Protein 4I61 (pdb70)

B-factor: mean 11.71, std 7.92, range [2.0, 51.15]

Radius of gyration: 24.83 Å; Cα contacts (8 Å, |Δi|>4): 2092; chains: 3; bounding box: 65×71×34 Å

Sequence (682 aa):
VPEFVGASEIGDTIGMVIPRVDQQLLDKLHVTKQYKTLGILSDRTGAGPQIMAMDEGIKATNMECIDVEWPRDTKGGGGHGCLIIIGGDDPADARQAIRVALDDNLHRTFGDVYNAKAGHLELQFTARAAGAAHLGLGAVEGKAFGLICGCPSGIGVVMGDKALKTAGVEPLNNFTSPSHGTSFSNEGCLTITGDSGAVRQAVMAGREVGLKLLSSQFGEEPVVNDFPSYIKVPEFVGASEIGDTIGMVIPRRVDQQLLDKLHVTKQYKTLGILSDRTGAGPQIMAMDEGIKATNMECIDVEWPRDTKGGGGHGCLIIIGGDDPADARQAIRVALDNLHRTFGDVYNAKAGHLELQFTARAAGAAHLGLGAVEGKAFGLICGCPSGIGVVMGDKALKTAGVEPLNNFTSPSHGTSFSNEGCLTITGDSGAVRRQAVMAGREVGLKLLSSQFGEEPVVNDFPSYIIVPEFVGASEIGDTIGMVIPRVDQQLLDKLHVTKQYKTLGILSDRTGAGPQIMAMDEGIKATNMECIDVEWPRDTKGGGGHGCLIIIGGDDPADARQAIRVALDDNLHRTFGDVYNAKAGHLELQFTARAAGAAHLGLGAVEGKAFGLLICGCPSGIGVVMGDKALKTAGVEPLNFTSPSHGTSFSNEGCLTITGDSGAVRQAVMAGREVGLKLLSSQFGEEPVNDFPSYII

Secondary structure (DSSP, 8-state):
-TTEEEEETGGGEEEEEETT--HHHHTTS--SS--SEEEEEEESS-SHHHHHHHHHHHHTSS-EEEEEE--B-GGGSSSB-EEEEEEES-HHHHHHHHHHHHHHHHHHTTTEEEETTEEEEEEEESS--HHHHHHH-PPTTS-EEEEEEESHHHHHHHHHHHHTTS--EEEEEEBTTBBSSS-S-EEEEEES-HHHHHHHHHHHHHHHHHHHGGGSS--B-SS-----/-TTEEEEETGGGEEEEEESS--HHHHTTS--SS--SEEEEEEESS-SHHHHHHHHHHHHTSS-EEEEEE--B-GGGSSSB-EEEEEEES-HHHHHHHHHHHHHHHHHHTTTEEEETTEEEEEEEESSB-HHHHHHH-PPBTS-EEEEEEESHHHHHHHHHHHHTTS--EEEEEEBTTBSSSS-S-EEEEEES-HHHHHHHHHHHHHHHHHHHGGGSS--B-SS----/-TTEEEEETTTTEEEEEETT--HHHHHHS--SS--SEEEEEEESS-SHHHHHHHHHHHHTSS-EEEEEE--B-STTSSSB-EEEEEEES-HHHHHHHHHHHHHHHHHHTTTEEE-SS-EEEEEEESSB-HHHHHHH-PPBTS-EEEEEEESTHHHHHHHHHHHTTS--EEEEEEBTTBSSSS-S-EEEEEES-HHHHHHHHHHHHHHHHHHHGGGSS--B-SS----

Solvent-accessible surface area: 22244 Å² total; per-residue (Å²): 64,124,20,56,32,13,38,23,161,32,11,22,0,0,0,0,2,1,52,158,9,30,97,88,0,5,92,62,16,97,27,90,113,83,48,73,0,0,0,0,0,0,0,5,40,9,6,4,1,0,0,7,0,0,0,50,0,23,94,60,25,138,7,73,8,0,10,16,2,56,0,15,3,25,82,21,27,1,0,12,0,0,1,0,0,0,0,4,106,68,34,52,25,0,78,79,0,0,113,29,0,31,98,22,0,96,73,0,22,0,0,14,16,64,20,163,3,5,23,0,15,0,0,28,15,54,167,4,14,14,0,0,91,65,14,28,44,1,56,102,43,83,5,0,0,6,0,4,0,0,0,0,0,0,0,0,0,0,0,1,71,0,17,113,51,20,78,11,94,15,41,70,4,29,5,0,36,64,67,24,3,47,0,0,15,0,15,0,10,0,0,23,118,47,34,16,0,77,100,0,0,62,22,0,33,103,5,0,48,96,0,0,37,87,22,72,70,144,6,82,38,108,57,113,29,45,1,161,61,120,21,57,33,12,37,22,162,29,10,22,0,0,0,0,2,0,53,158,9,32,98,94,0,5,95,65,16,95,31,83,112,83,34,75,0,0,0,0,1,0,0,6,42,9,8,4,1,0,0,7,0,0,1,49,0,23,94,62,23,136,6,67,9,0,11,15,4,60,0,16,3,25,85,21,26,0,0,10,0,0,2,0,1,0,0,4,102,71,38,53,27,0,75,77,0,0,107,26,0,29,104,24,0,102,67,0,21,0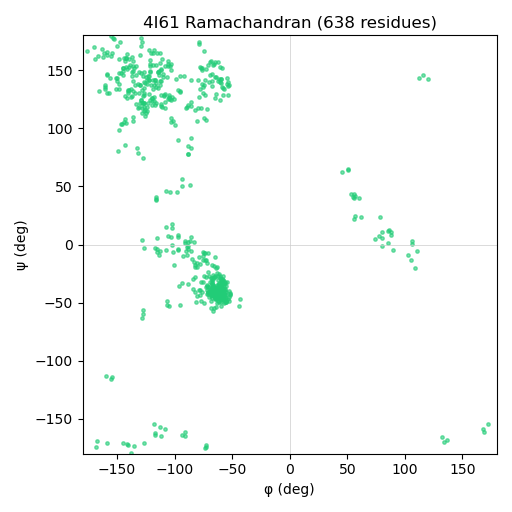,0,16,18,61,18,169,4,4,23,0,16,0,0,30,15,53,167,4,11,12,0,0,88,62,12,26,43,1,66,101,38,122,5,0,0,7,0,4,0,0,0,0,0,0,0,0,1,0,0,2,75,0,18,111,51,20,74,8,100,20,51,73,5,28,4,0,38,64,69,24,2,49,0,0,16,0,15,0,10,0,18,26,117,44,33,17,0,95,94,0,0,80,19,0,33,97,6,0,49,99,0,0,38,88,46,71,79,146,8,75,43,103,54,116,56,59,27,62,122,19,57,32,14,36,22,116,41,10,12,0,0,0,0,2,0,48,159,10,32,98,96,0,5,94,60,18,89,31,92,112,87,37,77,0,0,0,0,1,0,0,6,42,10,6,4,2,0,0,7,0,0,1,50,0,23,94,59,23,138,6,71,8,0,10,17,3,57,0,16,3,26,84,21,26,1,0,11,0,0,2,0,1,0,0,4,106,73,31,51,26,0,76,78,0,0,113,29,0,30,102,21,0,96,72,0,21,0,0,16,17,62,20,165,3,5,21,0,15,0,0,18,15,54,169,4,13,13,0,0,89,68,12,28,42,1,63,98,42,123,4,0,0,5,0,5,0,0,0,0,0,0,0,0,1,0,0,2,74,0,17,111,51,20,79,11,98,11,40,70,4,28,5,0,38,61,70,24,3,51,0,0,15,0,14,0,9,0,10,29,116,49,44,19,0,94,96,0,0,73,20,0,34,100,6,0,49,98,0,1,39,84,46,70,68,148,5,79,40,107,59,117,54,50,30

Structure (mmCIF, N/CA/C/O backbone):
data_4I61
#
_entry.id   4I61
#
_cell.length_a   69.010
_cell.length_b   119.550
_cell.length_c   147.090
_cell.angle_alpha   90.00
_cell.angle_beta   90.00
_cell.angle_gamma   90.00
#
_symmetry.space_group_name_H-M   'C 2 2 21'
#
loop_
_entity.id
_entity.type
_entity.pdbx_description
1 polymer 'Propanediol utilization protein PduB'
2 water water
#
loop_
_atom_site.group_PDB
_atom_site.id
_atom_site.type_symbol
_atom_site.label_atom_id
_atom_site.label_alt_id
_atom_site.label_comp_id
_atom_site.label_asym_id
_atom_site.label_entity_id
_atom_site.label_seq_id
_atom_site.pdbx_PDB_ins_code
_atom_site.Cartn_x
_atom_site.Cartn_y
_atom_site.Cartn_z
_atom_site.occupancy
_atom_site.B_iso_or_equiv
_atom_site.auth_seq_id
_atom_site.auth_comp_id
_atom_site.auth_asym_id
_atom_site.auth_atom_id
_atom_site.pdbx_PDB_model_num
ATOM 1 N N . VAL A 1 31 ? 24.056 2.980 -11.284 1.00 17.44 11 VAL A N 1
ATOM 2 C CA . VAL A 1 31 ? 23.719 2.810 -12.738 1.00 15.11 11 VAL A CA 1
ATOM 3 C C . VAL A 1 31 ? 23.913 4.169 -13.440 1.00 13.54 11 VAL A C 1
ATOM 4 O O . VAL A 1 31 ? 23.206 5.109 -13.144 1.00 12.23 11 VAL A O 1
ATOM 8 N N . PRO A 1 32 ? 24.895 4.268 -14.351 1.00 13.13 12 PRO A N 1
ATOM 9 C CA . PRO A 1 32 ? 25.251 5.511 -15.009 1.00 13.88 12 PRO A CA 1
ATOM 10 C C . PRO A 1 32 ? 24.023 6.119 -15.740 1.00 11.49 12 PRO A C 1
ATOM 11 O O . PRO A 1 32 ? 23.862 7.356 -15.769 1.00 12.17 12 PRO A O 1
ATOM 15 N N . GLU A 1 33 ? 23.141 5.255 -16.284 1.00 10.56 13 GLU A N 1
ATOM 16 C CA . GLU A 1 33 ? 21.928 5.716 -17.002 1.00 9.47 13 GLU A CA 1
ATOM 17 C C . GLU A 1 33 ? 20.934 6.418 -16.111 1.00 9.38 13 GLU A C 1
ATOM 18 O O . GLU A 1 33 ? 20.047 7.120 -16.638 1.00 11.18 13 GLU A O 1
ATOM 24 N N . PHE A 1 34 ? 21.032 6.237 -14.795 1.00 8.70 14 PHE A N 1
ATOM 25 C CA . PHE A 1 34 ? 19.990 6.802 -13.889 1.00 7.88 14 PHE A CA 1
ATOM 26 C C . PHE A 1 34 ? 20.219 8.337 -13.673 1.00 9.21 14 PHE A C 1
ATOM 27 O O . PHE A 1 34 ? 21.347 8.752 -13.290 1.00 8.36 14 PHE A O 1
ATOM 35 N N . VAL A 1 35 ? 19.192 9.162 -13.919 1.00 8.14 15 VAL A N 1
ATOM 36 C CA . VAL A 1 35 ? 19.384 10.624 -13.671 1.00 7.86 15 VAL A CA 1
ATOM 37 C C . VAL A 1 35 ? 18.654 10.961 -12.396 1.00 9.07 15 VAL A C 1
ATOM 38 O O . VAL A 1 35 ? 19.283 11.524 -11.461 1.00 10.59 15 VAL A O 1
ATOM 42 N N . GLY A 1 36 ? 17.369 10.613 -12.287 1.00 6.05 16 GLY A N 1
ATOM 43 C CA . GLY A 1 36 ? 16.710 10.898 -10.968 1.00 6.91 16 GLY A CA 1
ATOM 44 C C . GLY A 1 36 ? 15.356 10.234 -10.908 1.00 8.81 16 GLY A C 1
ATOM 45 O O . GLY A 1 36 ? 14.849 9.811 -11.954 1.00 9.73 16 GLY A O 1
ATOM 46 N N . ALA A 1 37 ? 14.704 10.208 -9.730 1.00 8.03 17 ALA A N 1
ATOM 47 C CA . ALA A 1 37 ? 13.369 9.622 -9.677 1.00 10.31 17 ALA A CA 1
ATOM 48 C C . ALA A 1 37 ? 12.577 10.436 -8.650 1.00 11.29 17 ALA A C 1
ATOM 49 O O . ALA A 1 37 ? 13.182 10.968 -7.685 1.00 14.14 17 ALA A O 1
ATOM 51 N N . SER A 1 38 ? 11.290 10.596 -8.887 1.00 10.16 18 SER A N 1
ATOM 52 C CA . SER A 1 38 ? 10.483 11.517 -8.098 1.00 9.67 18 SER A CA 1
ATOM 53 C C . SER A 1 38 ? 9.253 10.750 -7.657 1.00 11.54 18 SER A C 1
ATOM 54 O O . SER A 1 38 ? 8.673 10.038 -8.459 1.00 11.30 18 SER A O 1
ATOM 57 N N . GLU A 1 39 ? 8.842 10.913 -6.382 1.00 11.04 19 GLU A N 1
ATOM 58 C CA . GLU A 1 39 ? 7.545 10.351 -5.945 1.00 11.52 19 GLU A CA 1
ATOM 59 C C . GLU A 1 39 ? 6.381 11.052 -6.707 1.00 10.58 19 GLU A C 1
ATOM 60 O O . GLU A 1 39 ? 5.277 10.560 -6.679 1.00 11.79 19 GLU A O 1
ATOM 66 N N . ILE A 1 40 ? 6.642 12.154 -7.431 1.00 9.71 20 ILE A N 1
ATOM 67 C CA . ILE A 1 40 ? 5.556 12.877 -8.091 1.00 9.46 20 ILE A CA 1
ATOM 68 C C . ILE A 1 40 ? 5.289 12.094 -9.354 1.00 10.55 20 ILE A C 1
ATOM 69 O O . ILE A 1 40 ? 6.085 12.120 -10.286 1.00 9.77 20 ILE A O 1
ATOM 74 N N . GLY A 1 41 ? 4.168 11.357 -9.354 1.00 10.29 21 GLY A N 1
ATOM 75 C CA . GLY A 1 41 ? 3.786 10.575 -10.490 1.00 11.25 21 GLY A CA 1
ATOM 76 C C . GLY A 1 41 ? 4.551 9.260 -10.647 1.00 9.99 21 GLY A C 1
ATOM 77 O O . GLY A 1 41 ? 4.355 8.588 -11.635 1.00 8.66 21 GLY A O 1
ATOM 78 N N . ASP A 1 42 ? 5.375 8.885 -9.663 1.00 8.23 22 ASP A N 1
ATOM 79 C CA . ASP A 1 42 ? 6.389 7.797 -9.813 1.00 7.94 22 ASP A CA 1
ATOM 80 C C . ASP A 1 42 ? 7.127 7.977 -11.162 1.00 7.27 22 ASP A C 1
ATOM 81 O O . ASP A 1 42 ? 7.098 7.064 -12.007 1.00 8.01 22 ASP A O 1
ATOM 86 N N . THR A 1 43 ? 7.825 9.100 -11.318 1.00 4.60 23 THR A N 1
ATOM 87 C CA . THR A 1 43 ? 8.479 9.459 -12.576 1.00 6.42 23 THR A CA 1
ATOM 88 C C . THR A 1 43 ? 9.978 9.238 -12.433 1.00 6.74 23 THR A C 1
ATOM 89 O O . THR A 1 43 ? 10.611 9.669 -11.448 1.00 8.63 23 THR A O 1
ATOM 93 N N . ILE A 1 44 ? 10.539 8.468 -13.344 1.00 5.98 24 ILE A N 1
ATOM 94 C CA . ILE A 1 44 ? 11.958 8.190 -13.376 1.00 4.47 24 ILE A CA 1
ATOM 95 C C . ILE A 1 44 ? 12.534 8.743 -14.713 1.00 5.30 24 ILE A C 1
ATOM 96 O O . ILE A 1 44 ? 11.920 8.619 -15.819 1.00 6.54 24 ILE A O 1
ATOM 101 N N . GLY A 1 45 ? 13.705 9.385 -14.594 1.00 5.12 25 GLY A N 1
ATOM 102 C CA . GLY A 1 45 ? 14.446 9.922 -15.746 1.00 6.86 25 GLY A CA 1
ATOM 103 C C . GLY A 1 45 ? 15.781 9.228 -15.908 1.00 8.40 25 GLY A C 1
ATOM 104 O O . GLY A 1 45 ? 16.519 9.072 -14.920 1.00 8.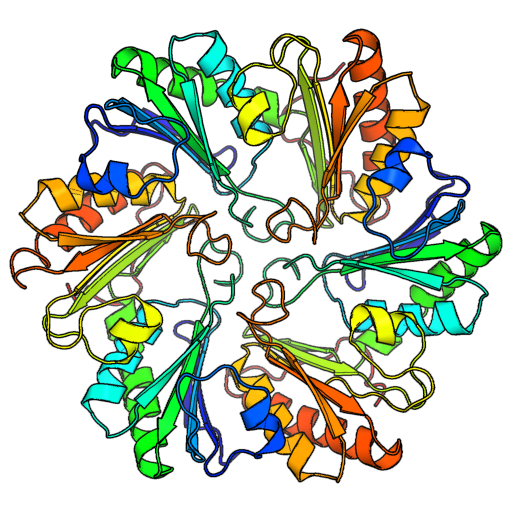41 25 GLY A O 1
ATOM 105 N N . MET A 1 46 ? 16.118 8.873 -17.145 1.00 6.29 26 MET A N 1
ATOM 106 C CA . MET A 1 46 ? 17.312 8.089 -17.442 1.00 6.21 26 MET A CA 1
ATOM 107 C C . MET A 1 46 ? 17.886 8.653 -18.747 1.00 6.74 26 MET A C 1
ATOM 108 O O . MET A 1 46 ? 17.123 9.259 -19.530 1.00 6.23 26 MET A O 1
ATOM 113 N N . VAL A 1 47 ? 19.182 8.382 -19.017 1.00 4.88 27 VAL A N 1
ATOM 114 C CA . VAL A 1 47 ? 19.775 8.774 -20.350 1.00 7.08 27 VAL A CA 1
ATOM 115 C C . VAL A 1 47 ? 20.602 7.570 -20.789 1.00 7.73 27 VAL A C 1
ATOM 116 O O . VAL A 1 47 ? 21.391 7.026 -19.981 1.00 9.91 27 VAL A O 1
ATOM 120 N N . ILE A 1 48 ? 20.421 7.155 -22.051 1.00 6.83 28 ILE A N 1
ATOM 121 C CA . ILE A 1 48 ? 21.257 6.141 -22.632 1.00 7.08 28 ILE A CA 1
ATOM 122 C C . ILE A 1 48 ? 22.237 6.879 -23.549 1.00 7.32 28 ILE A C 1
ATOM 123 O O . ILE A 1 48 ? 21.834 7.418 -24.613 1.00 6.84 28 ILE A O 1
ATOM 128 N N . PRO A 1 49 ? 23.508 6.944 -23.156 1.00 6.50 29 PRO A N 1
ATOM 129 C CA . PRO A 1 49 ? 24.416 7.752 -23.982 1.00 7.90 29 PRO A CA 1
ATOM 130 C C . PRO A 1 49 ? 24.582 7.258 -25.439 1.00 7.52 29 PRO A C 1
ATOM 131 O O . PRO A 1 49 ? 24.721 8.063 -26.362 1.00 9.04 29 PRO A O 1
ATOM 135 N N . ARG A 1 50 ? 24.609 5.952 -25.644 1.00 7.49 30 ARG A N 1
ATOM 136 C CA . ARG A 1 50 ? 24.769 5.428 -26.995 1.00 8.25 30 ARG A CA 1
ATOM 137 C C . ARG A 1 50 ? 23.919 4.179 -27.123 1.00 8.37 30 ARG A C 1
ATOM 138 O O . ARG A 1 50 ? 24.404 3.036 -26.893 1.00 9.48 30 ARG A O 1
ATOM 146 N N . VAL A 1 51 ? 22.644 4.371 -27.456 1.00 6.44 31 VAL A N 1
ATOM 147 C CA . VAL A 1 51 ? 21.701 3.231 -27.471 1.00 7.65 31 VAL A CA 1
ATOM 148 C C . VAL A 1 51 ? 22.118 2.177 -28.503 1.00 8.22 31 VAL A C 1
ATOM 149 O O . VAL A 1 51 ? 22.575 2.523 -29.648 1.00 8.41 31 VAL A O 1
ATOM 153 N N . ASP A 1 52 ? 21.950 0.895 -28.115 1.00 7.44 32 ASP A N 1
ATOM 154 C CA . ASP A 1 52 ? 22.178 -0.186 -29.023 1.00 7.14 32 ASP A CA 1
ATOM 155 C C . ASP A 1 52 ? 21.350 0.022 -30.334 1.00 7.24 32 ASP A C 1
ATOM 156 O O . ASP A 1 52 ? 20.123 0.274 -30.249 1.00 8.85 32 ASP A O 1
ATOM 161 N N . GLN A 1 53 ? 22.011 -0.064 -31.503 1.00 7.35 33 GLN A N 1
ATOM 162 C CA . GLN A 1 53 ? 21.294 0.212 -32.784 1.00 8.46 33 GLN A CA 1
ATOM 163 C C . GLN A 1 53 ? 20.133 -0.749 -33.061 1.00 8.33 33 GLN A C 1
ATOM 164 O O . GLN A 1 53 ? 19.084 -0.336 -33.623 1.00 8.75 33 GLN A O 1
ATOM 170 N N . GLN A 1 54 ? 20.273 -2.036 -32.682 1.00 6.85 34 GLN A N 1
ATOM 171 C CA . GLN A 1 54 ? 19.148 -2.965 -32.893 1.00 7.86 34 GLN A CA 1
ATOM 172 C C . GLN A 1 54 ? 17.963 -2.598 -32.025 1.00 7.36 34 GLN A C 1
ATOM 173 O O . GLN A 1 54 ? 16.812 -2.719 -32.440 1.00 9.31 34 GLN A O 1
ATOM 179 N N . LEU A 1 55 ? 18.214 -2.139 -30.800 1.00 9.06 35 LEU A N 1
ATOM 180 C CA . LEU A 1 55 ? 17.069 -1.626 -30.015 1.00 5.72 35 LEU A CA 1
ATOM 181 C C . LEU A 1 55 ? 16.430 -0.360 -30.615 1.00 7.45 35 LEU A C 1
ATOM 182 O O . LEU A 1 55 ? 15.188 -0.191 -30.685 1.00 6.53 35 LEU A O 1
ATOM 187 N N . LEU A 1 56 ? 17.295 0.558 -31.061 1.00 5.78 36 LEU A N 1
ATOM 188 C CA . LEU A 1 56 ? 16.818 1.853 -31.591 1.00 6.02 36 LEU A CA 1
ATOM 189 C C . LEU A 1 56 ? 15.909 1.606 -32.765 1.00 5.74 36 LEU A C 1
ATOM 190 O O . LEU A 1 56 ? 14.864 2.275 -32.940 1.00 5.15 36 LEU A O 1
ATOM 195 N N . ASP A 1 57 ? 16.312 0.597 -33.563 1.00 7.71 37 ASP A N 1
ATOM 196 C CA . ASP A 1 57 ? 15.586 0.223 -34.780 1.00 8.22 37 ASP A CA 1
ATOM 197 C C . ASP A 1 57 ? 14.168 -0.278 -34.499 1.00 9.11 37 ASP A C 1
ATOM 198 O O . ASP A 1 57 ? 13.313 -0.276 -35.386 1.00 9.68 37 ASP A O 1
ATOM 203 N N . LYS A 1 58 ? 13.931 -0.682 -33.261 1.00 8.21 38 LYS A N 1
ATOM 204 C CA . LYS A 1 58 ? 12.640 -1.173 -32.829 1.00 9.88 38 LYS A CA 1
ATOM 205 C C . LYS A 1 58 ? 11.861 -0.144 -32.057 1.00 9.70 38 LYS A C 1
ATOM 206 O O . LYS A 1 58 ? 10.712 -0.439 -31.696 1.00 12.29 38 LYS A O 1
ATOM 212 N N . LEU A 1 59 ? 12.465 1.004 -31.744 1.00 7.61 39 LEU A N 1
ATOM 213 C CA . LEU A 1 59 ? 11.725 2.064 -31.021 1.00 9.14 39 LEU A CA 1
ATOM 214 C C . LEU A 1 59 ? 10.982 2.916 -32.024 1.00 9.81 39 LEU A C 1
ATOM 215 O O . LEU A 1 59 ? 11.563 3.269 -33.049 1.00 9.99 39 LEU A O 1
ATOM 220 N N . HIS A 1 60 ? 9.764 3.328 -31.675 1.00 7.48 40 HIS A N 1
ATOM 221 C CA . HIS A 1 60 ? 8.969 4.103 -32.605 1.00 8.29 40 HIS A CA 1
ATOM 222 C C . HIS A 1 60 ? 9.263 5.587 -32.435 1.00 9.44 40 HIS A C 1
ATOM 223 O O . HIS A 1 60 ? 8.472 6.337 -31.877 1.00 9.19 40 HIS A O 1
ATOM 230 N N . VAL A 1 61 ? 10.386 6.038 -32.978 1.00 7.45 41 VAL A N 1
ATOM 231 C CA . VAL A 1 61 ? 10.772 7.425 -32.773 1.00 8.34 41 VAL A CA 1
ATOM 232 C C . VAL A 1 61 ? 10.593 8.204 -34.074 1.00 7.00 41 VAL A C 1
ATOM 233 O O . VAL A 1 61 ? 10.673 7.619 -35.154 1.00 8.59 41 VAL A O 1
ATOM 237 N N . THR A 1 62 ? 10.373 9.488 -33.983 1.00 7.26 42 THR A N 1
ATOM 238 C CA . THR A 1 62 ? 10.164 10.303 -35.194 1.00 9.72 42 THR A CA 1
ATOM 239 C C . THR A 1 62 ? 11.458 10.446 -36.006 1.00 10.10 42 THR A C 1
ATOM 240 O O . THR A 1 62 ? 11.440 10.566 -37.253 1.00 9.48 42 THR A O 1
ATOM 244 N N . LYS A 1 63 ? 12.578 10.354 -35.288 1.00 7.78 43 LYS A N 1
ATOM 245 C CA . LYS A 1 63 ? 13.867 10.538 -35.907 1.00 8.19 43 LYS A CA 1
ATOM 246 C C . LYS A 1 63 ? 14.879 9.872 -34.991 1.00 6.32 43 LYS A C 1
ATOM 247 O O . LYS A 1 63 ? 14.869 10.079 -33.755 1.00 8.22 43 LYS A O 1
ATOM 253 N N . GLN A 1 64 ? 15.726 9.037 -35.554 1.00 5.67 44 GLN A N 1
ATOM 254 C CA . GLN A 1 64 ? 16.744 8.401 -34.722 1.00 7.88 44 GLN A CA 1
ATOM 255 C C . GLN A 1 64 ? 17.882 9.324 -34.283 1.00 7.89 44 GLN A C 1
ATOM 256 O O . GLN A 1 64 ? 18.392 10.136 -35.040 1.00 6.54 44 GLN A O 1
ATOM 262 N N . TYR A 1 65 ? 18.333 9.144 -33.033 1.00 5.58 45 TYR A N 1
ATOM 263 C CA . TYR A 1 65 ? 19.482 9.786 -32.456 1.00 7.46 45 TYR A CA 1
ATOM 264 C C . TYR A 1 65 ? 20.214 8.738 -31.619 1.00 7.92 45 TYR A C 1
ATOM 265 O O . TYR A 1 65 ? 19.565 7.782 -31.145 1.00 7.62 45 TYR A O 1
ATOM 274 N N . LYS A 1 66 ? 21.538 8.891 -31.449 1.00 9.20 46 LYS A N 1
ATOM 275 C CA . LYS A 1 66 ? 22.328 7.906 -30.676 1.00 11.43 46 LYS A CA 1
ATOM 276 C C . LYS A 1 66 ? 22.148 8.056 -29.186 1.00 9.04 46 LYS A C 1
ATOM 277 O O . LYS A 1 66 ? 22.287 7.091 -28.412 1.00 9.45 46 LYS A O 1
ATOM 283 N N . THR A 1 67 ? 21.940 9.293 -28.762 1.00 7.61 47 THR A N 1
ATOM 284 C CA . THR A 1 67 ? 21.765 9.589 -27.355 1.00 6.72 47 THR A CA 1
ATOM 285 C C . THR A 1 67 ? 20.295 9.810 -27.028 1.00 7.44 47 THR A C 1
ATOM 286 O O . THR A 1 67 ? 19.654 10.685 -27.618 1.00 8.61 47 THR A O 1
ATOM 290 N N . LEU A 1 68 ? 19.787 9.075 -26.028 1.00 4.19 48 LEU A N 1
ATOM 291 C CA . LEU A 1 68 ? 18.377 9.216 -25.744 1.00 4.53 48 LEU A CA 1
ATOM 292 C C . LEU A 1 68 ? 18.162 9.615 -24.281 1.00 6.60 48 LEU A C 1
ATOM 293 O O . LEU A 1 68 ? 18.878 9.143 -23.397 1.00 7.54 48 LEU A O 1
ATOM 298 N N . GLY A 1 69 ? 17.228 10.548 -24.009 1.00 4.19 49 GLY A N 1
ATOM 299 C CA . GLY A 1 69 ? 16.751 10.718 -22.621 1.00 5.20 49 GLY A CA 1
ATOM 300 C C . GLY A 1 69 ? 15.386 10.073 -22.528 1.00 3.97 49 GLY A C 1
ATOM 301 O O . GLY A 1 69 ? 14.586 10.078 -23.504 1.00 6.37 49 GLY A O 1
ATOM 302 N N . ILE A 1 70 ? 15.089 9.577 -21.325 1.00 4.07 50 ILE A N 1
ATOM 303 C CA . ILE A 1 70 ? 13.891 8.830 -21.134 1.00 5.94 50 ILE A CA 1
ATOM 304 C C . ILE A 1 70 ? 13.201 9.336 -19.870 1.00 5.29 50 ILE A C 1
ATOM 305 O O . ILE A 1 70 ? 13.811 9.340 -18.814 1.00 5.72 50 ILE A O 1
ATOM 310 N N . LEU A 1 71 ? 11.966 9.804 -20.009 1.00 6.16 51 LEU A N 1
ATOM 311 C CA . LEU A 1 71 ? 11.161 10.195 -18.823 1.00 4.41 51 LEU A CA 1
ATOM 312 C C . LEU A 1 71 ? 9.933 9.250 -18.829 1.00 5.05 51 LEU A C 1
ATOM 313 O O . LEU A 1 71 ? 9.166 9.243 -19.812 1.00 5.04 51 LEU A O 1
ATOM 318 N N . SER A 1 72 ? 9.744 8.537 -17.734 1.00 5.65 52 SER A N 1
ATOM 319 C CA . SER A 1 72 ? 8.776 7.443 -17.644 1.00 4.11 52 SER A CA 1
ATOM 320 C C . SER A 1 72 ? 8.046 7.509 -16.337 1.00 6.40 52 SER A C 1
ATOM 321 O O . SER A 1 72 ? 8.648 7.584 -15.282 1.00 6.11 52 SER A O 1
ATOM 324 N N . ASP A 1 73 ? 6.716 7.505 -16.375 1.00 5.65 53 ASP A N 1
ATOM 325 C CA . ASP A 1 73 ? 5.969 7.669 -15.107 1.00 3.61 53 ASP A CA 1
ATOM 326 C C . ASP A 1 73 ? 4.687 6.790 -15.096 1.00 6.25 53 ASP A C 1
ATOM 327 O O . ASP A 1 73 ? 4.138 6.471 -16.156 1.00 6.34 53 ASP A O 1
ATOM 332 N N . ARG A 1 74 ? 4.197 6.493 -13.897 1.00 6.67 54 ARG A N 1
ATOM 333 C CA . ARG A 1 74 ? 2.951 5.729 -13.657 1.00 6.92 54 ARG A CA 1
ATOM 334 C C . ARG A 1 74 ? 1.726 6.641 -13.714 1.00 8.03 54 ARG A C 1
ATOM 335 O O . ARG A 1 74 ? 0.671 6.242 -14.241 1.00 7.63 54 ARG A O 1
ATOM 343 N N . THR A 1 75 ? 1.879 7.871 -13.181 1.00 5.91 55 THR A N 1
ATOM 344 C CA . THR A 1 75 ? 0.760 8.770 -13.055 1.00 6.17 55 THR A CA 1
ATOM 345 C C . THR A 1 75 ? 1.017 10.138 -13.688 1.00 4.46 55 THR A C 1
ATOM 346 O O . THR A 1 75 ? 1.850 10.907 -13.171 1.00 4.59 55 THR A O 1
ATOM 350 N N . GLY A 1 76 ? 0.251 10.430 -14.721 1.00 6.27 56 GLY A N 1
ATOM 351 C CA . GLY A 1 76 ? 0.358 11.695 -15.459 1.00 6.52 56 GLY A CA 1
ATOM 352 C C . GLY A 1 76 ? 0.886 11.549 -16.882 1.00 7.16 56 GLY A C 1
ATOM 353 O O . GLY A 1 76 ? 1.740 10.703 -17.125 1.00 6.72 56 GLY A O 1
ATOM 354 N N . ALA A 1 77 ? 0.358 12.354 -17.809 1.00 5.42 57 ALA A N 1
ATOM 355 C CA . ALA A 1 77 ? 0.959 12.493 -19.099 1.00 6.48 57 ALA A CA 1
ATOM 356 C C . ALA A 1 77 ? 1.145 14.007 -19.324 1.00 6.34 57 ALA A C 1
ATOM 357 O O . ALA A 1 77 ? 2.289 14.459 -19.435 1.00 6.87 57 ALA A O 1
ATOM 359 N N . GLY A 1 78 ? 0.064 14.784 -19.307 1.00 5.97 58 GLY A N 1
ATOM 360 C CA . GLY A 1 78 ? 0.186 16.266 -19.401 1.00 6.09 58 GLY A CA 1
ATOM 361 C C . GLY A 1 78 ? 1.280 16.874 -18.533 1.00 6.72 58 GLY A C 1
ATOM 362 O O . GLY A 1 78 ? 2.044 17.670 -19.060 1.00 8.02 58 GLY A O 1
ATOM 363 N N . PRO A 1 79 ? 1.311 16.580 -17.210 1.00 6.11 59 PRO A N 1
ATOM 364 C CA . PRO A 1 79 ? 2.300 17.247 -16.336 1.00 6.16 59 PRO A CA 1
ATOM 365 C C . PRO A 1 79 ? 3.737 16.935 -16.828 1.00 6.37 59 PRO A C 1
ATOM 366 O O . PRO A 1 79 ? 4.561 17.828 -16.934 1.00 7.06 59 PRO A O 1
ATOM 370 N N . GLN A 1 80 ? 4.028 15.670 -17.066 1.00 5.49 60 GLN A N 1
ATOM 371 C CA . GLN A 1 80 ? 5.387 15.257 -17.548 1.00 5.90 60 GLN A CA 1
ATOM 372 C C . GLN A 1 80 ? 5.692 15.837 -18.925 1.00 5.72 60 GLN A C 1
ATOM 373 O O . GLN A 1 80 ? 6.834 16.222 -19.194 1.00 7.68 60 GLN A O 1
ATOM 379 N N . ILE A 1 81 ? 4.705 15.916 -19.827 1.00 6.90 61 ILE A N 1
ATOM 380 C CA . ILE A 1 81 ? 4.875 16.489 -21.138 1.00 5.76 61 ILE A CA 1
ATOM 381 C C . ILE A 1 81 ? 5.208 18.013 -21.098 1.00 7.46 61 ILE A C 1
ATOM 382 O O . ILE A 1 81 ? 6.157 18.457 -21.780 1.00 6.95 61 ILE A O 1
ATOM 387 N N . MET A 1 82 ? 4.463 18.742 -20.281 1.00 7.40 62 MET A N 1
ATOM 388 C CA . MET A 1 82 ? 4.708 20.158 -20.043 1.00 7.25 62 MET A CA 1
ATOM 389 C C . MET A 1 82 ? 6.027 20.374 -19.300 1.00 6.37 62 MET A C 1
ATOM 390 O O . MET A 1 82 ? 6.712 21.363 -19.613 1.00 8.65 62 MET A O 1
ATOM 395 N N . ALA A 1 83 ? 6.405 19.460 -18.398 1.00 7.76 63 ALA A N 1
ATOM 396 C CA . ALA A 1 83 ? 7.728 19.571 -17.702 1.00 5.69 63 ALA A CA 1
ATOM 397 C C . ALA A 1 83 ? 8.828 19.338 -18.792 1.00 6.93 63 ALA A C 1
ATOM 398 O O . ALA A 1 83 ? 9.799 20.072 -18.826 1.00 7.43 63 ALA A O 1
ATOM 400 N N . MET A 1 84 ? 8.669 18.291 -19.640 1.00 7.77 64 MET A N 1
ATOM 401 C CA . MET A 1 84 ? 9.649 18.027 -20.685 1.00 7.34 64 MET A CA 1
ATOM 402 C C . MET A 1 84 ? 9.726 19.199 -21.631 1.00 9.12 64 MET A C 1
ATOM 403 O O . MET A 1 84 ? 10.802 19.513 -22.130 1.00 11.36 64 MET A O 1
ATOM 408 N N . ASP A 1 85 ? 8.613 19.906 -21.865 1.00 8.92 65 ASP A N 1
ATOM 409 C CA . ASP A 1 85 ? 8.703 21.067 -22.784 1.00 9.40 65 ASP A CA 1
ATOM 410 C C . ASP A 1 85 ? 9.737 22.083 -22.268 1.00 8.48 65 ASP A C 1
ATOM 411 O O . ASP A 1 85 ? 10.481 22.683 -23.055 1.00 8.24 65 ASP A O 1
ATOM 416 N N . GLU A 1 86 ? 9.791 22.270 -20.961 1.00 7.27 66 GLU A N 1
ATOM 417 C CA . GLU A 1 86 ? 10.800 23.220 -20.362 1.00 8.99 66 GLU A CA 1
ATOM 418 C C . GLU A 1 86 ? 12.196 22.661 -20.539 1.00 8.06 66 GLU A C 1
ATOM 419 O O . GLU A 1 86 ? 13.146 23.413 -20.840 1.00 7.97 66 GLU A O 1
ATOM 425 N N . GLY A 1 87 ? 12.332 21.345 -20.395 1.00 7.42 67 GLY A N 1
ATOM 426 C CA . GLY A 1 87 ? 13.639 20.714 -20.689 1.00 7.73 67 GLY A CA 1
ATOM 427 C C . GLY A 1 87 ? 14.073 20.864 -22.148 1.00 8.73 67 GLY A C 1
ATOM 428 O O . GLY A 1 87 ? 15.253 21.062 -22.407 1.00 10.42 67 GLY A O 1
ATOM 429 N N . ILE A 1 88 ? 13.146 20.792 -23.103 1.00 7.81 68 ILE A N 1
ATOM 430 C CA . ILE A 1 88 ? 13.491 20.994 -24.512 1.00 8.54 68 ILE A CA 1
ATOM 431 C C . ILE A 1 88 ? 13.914 22.479 -24.725 1.00 8.52 68 ILE A C 1
ATOM 432 O O . ILE A 1 88 ? 14.909 22.788 -25.444 1.00 6.82 68 ILE A O 1
ATOM 437 N N . LYS A 1 89 ? 13.148 23.385 -24.111 1.00 7.80 69 LYS A N 1
ATOM 438 C CA . LYS A 1 89 ? 13.469 24.817 -24.260 1.00 10.20 69 LYS A CA 1
ATOM 439 C C . LYS A 1 89 ? 14.872 25.127 -23.667 1.00 9.90 69 LYS A C 1
ATOM 440 O O . LYS A 1 89 ? 15.543 26.108 -24.051 1.00 11.34 69 LYS A O 1
ATOM 446 N N . ALA A 1 90 ? 15.285 24.320 -22.703 1.00 10.05 70 ALA A N 1
ATOM 447 C CA . ALA A 1 90 ? 16.535 24.612 -22.002 1.00 9.26 70 ALA A CA 1
ATOM 448 C C . ALA A 1 90 ? 17.767 23.978 -22.664 1.00 7.80 70 ALA A C 1
ATOM 449 O O . ALA A 1 90 ? 18.885 24.262 -22.177 1.00 7.89 70 ALA A O 1
ATOM 451 N N . THR A 1 91 ? 17.585 23.106 -23.660 1.00 8.34 71 THR A N 1
ATOM 452 C CA . THR A 1 91 ? 18.670 22.269 -24.157 1.00 8.04 71 THR A CA 1
ATOM 453 C C . THR A 1 91 ? 18.582 22.147 -25.663 1.00 7.93 71 THR A C 1
ATOM 454 O O . THR A 1 91 ? 17.794 22.839 -26.304 1.00 10.42 71 THR A O 1
ATOM 458 N N . ASN A 1 92 ? 19.400 21.285 -26.268 1.00 7.99 72 ASN A N 1
ATOM 459 C CA . ASN A 1 92 ? 19.302 21.029 -27.720 1.00 7.02 72 ASN A CA 1
ATOM 460 C C . ASN A 1 92 ? 18.590 19.727 -28.051 1.00 7.72 72 ASN A C 1
ATOM 461 O O . ASN A 1 92 ? 18.610 19.237 -29.182 1.00 7.40 72 ASN A O 1
ATOM 466 N N . MET A 1 93 ? 17.914 19.150 -27.081 1.00 5.11 73 MET A N 1
ATOM 467 C CA . MET A 1 93 ? 17.283 17.843 -27.267 1.00 4.85 73 MET A CA 1
ATOM 468 C C . MET A 1 93 ? 15.996 17.990 -28.056 1.00 6.99 73 MET A C 1
ATOM 469 O O . MET A 1 93 ? 15.319 19.071 -28.081 1.00 6.96 73 MET A O 1
ATOM 474 N N . GLU A 1 94 ? 15.647 16.915 -28.767 1.00 6.71 74 GLU A N 1
ATOM 475 C CA . GLU A 1 94 ? 14.390 16.931 -29.512 1.00 7.40 74 GLU A CA 1
ATOM 476 C C . GLU A 1 94 ? 13.437 15.865 -29.001 1.00 6.51 74 GLU A C 1
ATOM 477 O O . GLU A 1 94 ? 13.854 14.734 -28.728 1.00 5.45 74 GLU A O 1
ATOM 483 N N . CYS A 1 95 ? 12.152 16.209 -28.948 1.00 7.78 75 CYS A N 1
ATOM 484 C CA . CYS A 1 95 ? 11.152 15.198 -28.494 1.00 6.51 75 CYS A CA 1
ATOM 485 C C . CYS A 1 95 ? 10.866 14.281 -29.645 1.00 7.87 75 CYS A C 1
ATOM 486 O O . CYS A 1 95 ? 10.412 14.728 -30.725 1.00 7.81 75 CYS A O 1
ATOM 489 N N . ILE A 1 96 ? 11.184 12.999 -29.479 1.00 6.20 76 ILE A N 1
ATOM 490 C CA . ILE A 1 96 ? 11.025 12.027 -30.588 1.00 5.20 76 ILE A CA 1
ATOM 491 C C . ILE A 1 96 ? 9.986 10.890 -30.375 1.00 4.54 76 ILE A C 1
ATOM 492 O O . ILE A 1 96 ? 9.729 10.102 -31.292 1.00 7.58 76 ILE A O 1
ATOM 497 N N . ASP A 1 97 ? 9.378 10.816 -29.186 1.00 5.60 77 ASP A N 1
ATOM 498 C CA . ASP A 1 97 ? 8.343 9.830 -28.979 1.00 5.47 77 ASP A CA 1
ATOM 499 C C . ASP A 1 97 ? 7.591 10.184 -27.720 1.00 5.72 77 ASP A C 1
ATOM 500 O O . ASP A 1 97 ? 8.212 10.483 -26.719 1.00 7.34 77 ASP A O 1
ATOM 505 N N . VAL A 1 98 ? 6.263 10.176 -27.797 1.00 5.07 78 VAL A N 1
ATOM 506 C CA . VAL A 1 98 ? 5.468 10.221 -26.575 1.00 4.69 78 VAL A CA 1
ATOM 507 C C . VAL A 1 98 ? 4.498 9.076 -26.570 1.00 4.01 78 VAL A C 1
ATOM 508 O O . VAL A 1 98 ? 3.682 9.028 -27.449 1.00 7.89 78 VAL A O 1
ATOM 512 N N . GLU A 1 99 ? 4.612 8.171 -25.589 1.00 4.35 79 GLU A N 1
ATOM 513 C CA . GLU A 1 99 ? 3.686 7.011 -25.579 1.00 4.27 79 GLU A CA 1
ATOM 514 C C . GLU A 1 99 ? 2.792 7.063 -24.374 1.00 4.58 79 GLU A C 1
ATOM 515 O O . GLU A 1 99 ? 3.104 7.748 -23.394 1.00 5.21 79 GLU A O 1
ATOM 521 N N . TRP A 1 100 ? 1.728 6.271 -24.435 1.00 3.25 80 TRP A N 1
ATOM 522 C CA . TRP A 1 100 ? 0.535 6.541 -23.585 1.00 5.47 80 TRP A CA 1
ATOM 523 C C . TRP A 1 100 ? 0.018 5.317 -22.848 1.00 5.03 80 TRP A C 1
ATOM 524 O O . TRP A 1 100 ? -0.994 4.660 -23.237 1.00 5.98 80 TRP A O 1
ATOM 535 N N . PRO A 1 101 ? 0.669 4.953 -21.760 1.00 5.37 81 PRO A N 1
ATOM 536 C CA . PRO A 1 101 ? 0.048 3.889 -20.955 1.00 6.13 81 PRO A CA 1
ATOM 537 C C . PRO A 1 101 ? -1.270 4.371 -20.312 1.00 7.18 81 PRO A C 1
ATOM 538 O O . PRO A 1 101 ? -1.390 5.551 -19.875 1.00 5.06 81 PRO A O 1
ATOM 542 N N . ARG A 1 102 ? -2.250 3.474 -20.302 1.00 6.37 82 ARG A N 1
ATOM 543 C CA . ARG A 1 102 ? -3.484 3.728 -19.545 1.00 5.02 82 ARG A CA 1
ATOM 544 C C . ARG A 1 102 ? -3.085 3.323 -18.125 1.00 4.53 82 ARG A C 1
ATOM 545 O O . ARG A 1 102 ? -2.664 2.184 -17.923 1.00 5.59 82 ARG A O 1
ATOM 553 N N . ASP A 1 103 ? -3.067 4.256 -17.206 1.00 6.43 83 ASP A N 1
ATOM 554 C CA . ASP A 1 103 ? -2.430 3.960 -15.894 1.00 5.96 83 ASP A CA 1
ATOM 555 C C . ASP A 1 103 ? -2.987 4.819 -14.724 1.00 6.90 83 ASP A C 1
ATOM 556 O O . ASP A 1 103 ? -4.177 4.717 -14.404 1.00 7.42 83 ASP A O 1
ATOM 561 N N . THR A 1 104 ? -2.158 5.699 -14.137 1.00 5.94 84 THR A N 1
ATOM 562 C CA . THR A 1 104 ? -2.551 6.359 -12.862 1.00 6.85 84 THR A CA 1
ATOM 563 C C . THR A 1 104 ? -2.917 5.393 -11.708 1.00 7.57 84 THR A C 1
ATOM 564 O O . THR A 1 104 ? -3.667 5.753 -10.793 1.00 5.77 84 THR A O 1
ATOM 568 N N . LYS A 1 105 ? -2.427 4.163 -11.799 1.00 7.26 85 LYS A N 1
ATOM 569 C CA . LYS A 1 105 ? -2.436 3.211 -10.663 1.00 8.11 85 LYS A CA 1
ATOM 570 C C . LYS A 1 105 ? -3.866 2.936 -10.197 1.00 8.75 85 LYS A C 1
ATOM 571 O O . LYS A 1 105 ? -4.152 2.971 -8.987 1.00 10.26 85 LYS A O 1
ATOM 577 N N . GLY A 1 106 ? -4.801 2.807 -11.136 1.00 8.79 86 GLY A N 1
ATOM 578 C CA . GLY A 1 106 ? -6.213 2.556 -10.726 1.00 8.55 86 GLY A CA 1
ATOM 579 C C . GLY A 1 106 ? -7.102 3.768 -10.974 1.00 9.18 86 GLY A C 1
ATOM 580 O O . GLY A 1 106 ? -8.317 3.611 -11.078 1.00 11.53 86 GLY A O 1
ATOM 581 N N . GLY A 1 107 ? -6.525 4.976 -11.101 1.00 5.96 87 GLY A N 1
ATOM 582 C CA . GLY A 1 107 ? -7.267 6.201 -11.448 1.00 6.91 87 GLY A CA 1
ATOM 583 C C . GLY A 1 107 ? -7.638 6.172 -12.919 1.00 6.88 87 GLY A C 1
ATOM 584 O O . GLY A 1 107 ? -7.415 5.141 -13.565 1.00 8.37 87 GLY A O 1
ATOM 585 N N . GLY A 1 108 ? -8.226 7.267 -13.419 1.00 6.84 88 GLY A N 1
ATOM 586 C CA . GLY A 1 108 ? -8.828 7.326 -14.759 1.00 7.66 88 GLY A CA 1
ATOM 587 C C . GLY A 1 108 ? -7.974 7.772 -15.967 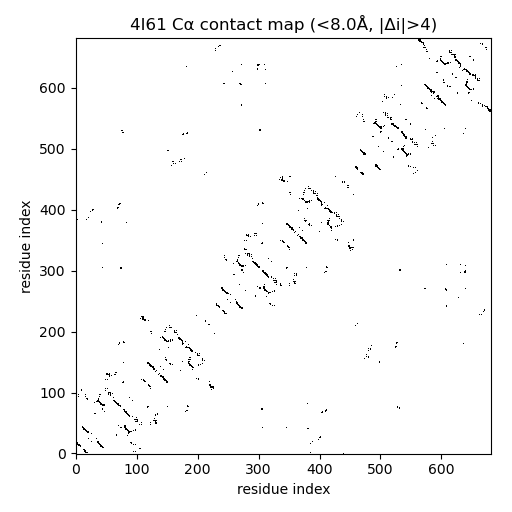1.00 4.72 88 GLY A C 1
ATOM 588 O O . GLY A 1 108 ? -8.518 7.917 -17.120 1.00 9.03 88 GLY A O 1
ATOM 589 N N . GLY A 1 109 ? -6.693 8.015 -15.708 1.00 5.35 89 GLY A N 1
ATOM 590 C CA . GLY A 1 109 ? -5.813 8.766 -16.599 1.00 4.28 89 GLY A CA 1
ATOM 591 C C . GLY A 1 109 ? -4.721 7.912 -17.240 1.00 5.65 89 GLY A C 1
ATOM 592 O O . GLY A 1 109 ? -4.724 6.647 -17.224 1.00 6.15 89 GLY A O 1
ATOM 593 N N . HIS A 1 110 ? -3.755 8.648 -17.766 1.00 4.86 90 HIS A N 1
ATOM 594 C CA . HIS A 1 110 ? -2.585 8.029 -18.399 1.00 5.62 90 HIS A CA 1
ATOM 595 C C . HIS A 1 110 ? -1.314 8.136 -17.539 1.00 6.80 90 HIS A C 1
ATOM 596 O O . HIS A 1 110 ? -1.164 9.042 -16.693 1.00 5.38 90 HIS A O 1
ATOM 603 N N . GLY A 1 111 ? -0.388 7.201 -17.773 1.00 5.97 91 GLY A N 1
ATOM 604 C CA . GLY A 1 111 ? 1.002 7.378 -17.410 1.00 6.36 91 GLY A CA 1
ATOM 605 C C . GLY A 1 111 ? 1.624 7.932 -18.687 1.00 5.62 91 GLY A C 1
ATOM 606 O O . GLY A 1 111 ? 0.934 8.382 -19.642 1.00 7.31 91 GLY A O 1
ATOM 607 N N . CYS A 1 112 ? 2.951 7.883 -18.765 1.00 4.77 92 CYS A N 1
ATOM 608 C CA . CYS A 1 112 ? 3.603 8.476 -19.938 1.00 4.23 92 CYS A CA 1
ATOM 609 C C . CYS A 1 112 ? 4.980 7.934 -20.175 1.00 6.65 92 CYS A C 1
ATOM 610 O O . CYS A 1 112 ? 5.657 7.541 -19.235 1.00 6.57 92 CYS A O 1
ATOM 613 N N . LEU A 1 113 ? 5.381 7.810 -21.449 1.00 4.20 93 LEU A N 1
ATOM 614 C CA . LEU A 1 113 ? 6.766 7.503 -21.772 1.00 5.97 93 LEU A CA 1
ATOM 615 C C . LEU A 1 113 ? 7.187 8.574 -22.742 1.00 5.45 93 LEU A C 1
ATOM 616 O O . LEU A 1 113 ? 6.494 8.754 -23.745 1.00 6.45 93 LEU A O 1
ATOM 621 N N . ILE A 1 114 ? 8.244 9.338 -22.409 1.00 5.75 94 ILE A N 1
ATOM 622 C CA . ILE A 1 114 ? 8.758 10.387 -23.361 1.00 4.04 94 ILE A CA 1
ATOM 623 C C . ILE A 1 114 ? 10.185 10.064 -23.703 1.00 5.48 94 ILE A C 1
ATOM 624 O O . ILE A 1 114 ? 10.999 9.837 -22.791 1.00 7.85 94 ILE A O 1
ATOM 629 N N . ILE A 1 115 ? 10.478 9.981 -24.985 1.00 4.33 95 ILE A N 1
ATOM 630 C CA . ILE A 1 115 ? 11.869 9.773 -25.415 1.00 5.34 95 ILE A CA 1
ATOM 631 C C . ILE A 1 115 ? 12.312 11.084 -26.105 1.00 6.11 95 ILE A C 1
ATOM 632 O O . ILE A 1 115 ? 11.580 11.616 -26.949 1.00 5.29 95 ILE A O 1
ATOM 637 N N . ILE A 1 116 ? 13.453 11.623 -25.693 1.00 4.01 96 ILE A N 1
ATOM 638 C CA . ILE A 1 116 ? 14.068 12.753 -26.345 1.00 6.92 96 ILE A CA 1
ATOM 639 C C . ILE A 1 116 ? 15.367 12.249 -26.977 1.00 6.41 96 ILE A C 1
ATOM 640 O O . ILE A 1 116 ? 15.970 11.300 -26.468 1.00 5.81 96 ILE A O 1
ATOM 645 N N . GLY A 1 117 ? 15.837 12.938 -28.007 1.00 5.51 97 GLY A N 1
ATOM 646 C CA . GLY A 1 117 ? 17.013 12.425 -28.779 1.00 6.97 97 GLY A CA 1
ATOM 647 C C . GLY A 1 117 ? 17.972 13.616 -29.034 1.00 7.38 97 GLY A C 1
ATOM 648 O O . GLY A 1 117 ? 17.515 14.748 -29.263 1.00 7.88 97 GLY A O 1
ATOM 649 N N . GLY A 1 118 ? 19.266 13.364 -28.932 1.00 6.75 98 GLY A N 1
ATOM 650 C CA . GLY A 1 118 ? 20.274 14.410 -29.192 1.00 7.37 98 GLY A CA 1
ATOM 651 C C . GLY A 1 118 ? 21.607 13.711 -29.509 1.00 9.48 98 GLY A C 1
ATOM 652 O O . GLY A 1 118 ? 21.665 12.491 -29.772 1.00 8.74 98 GLY A O 1
ATOM 653 N N . ASP A 1 119 ? 22.662 14.503 -29.580 1.00 10.25 99 ASP A N 1
ATOM 654 C CA . ASP A 1 119 ? 23.950 13.831 -29.716 1.00 13.26 99 ASP A CA 1
ATOM 655 C C . ASP A 1 119 ? 24.906 14.032 -28.521 1.00 11.50 99 ASP A C 1
ATOM 656 O O . ASP A 1 119 ? 26.052 13.566 -28.543 1.00 16.24 99 ASP A O 1
ATOM 661 N N . ASP A 1 120 ? 24.466 14.666 -27.465 1.00 9.83 100 ASP A N 1
ATOM 662 C CA . ASP A 1 120 ? 25.341 14.828 -26.273 1.00 8.50 100 ASP A CA 1
ATOM 663 C C . ASP A 1 120 ? 24.697 14.330 -24.980 1.00 7.46 100 ASP A C 1
ATOM 664 O O . ASP A 1 120 ? 23.656 14.868 -24.602 1.00 4.97 100 ASP A O 1
ATOM 669 N N . PRO A 1 121 ? 25.268 13.281 -24.350 1.00 6.86 101 PRO A N 1
ATOM 670 C CA . PRO A 1 121 ? 24.625 12.736 -23.147 1.00 7.29 101 PRO A CA 1
ATOM 671 C C . PRO A 1 121 ? 24.467 13.794 -22.067 1.00 7.85 101 PRO A C 1
ATOM 672 O O . PRO A 1 121 ? 23.510 13.704 -21.261 1.00 5.93 101 PRO A O 1
ATOM 676 N N . ALA A 1 122 ? 25.411 14.762 -21.975 1.00 7.89 102 ALA A N 1
ATOM 677 C CA . ALA A 1 122 ? 25.233 15.868 -21.019 1.00 6.90 102 ALA A CA 1
ATOM 678 C C . ALA A 1 122 ? 23.958 16.707 -21.186 1.00 7.85 102 ALA A C 1
ATOM 679 O O . ALA A 1 122 ? 23.265 17.089 -20.230 1.00 6.45 102 ALA A O 1
ATOM 681 N N . ASP A 1 123 ? 23.706 17.031 -22.420 1.00 7.15 103 ASP A N 1
ATOM 682 C CA . ASP A 1 123 ? 22.516 17.843 -22.859 1.00 7.31 103 ASP A CA 1
ATOM 683 C C . ASP A 1 123 ? 21.267 16.998 -22.564 1.00 5.50 103 ASP A C 1
ATOM 684 O O . ASP A 1 123 ? 20.314 17.537 -22.058 1.00 7.89 103 ASP A O 1
ATOM 689 N N . ALA A 1 124 ? 21.283 15.703 -22.875 1.00 6.68 104 ALA A N 1
ATOM 690 C CA . ALA A 1 124 ? 20.168 14.821 -22.402 1.00 6.31 104 ALA A CA 1
ATOM 691 C C . ALA A 1 124 ? 19.927 14.801 -20.882 1.00 8.27 104 ALA A C 1
ATOM 692 O O . ALA A 1 124 ? 18.791 14.916 -20.441 1.00 5.38 104 ALA A O 1
ATOM 694 N N . ARG A 1 125 ? 20.980 14.613 -20.101 1.00 7.89 105 ARG A N 1
ATOM 695 C CA . ARG A 1 125 ? 20.818 14.633 -18.678 1.00 7.36 105 ARG A CA 1
ATOM 696 C C . ARG A 1 125 ? 20.209 15.974 -18.173 1.00 7.64 105 ARG A C 1
ATOM 697 O O . ARG A 1 125 ? 19.387 16.002 -17.186 1.00 6.61 105 ARG A O 1
ATOM 705 N N . GLN A 1 126 ? 20.670 17.082 -18.763 1.00 7.12 106 GLN A N 1
ATOM 706 C CA . GLN A 1 126 ? 20.156 18.420 -18.356 1.00 6.48 106 GLN A CA 1
ATOM 707 C C . GLN A 1 126 ? 18.664 18.552 -18.695 1.00 6.16 106 GLN A C 1
ATOM 708 O O . GLN A 1 126 ? 17.876 19.037 -17.881 1.00 6.49 106 GLN A O 1
ATOM 714 N N . ALA A 1 127 ? 18.256 18.108 -19.867 1.00 3.54 107 ALA A N 1
ATOM 715 C CA . ALA A 1 127 ? 16.831 18.114 -20.213 1.00 4.77 107 ALA A CA 1
ATOM 716 C C . ALA A 1 127 ? 16.004 17.297 -19.198 1.00 5.51 107 ALA A C 1
ATOM 717 O O . ALA A 1 127 ? 14.949 17.730 -18.710 1.00 7.38 107 ALA A O 1
ATOM 719 N N . ILE A 1 128 ? 16.497 16.107 -18.858 1.00 4.87 108 ILE A N 1
ATOM 720 C CA . ILE A 1 128 ? 15.740 15.261 -17.973 1.00 4.34 108 ILE A CA 1
ATOM 721 C C . ILE A 1 128 ? 15.683 15.925 -16.556 1.00 5.75 108 ILE A C 1
ATOM 722 O O . ILE A 1 128 ? 14.629 15.916 -15.838 1.00 6.93 108 ILE A O 1
ATOM 727 N N . ARG A 1 129 ? 16.801 16.503 -16.123 1.00 6.73 109 ARG A N 1
ATOM 728 C CA . ARG A 1 129 ? 16.824 17.145 -14.779 1.00 7.15 109 ARG A CA 1
ATOM 729 C C . ARG A 1 129 ? 15.832 18.328 -14.734 1.00 7.69 109 ARG A C 1
ATOM 730 O O . ARG A 1 129 ? 15.091 18.558 -13.733 1.00 7.16 109 ARG A O 1
ATOM 738 N N . VAL A 1 130 ? 15.855 19.130 -15.787 1.00 6.24 110 VAL A N 1
ATOM 739 C CA . VAL A 1 130 ? 14.925 20.247 -15.867 1.00 6.88 110 VAL A CA 1
ATOM 740 C C . VAL A 1 130 ? 13.490 19.711 -15.850 1.00 5.38 110 VAL A C 1
ATOM 741 O O . VAL A 1 130 ? 12.634 20.278 -15.144 1.00 6.96 110 VAL A O 1
ATOM 745 N N . ALA A 1 131 ? 13.196 18.637 -16.592 1.00 6.06 111 ALA A N 1
ATOM 746 C CA . ALA A 1 131 ? 11.808 18.089 -16.569 1.00 7.06 111 ALA A CA 1
ATOM 747 C C . ALA A 1 131 ? 11.439 17.656 -15.155 1.00 9.17 111 ALA A C 1
ATOM 748 O O . ALA A 1 131 ? 10.354 18.002 -14.626 1.00 7.30 111 ALA A O 1
ATOM 750 N N . LEU A 1 132 ? 12.354 16.935 -14.487 1.00 8.49 112 LEU A N 1
ATOM 751 C CA . LEU A 1 132 ? 12.047 16.468 -13.124 1.00 8.97 112 LEU A CA 1
ATOM 752 C C . LEU A 1 132 ? 11.824 17.670 -12.175 1.00 9.49 112 LEU A C 1
ATOM 753 O O . LEU A 1 132 ? 10.925 17.600 -11.260 1.00 9.87 112 LEU A O 1
ATOM 758 N N A ASP A 1 133 ? 12.596 18.734 -12.387 0.45 9.84 113 ASP A N 1
ATOM 759 N N B ASP A 1 133 ? 12.592 18.748 -12.351 0.55 10.46 113 ASP A N 1
ATOM 760 C CA A ASP A 1 133 ? 12.498 19.941 -11.560 0.45 9.69 113 ASP A CA 1
ATOM 761 C CA B ASP A 1 133 ? 12.465 19.927 -11.458 0.55 10.65 113 ASP A CA 1
ATOM 762 C C A ASP A 1 133 ? 11.135 20.609 -11.689 0.45 9.65 113 ASP A C 1
ATOM 763 C C B ASP A 1 133 ? 11.227 20.801 -11.793 0.55 10.58 113 ASP A C 1
ATOM 764 O O A ASP A 1 133 ? 10.678 21.275 -10.746 0.45 8.59 113 ASP A O 1
ATOM 765 O O B ASP A 1 133 ? 10.950 21.813 -11.106 0.55 10.60 113 ASP A O 1
ATOM 774 N N . ASN A 1 134 ? 10.513 20.441 -12.856 1.00 9.81 114 ASN A N 1
ATOM 775 C CA . ASN A 1 134 ? 9.243 21.122 -13.196 1.00 10.28 114 ASN A CA 1
ATOM 776 C C . ASN A 1 134 ? 7.985 20.338 -12.813 1.00 8.41 114 ASN A C 1
ATOM 777 O O . ASN A 1 134 ? 6.889 20.882 -12.968 1.00 9.63 114 ASN A O 1
ATOM 782 N N . LEU A 1 135 ? 8.119 19.083 -12.362 1.00 8.33 115 LEU A N 1
ATOM 783 C CA . LEU A 1 135 ? 6.919 18.323 -11.951 1.00 7.94 115 LEU A CA 1
ATOM 784 C C . LEU A 1 135 ? 6.061 18.984 -10.879 1.00 9.60 115 LEU A C 1
ATOM 785 O O . LEU A 1 135 ? 4.826 18.958 -11.000 1.00 7.75 115 LEU A O 1
ATOM 790 N N . HIS A 1 136 ? 6.686 19.529 -9.813 1.00 10.27 116 HIS A N 1
ATOM 791 C CA . HIS A 1 136 ? 5.914 20.181 -8.723 1.00 12.97 116 HIS A CA 1
ATOM 792 C C . HIS A 1 136 ? 5.103 21.316 -9.342 1.00 11.68 116 HIS A C 1
ATOM 793 O O . HIS A 1 136 ? 3.985 21.582 -8.893 1.00 12.83 116 HIS A O 1
ATOM 800 N N . ARG A 1 137 ? 5.609 21.967 -10.395 1.00 10.20 117 ARG A N 1
ATOM 801 C CA . ARG A 1 137 ? 4.820 23.027 -11.037 1.00 11.22 117 ARG A CA 1
ATOM 802 C C . ARG A 1 137 ? 3.660 22.494 -11.898 1.00 10.81 117 ARG A C 1
ATOM 803 O O . ARG A 1 137 ? 2.519 22.971 -11.765 1.00 10.36 117 ARG A O 1
ATOM 811 N N . THR A 1 138 ? 3.973 21.538 -12.791 1.00 10.35 118 THR A N 1
ATOM 812 C CA . THR A 1 138 ? 2.997 21.088 -13.777 1.00 7.75 118 THR A CA 1
ATOM 813 C C . THR A 1 138 ? 1.925 20.169 -13.165 1.00 8.69 118 THR A C 1
ATOM 814 O O . THR A 1 138 ? 0.927 19.817 -13.833 1.00 8.61 118 THR A O 1
ATOM 818 N N . PHE A 1 139 ? 2.133 19.752 -11.926 1.00 8.58 119 PHE A N 1
ATOM 819 C CA . PHE A 1 139 ? 1.061 19.082 -11.161 1.00 9.46 119 PHE A CA 1
ATOM 820 C C . PHE A 1 139 ? 0.205 20.096 -10.399 1.00 8.86 119 PHE A C 1
ATOM 821 O O . PHE A 1 139 ? -0.739 19.694 -9.677 1.00 9.22 119 PHE A O 1
ATOM 829 N N . GLY A 1 140 ? 0.516 21.389 -10.574 1.00 9.52 120 GLY A N 1
ATOM 830 C CA . GLY A 1 140 ? -0.135 22.414 -9.713 1.00 10.67 120 GLY A CA 1
ATOM 831 C C . GLY A 1 140 ? -1.632 22.571 -9.960 1.00 12.01 120 GLY A C 1
ATOM 832 O O . GLY A 1 140 ? -2.384 22.984 -9.060 1.00 13.71 120 GLY A O 1
ATOM 833 N N . ASP A 1 141 ? -2.039 22.285 -11.196 1.00 10.82 121 ASP A N 1
ATOM 834 C CA . ASP A 1 141 ? -3.470 22.284 -11.557 1.00 10.34 121 ASP A CA 1
ATOM 835 C C . ASP A 1 141 ? -3.975 20.892 -11.984 1.00 9.47 121 ASP A C 1
ATOM 836 O O . ASP A 1 141 ? -4.773 20.794 -12.968 1.00 9.21 121 ASP A O 1
ATOM 841 N N . VAL A 1 142 ? -3.477 19.864 -11.276 1.00 7.99 122 VAL A N 1
ATOM 842 C CA . VAL A 1 142 ? -4.099 18.538 -11.274 1.00 8.17 122 VAL A CA 1
ATOM 843 C C . VAL A 1 142 ? -4.890 18.470 -9.968 1.00 9.70 122 VAL A C 1
ATOM 844 O O . VAL A 1 142 ? -4.322 18.694 -8.923 1.00 8.90 122 VAL A O 1
ATOM 848 N N . TYR A 1 143 ? -6.186 18.167 -10.044 1.00 7.07 123 TYR A N 1
ATOM 849 C CA . TYR A 1 143 ? -7.069 18.147 -8.866 1.00 6.68 123 TYR A CA 1
ATOM 850 C C . TYR A 1 143 ? -7.657 16.773 -8.741 1.00 9.39 123 TYR A C 1
ATOM 851 O O . TYR A 1 143 ? -8.253 16.289 -9.696 1.00 11.11 123 TYR A O 1
ATOM 860 N N . ASN A 1 144 ? -7.486 16.142 -7.599 1.00 8.47 124 ASN A N 1
ATOM 861 C CA . ASN A 1 144 ? -7.880 14.726 -7.429 1.00 11.81 124 ASN A CA 1
ATOM 862 C C . ASN A 1 144 ? -9.010 14.629 -6.425 1.00 11.10 124 ASN A C 1
ATOM 863 O O . ASN A 1 144 ? -9.074 15.420 -5.517 1.00 10.95 124 ASN A O 1
ATOM 868 N N . ALA A 1 145 ? -9.874 13.642 -6.608 1.00 11.01 125 ALA A N 1
ATOM 869 C CA . ALA A 1 145 ? -10.913 13.266 -5.692 1.00 10.55 125 ALA A CA 1
ATOM 870 C C . ALA A 1 145 ? -11.134 11.750 -5.880 1.00 9.82 125 ALA A C 1
ATOM 871 O O . ALA A 1 145 ? -10.678 11.143 -6.855 1.00 10.64 125 ALA A O 1
ATOM 873 N N . LYS A 1 146 ? -11.927 11.164 -4.985 1.00 10.12 126 LYS A N 1
ATOM 874 C CA . LYS A 1 146 ? -12.212 9.753 -5.060 1.00 12.16 126 LYS A CA 1
ATOM 875 C C . LYS A 1 146 ? -12.885 9.393 -6.364 1.00 10.15 126 LYS A C 1
ATOM 876 O O . LYS A 1 146 ? -12.563 8.352 -6.915 1.00 11.50 126 LYS A O 1
ATOM 882 N N . ALA A 1 147 ? -13.763 10.291 -6.861 1.00 9.34 127 ALA A N 1
ATOM 883 C CA . ALA A 1 147 ? -14.505 10.003 -8.064 1.00 9.87 127 ALA A CA 1
ATOM 884 C C . ALA A 1 147 ? -13.771 10.275 -9.373 1.00 9.62 127 ALA A C 1
ATOM 885 O O . ALA A 1 147 ? -14.202 9.756 -10.420 1.00 6.84 127 ALA A O 1
ATOM 887 N N . GLY A 1 148 ? -12.692 11.053 -9.379 1.00 7.88 128 GLY A N 1
ATOM 888 C CA . GLY A 1 148 ? -12.130 11.356 -10.725 1.00 7.70 128 GLY A CA 1
ATOM 889 C C . GLY A 1 148 ? -11.117 12.472 -10.554 1.00 9.92 128 GLY A C 1
ATOM 890 O O . GLY A 1 148 ? -10.513 12.596 -9.487 1.00 8.24 128 GLY A O 1
ATOM 891 N N . HIS A 1 149 ? -10.805 13.208 -11.616 1.00 6.65 129 HIS A N 1
ATOM 892 C CA . HIS A 1 149 ? -9.747 14.261 -11.445 1.00 7.09 129 HIS A CA 1
ATOM 893 C C . HIS A 1 149 ? -9.918 15.264 -12.520 1.00 7.80 129 HIS A C 1
ATOM 894 O O . HIS A 1 149 ? -10.638 14.977 -13.465 1.00 6.70 129 HIS A O 1
ATOM 901 N N . LEU A 1 150 ? -9.309 16.446 -12.352 1.00 6.30 130 LEU A N 1
ATOM 902 C CA . LEU A 1 150 ? -9.236 17.432 -13.442 1.00 6.58 130 LEU A CA 1
ATOM 903 C C . LEU A 1 150 ? -7.755 17.673 -13.664 1.00 7.34 130 LEU A C 1
ATOM 904 O O . LEU A 1 150 ? -6.931 17.492 -12.740 1.00 8.07 130 LEU A O 1
ATOM 909 N N . GLU A 1 151 ? -7.421 17.986 -14.922 1.00 5.58 131 GLU A N 1
ATOM 910 C CA . GLU A 1 151 ? -6.095 18.460 -15.266 1.00 7.65 131 GLU A CA 1
ATOM 911 C C . GLU A 1 151 ? -6.152 19.727 -16.121 1.00 7.40 131 GLU A C 1
ATOM 912 O O . GLU A 1 151 ? -6.842 19.740 -17.158 1.00 8.29 131 GLU A O 1
ATOM 918 N N . LEU A 1 152 ? -5.393 20.773 -15.743 1.00 6.52 132 LEU A N 1
ATOM 919 C CA . LEU A 1 152 ? -5.293 21.958 -16.579 1.00 8.13 132 LEU A CA 1
ATOM 920 C C . LEU A 1 152 ? -3.819 22.209 -16.928 1.00 7.14 132 LEU A C 1
ATOM 921 O O . LEU A 1 152 ? -2.936 22.040 -16.101 1.00 7.21 132 LEU A O 1
ATOM 926 N N . GLN A 1 153 ? -3.539 22.640 -18.142 1.00 6.07 133 GLN A N 1
ATOM 927 C CA . GLN A 1 153 ? -2.150 23.106 -18.418 1.00 7.15 133 GLN A CA 1
ATOM 928 C C . GLN A 1 153 ? -2.186 24.398 -19.214 1.00 7.93 133 GLN A C 1
ATOM 929 O O . GLN A 1 153 ? -3.155 24.637 -19.988 1.00 8.34 133 GLN A O 1
ATOM 935 N N . PHE A 1 154 ? -1.133 25.227 -19.090 1.00 8.76 134 PHE A N 1
ATOM 936 C CA . PHE A 1 154 ? -1.084 26.383 -19.970 1.00 6.98 134 PHE A CA 1
ATOM 937 C C . PHE A 1 154 ? 0.362 26.771 -20.250 1.00 6.90 134 PHE A C 1
ATOM 938 O O . PHE A 1 154 ? 1.226 26.646 -19.341 1.00 8.42 134 PHE A O 1
ATOM 946 N N . THR A 1 155 ? 0.628 27.202 -21.478 1.00 9.21 135 THR A N 1
ATOM 947 C CA . THR A 1 155 ? 1.910 27.896 -21.725 1.00 10.08 135 THR A CA 1
ATOM 948 C C . THR A 1 155 ? 1.658 28.970 -22.748 1.00 9.40 135 THR A C 1
ATOM 949 O O . THR A 1 155 ? 0.839 28.798 -23.597 1.00 9.39 135 THR A O 1
ATOM 953 N N . ALA A 1 156 ? 2.409 30.068 -22.669 1.00 8.63 136 ALA A N 1
ATOM 954 C CA . ALA A 1 156 ? 2.327 31.090 -23.710 1.00 9.28 136 ALA A CA 1
ATOM 955 C C . ALA A 1 156 ? 3.090 30.732 -24.970 1.00 9.67 136 ALA A C 1
ATOM 956 O O . ALA A 1 156 ? 2.914 31.364 -25.998 1.00 11.42 136 ALA A O 1
ATOM 958 N N . ARG A 1 157 ? 4.002 29.752 -24.897 1.00 9.35 137 ARG A N 1
ATOM 959 C CA . ARG A 1 157 ? 4.793 29.350 -26.069 1.00 10.87 137 ARG A CA 1
ATOM 960 C C . ARG A 1 157 ? 5.115 27.858 -25.976 1.00 10.67 137 ARG A C 1
ATOM 961 O O . ARG A 1 157 ? 6.061 27.467 -25.299 1.00 11.12 137 ARG A O 1
ATOM 969 N N . ALA A 1 158 ? 4.332 27.054 -26.683 1.00 10.03 138 ALA A N 1
ATOM 970 C CA . ALA A 1 158 ? 4.565 25.611 -26.671 1.00 9.91 138 ALA A CA 1
ATOM 971 C C . ALA A 1 158 ? 5.875 25.281 -27.370 1.00 9.51 138 ALA A C 1
ATOM 972 O O . ALA A 1 158 ? 6.220 25.899 -28.404 1.00 8.33 138 ALA A O 1
ATOM 974 N N . ALA A 1 159 ? 6.547 24.228 -26.889 1.00 9.27 139 ALA A N 1
ATOM 975 C CA . ALA A 1 159 ? 7.688 23.669 -27.671 1.00 9.68 139 ALA A CA 1
ATOM 976 C C . ALA A 1 159 ? 7.476 22.226 -28.117 1.00 10.21 139 ALA A C 1
ATOM 977 O O . ALA A 1 159 ? 6.329 21.786 -28.297 1.00 9.50 139 ALA A O 1
ATOM 979 N N . GLY A 1 160 ? 8.561 21.464 -28.351 1.00 9.60 140 GLY A N 1
ATOM 980 C CA . GLY A 1 160 ? 8.452 20.245 -29.168 1.00 9.56 140 GLY A CA 1
ATOM 981 C C . GLY A 1 160 ? 7.770 19.091 -28.430 1.00 8.52 140 GLY A C 1
ATOM 982 O O . GLY A 1 160 ? 7.144 18.241 -29.057 1.00 10.64 140 GLY A O 1
ATOM 983 N N . ALA A 1 161 ? 7.852 19.074 -27.099 1.00 10.15 141 ALA A N 1
ATOM 984 C CA . ALA A 1 161 ? 7.167 18.026 -26.334 1.00 8.50 141 ALA A CA 1
ATOM 985 C C . ALA A 1 161 ? 5.659 18.249 -26.346 1.00 10.76 141 ALA A C 1
ATOM 986 O O . ALA A 1 161 ? 4.878 17.309 -26.620 1.00 11.08 141 ALA A O 1
ATOM 988 N N . ALA A 1 162 ? 5.256 19.504 -26.172 1.00 8.97 142 ALA A N 1
ATOM 989 C CA . ALA A 1 162 ? 3.834 19.761 -26.233 1.00 8.57 142 ALA A CA 1
ATOM 990 C C . ALA A 1 162 ? 3.276 19.539 -27.635 1.00 10.09 142 ALA A C 1
ATOM 991 O O . ALA A 1 162 ? 2.155 19.092 -27.737 1.00 10.95 142 ALA A O 1
ATOM 993 N N . HIS A 1 163 ? 4.073 19.815 -28.675 1.00 8.85 143 HIS A N 1
ATOM 994 C CA . HIS A 1 163 ? 3.687 19.610 -30.056 1.00 9.27 143 HIS A CA 1
ATOM 995 C C . HIS A 1 163 ? 3.516 18.126 -30.354 1.00 9.90 143 HIS A C 1
ATOM 996 O O . HIS A 1 163 ? 2.463 17.677 -30.797 1.00 9.15 143 HIS A O 1
ATOM 1003 N N . LEU A 1 164 ? 4.567 17.355 -30.126 1.00 10.31 144 LEU A N 1
ATOM 1004 C CA . LEU A 1 164 ? 4.444 15.891 -30.427 1.00 9.20 144 LEU A CA 1
ATOM 1005 C C . LEU A 1 164 ? 3.438 15.179 -29.563 1.00 10.71 144 LEU A C 1
ATOM 1006 O O . LEU A 1 164 ? 2.661 14.326 -30.034 1.00 10.49 144 LEU A O 1
ATOM 1011 N N . GLY A 1 165 ? 3.426 15.503 -28.301 1.00 9.60 145 GLY A N 1
ATOM 1012 C CA . GLY A 1 165 ? 2.621 14.733 -27.343 1.00 12.64 145 GLY A CA 1
ATOM 1013 C C . GLY A 1 165 ? 1.152 15.094 -27.333 1.00 11.46 145 GLY A C 1
ATOM 1014 O O . GLY A 1 165 ? 0.297 14.225 -27.281 1.00 10.24 145 GLY A O 1
ATOM 1015 N N . LEU A 1 166 ? 0.887 16.406 -27.358 1.00 10.46 146 LEU A N 1
ATOM 1016 C CA . LEU A 1 166 ? -0.470 16.960 -27.212 1.00 9.53 146 LEU A CA 1
ATOM 1017 C C . LEU A 1 166 ? -0.996 17.708 -28.390 1.00 10.56 146 LEU A C 1
ATOM 1018 O O . LEU A 1 166 ? -2.123 18.167 -28.341 1.00 12.38 146 LEU A O 1
ATOM 1023 N N . GLY A 1 167 ? -0.211 17.878 -29.447 1.00 11.45 147 GLY A N 1
ATOM 1024 C CA . GLY A 1 167 ? -0.692 18.446 -30.690 1.00 9.71 147 GLY A CA 1
ATOM 1025 C C . GLY A 1 167 ? -0.606 19.978 -30.633 1.00 10.47 147 GLY A C 1
ATOM 1026 O O . GLY A 1 167 ? -1.246 20.673 -31.436 1.00 10.57 147 GLY A O 1
ATOM 1027 N N . ALA A 1 168 ? 0.101 20.517 -29.637 1.00 8.96 148 ALA A N 1
ATOM 1028 C CA . ALA A 1 168 ? 0.227 21.984 -29.548 1.00 8.37 148 ALA A CA 1
ATOM 1029 C C . ALA A 1 168 ? 0.899 22.532 -30.796 1.00 9.32 148 ALA A C 1
ATOM 1030 O O . ALA A 1 168 ? 1.646 21.854 -31.454 1.00 12.11 148 ALA A O 1
ATOM 1032 N N . VAL A 1 169 ? 0.608 23.794 -31.137 1.00 11.13 149 VAL A N 1
ATOM 1033 C CA . VAL A 1 169 ? 1.315 24.489 -32.228 1.00 11.48 149 VAL A CA 1
ATOM 1034 C C . VAL A 1 169 ? 2.543 25.190 -31.590 1.00 12.68 149 VAL A C 1
ATOM 1035 O O . VAL A 1 169 ? 2.394 26.054 -30.715 1.00 12.28 149 VAL A O 1
ATOM 1039 N N . GLU A 1 170 ? 3.736 24.781 -32.019 1.00 14.03 150 GLU A N 1
ATOM 1040 C CA . GLU A 1 170 ? 5.009 25.299 -31.472 1.00 14.81 150 GLU A CA 1
ATOM 1041 C C . GLU A 1 170 ? 5.041 26.812 -31.675 1.00 14.43 150 GLU A C 1
ATOM 1042 O O . GLU A 1 170 ? 4.701 27.279 -32.785 1.00 16.19 150 GLU A O 1
ATOM 1048 N N . GLY A 1 171 ? 5.469 27.532 -30.624 1.00 13.94 151 GLY A N 1
ATOM 1049 C CA . GLY A 1 171 ? 5.696 28.982 -30.656 1.00 14.07 151 GLY A CA 1
ATOM 1050 C C . GLY A 1 171 ? 4.448 29.758 -30.281 1.00 12.62 151 GLY A C 1
ATOM 1051 O O . GLY A 1 171 ? 4.446 31.009 -30.233 1.00 12.55 151 GLY A O 1
ATOM 1052 N N . LYS A 1 172 ? 3.343 29.024 -30.089 1.00 11.47 152 LYS A N 1
ATOM 1053 C CA . LYS A 1 172 ? 2.068 29.690 -29.834 1.00 12.64 152 LYS A CA 1
ATOM 1054 C C . LYS A 1 172 ? 1.498 29.274 -28.484 1.00 11.96 152 LYS A C 1
ATOM 1055 O O . LYS A 1 172 ? 1.981 28.299 -27.874 1.00 12.14 152 LYS A O 1
ATOM 1061 N N . ALA A 1 173 ? 0.525 30.026 -27.998 1.00 10.57 153 ALA A N 1
ATOM 1062 C CA . ALA A 1 173 ? -0.008 29.696 -26.693 1.00 8.97 153 ALA A CA 1
ATOM 1063 C C . ALA A 1 173 ? -0.786 28.358 -26.807 1.00 7.74 153 ALA A C 1
ATOM 1064 O O . ALA A 1 173 ? -1.223 27.983 -27.886 1.00 9.67 153 ALA A O 1
ATOM 1066 N N . PHE A 1 174 ? -0.912 27.709 -25.667 1.00 8.45 154 PHE A N 1
ATOM 1067 C CA . PHE A 1 174 ? -1.508 26.367 -25.587 1.00 6.69 154 PHE A CA 1
ATOM 1068 C C . PHE A 1 174 ? -2.208 26.194 -24.262 1.00 8.65 154 PHE A C 1
ATOM 1069 O O . PHE A 1 174 ? -1.655 26.503 -23.210 1.00 9.01 154 PHE A O 1
ATOM 1077 N N . GLY A 1 175 ? -3.446 25.661 -24.312 1.00 8.09 155 GLY A N 1
ATOM 1078 C CA . GLY A 1 175 ? -4.136 25.307 -23.087 1.00 6.62 155 GLY A CA 1
ATOM 1079 C C . GLY A 1 175 ? -4.654 23.859 -23.209 1.00 6.77 155 GLY A C 1
ATOM 1080 O O . GLY A 1 175 ? -5.052 23.408 -24.320 1.00 7.13 155 GLY A O 1
ATOM 1081 N N . LEU A 1 176 ? -4.685 23.188 -22.047 1.00 7.49 156 LEU A N 1
ATOM 1082 C CA . LEU A 1 176 ? -5.149 21.790 -21.950 1.00 8.16 156 LEU A CA 1
ATOM 1083 C C . LEU A 1 176 ? -6.201 21.776 -20.901 1.00 8.19 156 LEU A C 1
ATOM 1084 O O . LEU A 1 176 ? -5.975 22.272 -19.775 1.00 7.07 156 LEU A O 1
ATOM 1089 N N . ILE A 1 177 ? -7.365 21.209 -21.216 1.00 6.27 157 ILE A N 1
ATOM 1090 C CA . ILE A 1 177 ? -8.490 21.293 -20.253 1.00 5.35 157 ILE A CA 1
ATOM 1091 C C . ILE A 1 177 ? -9.155 19.917 -20.162 1.00 6.87 157 ILE A C 1
ATOM 1092 O O . ILE A 1 177 ? -9.832 19.496 -21.088 1.00 6.52 157 ILE A O 1
ATOM 1097 N N . CYS A 1 178 ? -8.914 19.228 -19.041 1.00 6.79 158 CYS A N 1
ATOM 1098 C CA . CYS A 1 178 ? -9.272 17.823 -18.930 1.00 8.31 158 CYS A CA 1
ATOM 1099 C C . CYS A 1 178 ? -10.137 17.529 -17.687 1.00 4.64 158 CYS A C 1
ATOM 1100 O O . CYS A 1 178 ? -9.830 17.970 -16.548 1.00 7.94 158 CYS A O 1
ATOM 1103 N N . GLY A 1 179 ? -11.148 16.667 -17.837 1.00 5.28 159 GLY A N 1
ATOM 1104 C CA . GLY A 1 179 ? -11.934 16.227 -16.663 1.00 4.80 159 GLY A CA 1
ATOM 1105 C C . GLY A 1 179 ? -12.162 14.707 -16.739 1.00 4.57 159 GLY A C 1
ATOM 1106 O O . GLY A 1 179 ? -12.326 14.157 -17.849 1.00 5.08 159 GLY A O 1
ATOM 1107 N N . CYS A 1 180 ? -12.252 14.087 -15.590 1.00 5.52 160 CYS A N 1
ATOM 1108 C CA . CYS A 1 180 ? -12.532 12.646 -15.488 1.00 6.66 160 CYS A CA 1
ATOM 1109 C C . CYS A 1 180 ? -13.489 12.498 -14.302 1.00 7.11 160 CYS A C 1
ATOM 1110 O O . CYS A 1 180 ? -13.224 13.083 -13.275 1.00 7.73 160 CYS A O 1
ATOM 1113 N N . PRO A 1 181 ? -14.607 11.733 -14.405 1.00 7.45 161 PRO A N 1
ATOM 1114 C CA . PRO A 1 181 ? -15.010 10.974 -15.622 1.00 5.38 161 PRO A CA 1
ATOM 1115 C C . PRO A 1 181 ? -15.272 11.904 -16.830 1.00 4.73 161 PRO A C 1
ATOM 1116 O O . PRO A 1 181 ? -15.552 13.130 -16.658 1.00 5.21 161 PRO A O 1
ATOM 1120 N N . SER A 1 182 ? -15.154 11.315 -18.035 1.00 5.80 162 SER A N 1
ATOM 1121 C CA . SER A 1 182 ? -14.894 12.115 -19.192 1.00 5.51 162 SER A CA 1
ATOM 1122 C C . SER A 1 182 ? -16.014 13.124 -19.529 1.00 4.43 162 SER A C 1
ATOM 1123 O O . SER A 1 182 ? -15.717 14.174 -20.122 1.00 5.98 162 SER A O 1
ATOM 1126 N N . GLY A 1 183 ? -17.272 12.872 -19.112 1.00 3.27 163 GLY A N 1
ATOM 1127 C CA . GLY A 1 183 ? -18.334 13.826 -19.396 1.00 2.51 163 GLY A CA 1
ATOM 1128 C C . GLY A 1 183 ? -18.000 15.190 -18.814 1.00 4.09 163 GLY A C 1
ATOM 1129 O O . GLY A 1 183 ? -18.484 16.235 -19.315 1.00 3.79 163 GLY A O 1
ATOM 1130 N N . ILE A 1 184 ? -17.261 15.204 -17.707 1.00 3.89 164 ILE A N 1
ATOM 1131 C CA . ILE A 1 184 ? -16.999 16.489 -17.032 1.00 6.08 164 ILE A CA 1
ATOM 1132 C C . ILE A 1 184 ? -16.108 17.287 -17.986 1.00 6.10 164 ILE A C 1
ATOM 1133 O O . ILE A 1 184 ? -16.285 18.500 -18.173 1.00 7.11 164 ILE A O 1
ATOM 1138 N N . GLY A 1 185 ? -15.187 16.597 -18.659 1.00 7.99 165 GLY A N 1
ATOM 1139 C CA . GLY A 1 185 ? -14.334 17.287 -19.645 1.00 6.34 165 GLY A CA 1
ATOM 1140 C C . GLY A 1 185 ? -15.102 17.894 -20.819 1.00 7.97 165 GLY A C 1
ATOM 1141 O O . GLY A 1 185 ? -14.716 18.982 -21.362 1.00 6.85 165 GLY A O 1
ATOM 1142 N N . VAL A 1 186 ? -16.149 17.189 -21.246 1.00 6.96 166 VAL A N 1
ATOM 1143 C CA . VAL A 1 186 ? -16.990 17.740 -22.306 1.00 7.19 166 VAL A CA 1
ATOM 1144 C C . VAL A 1 186 ? -17.602 19.092 -21.862 1.00 6.43 166 VAL A C 1
ATOM 1145 O O . VAL A 1 186 ? -17.515 20.066 -22.597 1.00 7.33 166 VAL A O 1
ATOM 1149 N N . VAL A 1 187 ? -18.163 19.156 -20.654 1.00 5.07 167 VAL A N 1
ATOM 1150 C CA . VAL A 1 187 ? -18.711 20.428 -20.162 1.00 5.65 167 VAL A CA 1
ATOM 1151 C C . VAL A 1 187 ? -17.616 21.511 -19.937 1.00 5.71 167 VAL A C 1
ATOM 1152 O O . VAL A 1 187 ? -17.811 22.712 -20.248 1.00 5.91 167 VAL A O 1
ATOM 1156 N N . MET A 1 188 ? -16.470 21.107 -19.403 1.00 6.25 168 MET A N 1
ATOM 1157 C CA . MET A 1 188 ? -15.335 22.041 -19.244 1.00 7.22 168 MET A CA 1
ATOM 1158 C C . MET A 1 188 ? -14.953 22.629 -20.555 1.00 7.48 168 MET A C 1
ATOM 1159 O O . MET A 1 188 ? -14.654 23.859 -20.627 1.00 7.47 168 MET A O 1
ATOM 1164 N N . GLY A 1 189 ? -14.934 21.771 -21.563 1.00 7.14 169 GLY A N 1
ATOM 1165 C CA . GLY A 1 189 ? -14.545 22.198 -22.950 1.00 5.27 169 GLY A CA 1
ATOM 1166 C C . GLY A 1 189 ? -15.537 23.211 -23.525 1.00 6.22 169 GLY A C 1
ATOM 1167 O O . GLY A 1 189 ? -15.153 24.267 -24.001 1.00 5.72 169 GLY A O 1
ATOM 1168 N N . ASP A 1 190 ? -16.826 22.892 -23.389 1.00 5.70 170 ASP A N 1
ATOM 1169 C CA . ASP A 1 190 ? -17.918 23.793 -23.856 1.00 7.66 170 ASP A CA 1
ATOM 1170 C C . ASP A 1 190 ? -17.773 25.163 -23.157 1.00 6.90 170 ASP A C 1
ATOM 1171 O O . ASP A 1 190 ? -17.799 26.230 -23.798 1.00 7.47 170 ASP A O 1
ATOM 1176 N N . LYS A 1 191 ? -17.551 25.144 -21.851 1.00 7.48 171 LYS A N 1
ATOM 1177 C CA . LYS A 1 191 ? -17.491 26.387 -21.086 1.00 7.95 171 LYS A CA 1
ATOM 1178 C C . LYS A 1 191 ? -16.291 27.202 -21.510 1.00 7.92 171 LYS A C 1
ATOM 1179 O O . LYS A 1 191 ? -16.340 28.419 -21.706 1.00 8.46 171 LYS A O 1
ATOM 1185 N N . ALA A 1 192 ? -15.160 26.526 -21.647 1.00 8.16 172 ALA A N 1
ATOM 1186 C CA . ALA A 1 192 ? -13.911 27.194 -22.016 1.00 8.01 172 ALA A CA 1
ATOM 1187 C C . ALA A 1 192 ? -14.084 27.879 -23.391 1.00 9.27 172 ALA A C 1
ATOM 1188 O O . ALA A 1 192 ? -13.670 29.061 -23.573 1.00 9.24 172 ALA A O 1
ATOM 1190 N N . LEU A 1 193 ? -14.710 27.193 -24.346 1.00 7.61 173 LEU A N 1
ATOM 1191 C CA . LEU A 1 193 ? -14.833 27.745 -25.703 1.00 8.52 173 LEU A CA 1
ATOM 1192 C C . LEU A 1 193 ? -15.741 28.988 -25.728 1.00 8.62 173 LEU A C 1
ATOM 1193 O O . LEU A 1 193 ? -15.587 29.888 -26.545 1.00 8.19 173 LEU A O 1
ATOM 1198 N N . LYS A 1 194 ? -16.693 29.025 -24.822 1.00 6.44 174 LYS A N 1
ATOM 1199 C CA . LYS A 1 194 ? -17.672 30.131 -24.764 1.00 8.68 174 LYS A CA 1
ATOM 1200 C C . LYS A 1 194 ? -17.136 31.309 -23.945 1.00 9.25 174 LYS A C 1
ATOM 1201 O O . LYS A 1 194 ? -17.828 32.328 -23.811 1.00 8.53 174 LYS A O 1
ATOM 1207 N N . THR A 1 195 ? -15.963 31.156 -23.312 1.00 10.87 175 THR A N 1
ATOM 1208 C CA . THR A 1 195 ? -15.357 32.203 -22.442 1.00 11.39 175 THR A CA 1
ATOM 1209 C C . THR A 1 195 ? -14.530 33.277 -23.203 1.00 12.69 175 THR A C 1
ATOM 1210 O O . THR A 1 195 ? -14.459 34.434 -22.727 1.00 12.46 175 THR A O 1
ATOM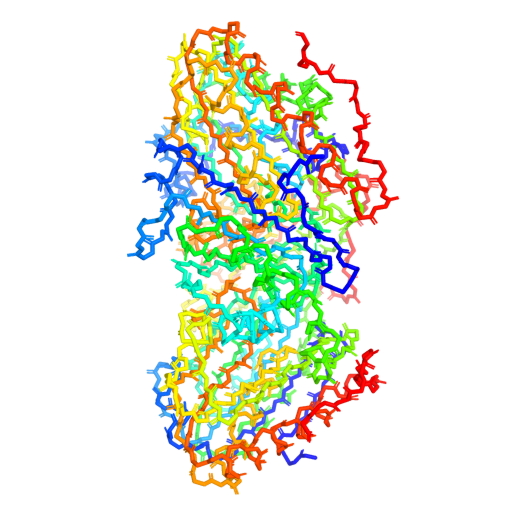 1214 N N . ALA A 1 196 ? -13.931 32.882 -24.338 1.00 9.81 176 ALA A N 1
ATOM 1215 C CA . ALA A 1 196 ? -13.088 33.799 -25.134 1.00 9.77 176 ALA A CA 1
ATOM 1216 C C . ALA A 1 196 ? -12.970 33.163 -26.469 1.00 9.53 176 ALA A C 1
ATOM 1217 O O . ALA A 1 196 ? -13.239 31.979 -26.573 1.00 9.19 176 ALA A O 1
ATOM 1219 N N . GLY A 1 197 ? -12.453 33.888 -27.456 1.00 10.53 177 GLY A N 1
ATOM 1220 C CA . GLY A 1 197 ? -12.351 33.433 -28.839 1.00 12.81 177 GLY A CA 1
ATOM 1221 C C . GLY A 1 197 ? -11.017 32.713 -28.907 1.00 14.64 177 GLY A C 1
ATOM 1222 O O . GLY A 1 197 ? -9.987 33.313 -29.164 1.00 15.51 177 GLY A O 1
ATOM 1223 N N . VAL A 1 198 ? -11.030 31.442 -28.524 1.00 15.18 178 VAL A N 1
ATOM 1224 C CA . VAL A 1 198 ? -9.831 30.598 -28.563 1.00 15.03 178 VAL A CA 1
ATOM 1225 C C . VAL A 1 198 ? -10.107 29.607 -29.656 1.00 18.13 178 VAL A C 1
ATOM 1226 O O . VAL A 1 198 ? -11.315 29.389 -30.058 1.00 20.22 178 VAL A O 1
ATOM 1230 N N . GLU A 1 199 ? -9.042 29.002 -30.178 1.00 16.14 179 GLU A N 1
ATOM 1231 C CA . GLU A 1 199 ? -9.164 28.107 -31.283 1.00 17.47 179 GLU A CA 1
ATOM 1232 C C . GLU A 1 199 ? -9.028 26.640 -30.735 1.00 16.65 179 GLU A C 1
ATOM 1233 O O . GLU A 1 199 ? -8.073 26.308 -30.048 1.00 12.94 179 GLU A O 1
ATOM 1239 N N . PRO A 1 200 ? -10.015 25.788 -31.027 1.00 15.04 180 PRO A N 1
ATOM 1240 C CA . PRO A 1 200 ? -9.844 24.398 -30.585 1.00 13.79 180 PRO A CA 1
ATOM 1241 C C . PRO A 1 200 ? -8.858 23.641 -31.464 1.00 13.36 180 PRO A C 1
ATOM 1242 O O . PRO A 1 200 ? -8.919 23.741 -32.705 1.00 13.46 180 PRO A O 1
ATOM 1246 N N . LEU A 1 201 ? -7.957 22.891 -30.852 1.00 11.57 181 LEU A N 1
ATOM 1247 C CA . LEU A 1 201 ? -7.051 21.999 -31.614 1.00 8.65 181 LEU A CA 1
ATOM 1248 C C . LEU A 1 201 ? -7.627 20.572 -31.715 1.00 9.99 181 LEU A C 1
ATOM 1249 O O . LEU A 1 201 ? -7.793 20.056 -32.777 1.00 11.06 181 LEU A O 1
ATOM 1254 N N A ASN A 1 202 ? -7.948 19.946 -30.588 0.60 8.95 182 ASN A N 1
ATOM 1255 N N B ASN A 1 202 ? -7.917 19.967 -30.561 0.40 8.66 182 ASN A N 1
ATOM 1256 C CA A ASN A 1 202 ? -8.631 18.648 -30.672 0.60 8.33 182 ASN A CA 1
ATOM 1257 C CA B ASN A 1 202 ? -8.396 18.581 -30.515 0.40 7.81 182 ASN A CA 1
ATOM 1258 C C A ASN A 1 202 ? -9.481 18.481 -29.448 0.60 5.98 182 ASN A C 1
ATOM 1259 C C B ASN A 1 202 ? -9.374 18.404 -29.361 0.40 6.42 182 ASN A C 1
ATOM 1260 O O A ASN A 1 202 ? -9.392 19.259 -28.502 0.60 7.35 182 ASN A O 1
ATOM 1261 O O B ASN A 1 202 ? -9.281 19.136 -28.362 0.40 7.24 182 ASN A O 1
ATOM 1270 N N . PHE A 1 203 ? -10.298 17.447 -29.493 1.00 6.21 183 PHE A N 1
ATOM 1271 C CA . PHE A 1 203 ? -11.068 16.967 -28.344 1.00 5.39 183 PHE A CA 1
ATOM 1272 C C . PHE A 1 203 ? -10.909 15.456 -28.284 1.00 6.25 183 PHE A C 1
ATOM 1273 O O . PHE A 1 203 ? -11.344 14.760 -29.190 1.00 8.26 183 PHE A O 1
ATOM 1281 N N . THR A 1 204 ? -10.211 15.005 -27.250 1.00 6.34 184 THR A N 1
ATOM 1282 C CA . THR A 1 204 ? -9.973 13.543 -27.060 1.00 4.44 184 THR A CA 1
ATOM 1283 C C . THR A 1 204 ? -10.885 13.012 -25.963 1.00 6.85 184 THR A C 1
ATOM 1284 O O . THR A 1 204 ? -11.342 13.725 -25.045 1.00 5.65 184 THR A O 1
ATOM 1288 N N . SER A 1 205 ? -11.175 11.714 -26.084 1.00 6.30 185 SER A N 1
ATOM 1289 C CA . SER A 1 205 ? -12.185 11.110 -25.243 1.00 4.88 185 SER A CA 1
ATOM 1290 C C . SER A 1 205 ? -11.873 9.598 -25.135 1.00 3.80 185 SER A C 1
ATOM 1291 O O . SER A 1 205 ? -10.898 9.104 -25.748 1.00 5.15 185 SER A O 1
ATOM 1294 N N . PRO A 1 206 ? -12.700 8.859 -24.384 1.00 4.87 186 PRO A N 1
ATOM 1295 C CA . PRO A 1 206 ? -12.283 7.472 -24.063 1.00 5.24 186 PRO A CA 1
ATOM 1296 C C . PRO A 1 206 ? -12.054 6.624 -25.275 1.00 4.90 186 PRO A C 1
ATOM 1297 O O . PRO A 1 206 ? -11.147 5.790 -25.274 1.00 4.64 186 PRO A O 1
ATOM 1301 N N . SER A 1 207 ? -12.879 6.807 -26.312 1.00 5.62 187 SER A N 1
ATOM 1302 C CA . SER A 1 207 ? -12.799 5.946 -27.476 1.00 7.22 187 SER A CA 1
ATOM 1303 C C . SER A 1 207 ? -12.069 6.651 -28.653 1.00 7.41 187 SER A C 1
ATOM 1304 O O . SER A 1 207 ? -11.847 6.007 -29.680 1.00 7.35 187 SER A O 1
ATOM 1307 N N . HIS A 1 208 ? -11.614 7.905 -28.496 1.00 5.59 188 HIS A N 1
ATOM 1308 C CA . HIS A 1 208 ? -10.917 8.602 -29.583 1.00 6.36 188 HIS A CA 1
ATOM 1309 C C . HIS A 1 208 ? -9.776 9.490 -29.090 1.00 6.34 188 HIS A C 1
ATOM 1310 O O . HIS A 1 208 ? -9.988 10.593 -28.503 1.00 7.72 188 HIS A O 1
ATOM 1317 N N . GLY A 1 209 ? -8.558 9.026 -29.360 1.00 6.09 189 GLY A N 1
ATOM 1318 C CA . GLY A 1 209 ? -7.403 9.842 -29.061 1.00 6.94 189 GLY A CA 1
ATOM 1319 C C . GLY A 1 209 ? -6.831 9.699 -27.641 1.00 5.96 189 GLY A C 1
ATOM 1320 O O . GLY A 1 209 ? -5.887 10.442 -27.267 1.00 7.03 189 GLY A O 1
ATOM 1321 N N . THR A 1 210 ? -7.354 8.713 -26.881 1.00 6.32 190 THR A N 1
ATOM 1322 C CA . THR A 1 210 ? -6.737 8.320 -25.560 1.00 6.62 190 THR A CA 1
ATOM 1323 C C . THR A 1 210 ? -6.519 6.821 -25.541 1.00 4.76 190 THR A C 1
ATOM 1324 O O . THR A 1 210 ? -6.949 6.092 -26.497 1.00 6.84 190 THR A O 1
ATOM 1328 N N . SER A 1 211 ? -5.868 6.341 -24.477 1.00 4.97 191 SER A N 1
ATOM 1329 C CA . SER A 1 211 ? -5.663 4.924 -24.369 1.00 3.35 191 SER A CA 1
ATOM 1330 C C . SER A 1 211 ? -6.813 4.321 -23.545 1.00 4.93 191 SER A C 1
ATOM 1331 O O . SER A 1 211 ? -6.602 3.687 -22.498 1.00 5.83 191 SER A O 1
ATOM 1334 N N . PHE A 1 212 ? -8.030 4.555 -24.015 1.00 4.19 192 PHE A N 1
ATOM 1335 C CA . PHE A 1 212 ? -9.234 4.183 -23.269 1.00 3.85 192 PHE A CA 1
ATOM 1336 C C . PHE A 1 212 ? -9.209 4.738 -21.857 1.00 4.47 192 PHE A C 1
ATOM 1337 O O . PHE A 1 212 ? -9.541 4.022 -20.893 1.00 5.90 192 PHE A O 1
ATOM 1345 N N . SER A 1 213 ? -8.795 6.028 -21.728 1.00 4.67 193 SER A N 1
ATOM 1346 C CA . SER A 1 213 ? -8.830 6.669 -20.366 1.00 5.14 193 SER A CA 1
ATOM 1347 C C . SER A 1 213 ? -10.253 7.088 -20.083 1.00 6.16 193 SER A C 1
ATOM 1348 O O . SER A 1 213 ? -11.094 7.022 -20.968 1.00 7.06 193 SER A O 1
ATOM 1351 N N . ASN A 1 214 ? -10.528 7.575 -18.874 1.00 5.53 194 ASN A N 1
ATOM 1352 C CA . ASN A 1 214 ? -11.841 8.111 -18.631 1.00 4.53 194 ASN A CA 1
ATOM 1353 C C . ASN A 1 214 ? -11.745 9.653 -18.638 1.00 5.90 194 ASN A C 1
ATOM 1354 O O . ASN A 1 214 ? -12.245 10.298 -17.699 1.00 6.75 194 ASN A O 1
ATOM 1359 N N . GLU A 1 215 ? -11.046 10.215 -19.619 1.00 4.62 195 GLU A N 1
ATOM 1360 C CA . GLU A 1 215 ? -10.824 11.676 -19.668 1.00 6.58 195 GLU A CA 1
ATOM 1361 C C . GLU A 1 215 ? -11.477 12.240 -20.933 1.00 6.09 195 GLU A C 1
ATOM 1362 O O . GLU A 1 215 ? -11.463 11.599 -21.997 1.00 6.92 195 GLU A O 1
ATOM 1368 N N . GLY A 1 216 ? -12.066 13.433 -20.784 1.00 6.59 196 GLY A N 1
ATOM 1369 C CA . GLY A 1 216 ? -12.477 14.272 -21.894 1.00 5.82 196 GLY A CA 1
ATOM 1370 C C . GLY A 1 216 ? -11.549 15.503 -21.839 1.00 6.17 196 GLY A C 1
ATOM 1371 O O . GLY A 1 216 ? -11.516 16.167 -20.799 1.00 7.02 196 GLY A O 1
ATOM 1372 N N . CYS A 1 217 ? -10.807 15.736 -22.910 1.00 5.68 197 CYS A N 1
ATOM 1373 C CA . CYS A 1 217 ? -9.735 16.746 -22.896 1.00 7.68 197 CYS A CA 1
ATOM 1374 C C . CYS A 1 217 ? -9.848 17.638 -24.128 1.00 6.04 197 CYS A C 1
ATOM 1375 O O . CYS A 1 217 ? -9.695 17.145 -25.297 1.00 6.72 197 CYS A O 1
ATOM 1378 N N . LEU A 1 218 ? -10.075 18.943 -23.910 1.00 5.36 198 LEU A N 1
ATOM 1379 C CA . LEU A 1 218 ? -9.982 19.935 -24.994 1.00 6.26 198 LEU A CA 1
ATOM 1380 C C . LEU A 1 218 ? -8.606 20.573 -24.986 1.00 6.67 198 LEU A C 1
ATOM 1381 O O . LEU A 1 218 ? -8.117 20.943 -23.910 1.00 6.22 198 LEU A O 1
ATOM 1386 N N . THR A 1 219 ? -7.982 20.635 -26.136 1.00 6.06 199 THR A N 1
ATOM 1387 C CA . THR A 1 219 ? -6.737 21.426 -26.304 1.00 8.79 199 THR A CA 1
ATOM 1388 C C . THR A 1 219 ? -7.010 22.676 -27.180 1.00 9.87 199 THR A C 1
ATOM 1389 O O . THR A 1 219 ? -7.860 22.637 -28.098 1.00 7.64 199 THR A O 1
ATOM 1393 N N . ILE A 1 220 ? -6.344 23.785 -26.856 1.00 9.26 200 ILE A N 1
ATOM 1394 C CA . ILE A 1 220 ? -6.695 25.016 -27.521 1.00 10.99 200 ILE A CA 1
ATOM 1395 C C . ILE A 1 220 ? -5.430 25.848 -27.793 1.00 11.17 200 ILE A C 1
ATOM 1396 O O . ILE A 1 220 ? -4.415 25.710 -27.065 1.00 10.36 200 ILE A O 1
ATOM 1401 N N . THR A 1 221 ? -5.589 26.782 -28.741 1.00 11.81 201 THR A N 1
ATOM 1402 C CA . THR A 1 221 ? -4.556 27.828 -28.971 1.00 11.63 201 THR A CA 1
ATOM 1403 C C . THR A 1 221 ? -5.286 29.153 -29.120 1.00 12.27 201 THR A C 1
ATOM 1404 O O . THR A 1 221 ? -6.486 29.267 -28.845 1.00 13.69 201 THR A O 1
ATOM 1408 N N . GLY A 1 222 ? -4.548 30.182 -29.459 1.00 12.90 202 GLY A N 1
ATOM 1409 C CA . GLY A 1 222 ? -5.121 31.520 -29.552 1.00 12.82 202 GLY A CA 1
ATOM 1410 C C . GLY A 1 222 ? -4.223 32.496 -28.821 1.00 15.16 202 GLY A C 1
ATOM 1411 O O . GLY A 1 222 ? -3.092 32.157 -28.470 1.00 13.67 202 GLY A O 1
ATOM 1412 N N . ASP A 1 223 ? -4.706 33.701 -28.541 1.00 15.28 203 ASP A N 1
ATOM 1413 C CA . ASP A 1 223 ? -3.850 34.641 -27.854 1.00 16.34 203 ASP A CA 1
ATOM 1414 C C . ASP A 1 223 ? -3.614 34.166 -26.416 1.00 16.03 203 ASP A C 1
ATOM 1415 O O . ASP A 1 223 ? -4.517 33.569 -25.798 1.00 16.07 203 ASP A O 1
ATOM 1420 N N . SER A 1 224 ? -2.402 34.416 -25.861 1.00 14.54 204 SER A N 1
ATOM 1421 C CA . SER A 1 224 ? -2.112 33.864 -24.543 1.00 12.64 204 SER A CA 1
ATOM 1422 C C . SER A 1 224 ? -3.146 34.271 -23.483 1.00 12.99 204 SER A C 1
ATOM 1423 O O . SER A 1 224 ? -3.496 33.456 -22.647 1.00 11.75 204 SER A O 1
ATOM 1426 N N . GLY A 1 225 ? -3.624 35.530 -23.475 1.00 11.79 205 GLY A N 1
ATOM 1427 C CA . GLY A 1 225 ? -4.519 35.953 -22.371 1.00 11.35 205 GLY A CA 1
ATOM 1428 C C . GLY A 1 225 ? -5.864 35.214 -22.430 1.00 10.96 205 GLY A C 1
ATOM 1429 O O . GLY A 1 225 ? -6.370 34.731 -21.397 1.00 12.15 205 GLY A O 1
ATOM 1430 N N . ALA A 1 226 ? -6.344 35.055 -23.643 1.00 11.40 206 ALA A N 1
ATOM 1431 C CA . ALA A 1 226 ? -7.631 34.398 -23.871 1.00 12.05 206 ALA A CA 1
ATOM 1432 C C . ALA A 1 226 ? -7.558 32.920 -23.593 1.00 11.92 206 ALA A C 1
ATOM 1433 O O . ALA A 1 226 ? -8.499 32.326 -23.063 1.00 11.88 206 ALA A O 1
ATOM 1435 N N . VAL A 1 227 ? -6.470 32.324 -24.049 1.00 12.02 207 VAL A N 1
ATOM 1436 C CA . VAL A 1 227 ? -6.205 30.897 -23.727 1.00 10.24 207 VAL A CA 1
ATOM 1437 C C . VAL A 1 227 ? -6.229 30.707 -22.233 1.00 10.84 207 VAL A C 1
ATOM 1438 O O . VAL A 1 227 ? -6.909 29.764 -21.760 1.00 8.76 207 VAL A O 1
ATOM 1442 N N . ARG A 1 228 ? -5.515 31.571 -21.471 1.00 9.63 208 ARG A N 1
ATOM 1443 C CA . ARG A 1 228 ? -5.513 31.482 -20.011 1.00 13.28 208 ARG A CA 1
ATOM 1444 C C . ARG A 1 228 ? -6.938 31.650 -19.452 1.00 12.09 208 ARG A C 1
ATOM 1445 O O . ARG A 1 228 ? -7.337 30.957 -18.531 1.00 11.29 208 ARG A O 1
ATOM 1453 N N . GLN A 1 229 ? -7.684 32.622 -19.988 1.00 12.58 209 GLN A N 1
ATOM 1454 C CA . GLN A 1 229 ? -9.097 32.881 -19.531 1.00 12.74 209 GLN A CA 1
ATOM 1455 C C . GLN A 1 229 ? -9.898 31.586 -19.662 1.00 9.97 209 GLN A C 1
ATOM 1456 O O . GLN A 1 229 ? -10.649 31.231 -18.741 1.00 9.25 209 GLN A O 1
ATOM 1462 N N . ALA A 1 230 ? -9.794 30.967 -20.828 1.00 7.85 210 ALA A N 1
ATOM 1463 C CA . ALA A 1 230 ? -10.569 29.761 -21.192 1.00 7.97 210 ALA A CA 1
ATOM 1464 C C . ALA A 1 230 ? -10.188 28.569 -20.339 1.00 9.86 210 ALA A C 1
ATOM 1465 O O . ALA A 1 230 ? -11.053 27.855 -19.931 1.00 8.23 210 ALA A O 1
ATOM 1467 N N . VAL A 1 231 ? -8.900 28.367 -20.090 1.00 9.90 211 VAL A N 1
ATOM 1468 C CA . VAL A 1 231 ? -8.428 27.318 -19.137 1.00 9.71 211 VAL A CA 1
ATOM 1469 C C . VAL A 1 231 ? -8.970 27.486 -17.722 1.00 8.72 211 VAL A C 1
ATOM 1470 O O . VAL A 1 231 ? -9.479 26.558 -17.097 1.00 9.67 211 VAL A O 1
ATOM 1474 N N . MET A 1 232 ? -8.923 28.720 -17.211 1.00 8.88 212 MET A N 1
ATOM 1475 C CA . MET A 1 232 ? -9.377 29.019 -15.890 1.00 9.20 212 MET A CA 1
ATOM 1476 C C . MET A 1 232 ? -10.908 28.824 -15.795 1.00 9.20 212 MET A C 1
ATOM 1477 O O . MET A 1 232 ? -11.370 28.323 -14.772 1.00 7.47 212 MET A O 1
ATOM 1482 N N . ALA A 1 233 ? -11.652 29.224 -16.863 1.00 8.55 213 ALA A N 1
ATOM 1483 C CA . ALA A 1 233 ? -13.132 29.016 -16.850 1.00 9.57 213 ALA A CA 1
ATOM 1484 C C . ALA A 1 233 ? -13.411 27.509 -16.814 1.00 8.96 213 ALA A C 1
ATOM 1485 O O . ALA A 1 233 ? -14.300 27.056 -16.082 1.00 6.33 213 ALA A O 1
ATOM 1487 N N . GLY A 1 234 ? -12.713 26.761 -17.664 1.00 6.97 214 GLY A N 1
ATOM 1488 C CA . GLY A 1 234 ? -12.885 25.252 -17.633 1.00 7.92 214 GLY A CA 1
ATOM 1489 C C . GLY A 1 234 ? -12.550 24.656 -16.270 1.00 7.85 214 GLY A C 1
ATOM 1490 O O . GLY A 1 234 ? -13.284 23.785 -15.792 1.00 8.27 214 GLY A O 1
ATOM 1491 N N . ARG A 1 235 ? -11.474 25.115 -15.632 1.00 8.51 215 ARG A N 1
ATOM 1492 C CA . ARG A 1 235 ? -11.159 24.689 -14.249 1.00 8.17 215 ARG A CA 1
ATOM 1493 C C . ARG A 1 235 ? -12.307 24.932 -13.236 1.00 8.91 215 ARG A C 1
ATOM 1494 O O . ARG A 1 235 ? -12.710 24.036 -12.482 1.00 6.13 215 ARG A O 1
ATOM 1502 N N . GLU A 1 236 ? -12.870 26.140 -13.282 1.00 8.74 216 GLU A N 1
ATOM 1503 C CA . GLU A 1 236 ? -13.877 26.488 -12.305 1.00 9.92 216 GLU A CA 1
ATOM 1504 C C . GLU A 1 236 ? -15.098 25.583 -12.483 1.00 7.56 216 GLU A C 1
ATOM 1505 O O . GLU A 1 236 ? -15.634 25.024 -11.549 1.00 6.49 216 GLU A O 1
ATOM 1511 N N . VAL A 1 237 ? -15.532 25.369 -13.729 1.00 5.40 217 VAL A N 1
ATOM 1512 C CA . VAL A 1 237 ? -16.735 24.548 -13.812 1.00 6.86 217 VAL A CA 1
ATOM 1513 C C . VAL A 1 237 ? -16.423 23.056 -13.566 1.00 7.89 217 VAL A C 1
ATOM 1514 O O . VAL A 1 237 ? -17.264 22.343 -12.995 1.00 8.03 217 VAL A O 1
ATOM 1518 N N . GLY A 1 238 ? -15.237 22.615 -13.972 1.00 8.06 218 GLY A N 1
ATOM 1519 C CA . GLY A 1 238 ? -14.756 21.261 -13.595 1.00 7.97 218 GLY A CA 1
ATOM 1520 C C . GLY A 1 238 ? -14.789 21.010 -12.104 1.00 6.86 218 GLY A C 1
ATOM 1521 O O . GLY A 1 238 ? -15.281 19.972 -11.688 1.00 7.66 218 GLY A O 1
ATOM 1522 N N . LEU A 1 239 ? -14.288 21.949 -11.262 1.00 6.64 219 LEU A N 1
ATOM 1523 C CA . LEU A 1 239 ? -14.252 21.765 -9.819 1.00 9.16 219 LEU A CA 1
ATOM 1524 C C . LEU A 1 239 ? -15.686 21.672 -9.271 1.00 8.23 219 LEU A C 1
ATOM 1525 O O . LEU A 1 239 ? -16.004 20.785 -8.487 1.00 9.57 219 LEU A O 1
ATOM 1530 N N . LYS A 1 240 ? -16.570 22.564 -9.727 1.00 8.34 220 LYS A N 1
ATOM 1531 C CA . LYS A 1 240 ? -17.956 22.472 -9.325 1.00 9.62 220 LYS A CA 1
ATOM 1532 C C . LYS A 1 240 ? -18.611 21.153 -9.669 1.00 10.25 220 LYS A C 1
ATOM 1533 O O . LYS A 1 240 ? -19.297 20.559 -8.843 1.00 9.93 220 LYS A O 1
ATOM 1539 N N . LEU A 1 241 ? -18.418 20.691 -10.906 1.00 8.03 221 LEU A N 1
ATOM 1540 C CA . LEU A 1 241 ? -18.996 19.391 -11.273 1.00 8.61 221 LEU A CA 1
ATOM 1541 C C . LEU A 1 241 ? -18.417 18.196 -10.484 1.00 7.90 221 LEU A C 1
ATOM 1542 O O . LEU A 1 241 ? -19.158 17.373 -9.890 1.00 7.64 221 LEU A O 1
ATOM 1547 N N . LEU A 1 242 ? -17.095 18.062 -10.492 1.00 7.13 222 LEU A N 1
ATOM 1548 C CA . LEU A 1 242 ? -16.472 16.926 -9.781 1.00 7.60 222 LEU A CA 1
ATOM 1549 C C . LEU A 1 242 ? -16.834 16.925 -8.268 1.00 7.92 222 LEU A C 1
ATOM 1550 O O . LEU A 1 242 ? -17.001 15.860 -7.628 1.00 8.12 222 LEU A O 1
ATOM 1555 N N A SER A 1 243 ? -16.992 18.107 -7.670 0.46 8.50 223 SER A N 1
ATOM 1556 N N B SER A 1 243 ? -16.982 18.115 -7.685 0.54 8.35 223 SER A N 1
ATOM 1557 C CA A SER A 1 243 ? -17.340 18.168 -6.212 0.46 8.25 223 SER A CA 1
ATOM 1558 C CA B SER A 1 243 ? -17.345 18.197 -6.236 0.54 7.94 223 SER A CA 1
ATOM 1559 C C A SER A 1 243 ? -18.747 17.683 -5.904 0.46 7.85 223 SER A C 1
ATOM 1560 C C B SER A 1 243 ? -18.675 17.561 -5.921 0.54 7.63 223 SER A C 1
ATOM 1561 O O A SER A 1 243 ? -19.154 17.561 -4.755 0.46 7.36 223 SER A O 1
ATOM 1562 O O B SER A 1 243 ? -18.949 17.198 -4.772 0.54 7.61 223 SER A O 1
ATOM 1567 N N . GLN A 1 244 ? -19.532 17.447 -6.944 1.00 7.48 224 GLN A N 1
ATOM 1568 C CA . GLN A 1 244 ? -20.890 16.936 -6.755 1.00 7.52 224 GLN A CA 1
ATOM 1569 C C . GLN A 1 244 ? -20.903 15.516 -6.253 1.00 8.11 224 GLN A C 1
ATOM 1570 O O . GLN A 1 244 ? -21.929 15.060 -5.688 1.00 8.58 224 GLN A O 1
ATOM 1576 N N . PHE A 1 245 ? -19.775 14.803 -6.378 1.00 8.20 225 PHE A N 1
ATOM 1577 C CA . PHE A 1 245 ? -19.663 13.475 -5.794 1.00 9.26 225 PHE A CA 1
ATOM 1578 C C . PHE A 1 245 ? -19.464 13.562 -4.257 1.00 10.91 225 PHE A C 1
ATOM 1579 O O . PHE A 1 245 ? -19.493 12.536 -3.582 1.00 11.97 225 PHE A O 1
ATOM 1587 N N . GLY A 1 246 ? -19.286 14.779 -3.723 1.00 10.00 226 GLY A N 1
ATOM 1588 C CA . GLY A 1 246 ? -19.170 14.976 -2.264 1.00 10.18 226 GLY A CA 1
ATOM 1589 C C . GLY A 1 246 ? -17.789 15.284 -1.710 1.00 11.65 226 GLY A C 1
ATOM 1590 O O . GLY A 1 246 ? -17.648 15.513 -0.488 1.00 13.81 226 GLY A O 1
ATOM 1591 N N . GLU A 1 247 ? -16.770 15.373 -2.565 1.00 10.45 227 GLU A N 1
ATOM 1592 C CA . GLU A 1 247 ? -15.418 15.666 -2.085 1.00 11.54 227 GLU A CA 1
ATOM 1593 C C . GLU A 1 247 ? -14.860 16.856 -2.860 1.00 11.50 227 GLU A C 1
ATOM 1594 O O . GLU A 1 247 ? -14.851 16.834 -4.107 1.00 9.70 227 GLU A O 1
ATOM 1600 N N . GLU A 1 248 ? -14.368 17.877 -2.149 1.00 12.34 228 GLU A N 1
ATOM 1601 C CA . GLU A 1 248 ? -13.598 18.928 -2.835 1.00 12.15 228 GLU A CA 1
ATOM 1602 C C . GLU A 1 248 ? -12.333 18.394 -3.540 1.00 11.85 228 GLU A C 1
ATOM 1603 O O . GLU A 1 248 ? -11.482 17.759 -2.945 1.00 11.69 228 GLU A O 1
ATOM 1609 N N . PRO A 1 249 ? -12.197 18.654 -4.848 1.00 11.18 229 PRO A N 1
ATOM 1610 C CA . PRO A 1 249 ? -10.988 18.132 -5.474 1.00 12.24 229 PRO A CA 1
ATOM 1611 C C . PRO A 1 249 ? -9.797 18.918 -4.973 1.00 13.89 229 PRO A C 1
ATOM 1612 O O . PRO A 1 249 ? -9.876 20.149 -4.820 1.00 14.84 229 PRO A O 1
ATOM 1616 N N A VAL A 1 250 ? -8.690 18.250 -4.700 0.38 15.03 230 VAL A N 1
ATOM 1617 N N B VAL A 1 250 ? -8.684 18.216 -4.815 0.62 14.96 230 VAL A N 1
ATOM 1618 C CA A VAL A 1 250 ? -7.569 19.009 -4.143 0.38 15.79 230 VAL A CA 1
ATOM 1619 C CA B VAL A 1 250 ? -7.537 18.813 -4.132 0.62 16.05 230 VAL A CA 1
ATOM 1620 C C A VAL A 1 250 ? -6.321 18.813 -4.980 0.38 15.60 230 VAL A C 1
ATOM 1621 C C B VAL A 1 250 ? -6.298 18.778 -5.033 0.62 15.32 230 VAL A C 1
ATOM 1622 O O A VAL A 1 250 ? -6.104 17.731 -5.511 0.38 15.26 230 VAL A O 1
ATOM 1623 O O B VAL A 1 250 ? -6.081 17.770 -5.687 0.62 15.17 230 VAL A O 1
ATOM 1630 N N . ASN A 1 251 ? -5.522 19.872 -5.093 1.00 16.25 231 ASN A N 1
ATOM 1631 C CA . ASN A 1 251 ? -4.167 19.778 -5.732 1.00 17.72 231 ASN A CA 1
ATOM 1632 C C . ASN A 1 251 ? -3.119 19.614 -4.629 1.00 18.05 231 ASN A C 1
ATOM 1633 O O . ASN A 1 251 ? -3.260 20.204 -3.552 1.00 20.04 231 ASN A O 1
ATOM 1638 N N . ASP A 1 252 ? -2.079 18.835 -4.924 1.00 20.14 232 ASP A N 1
ATOM 1639 C CA . ASP A 1 252 ? -1.018 18.606 -3.950 1.00 20.52 232 ASP A CA 1
ATOM 1640 C C . ASP A 1 252 ? 0.076 19.628 -4.052 1.00 19.36 232 ASP A C 1
ATOM 1641 O O . ASP A 1 252 ? 1.034 19.595 -3.300 1.00 19.86 232 ASP A O 1
ATOM 1646 N N . PHE A 1 253 ? -0.045 20.530 -5.004 1.00 17.90 233 PHE A N 1
ATOM 1647 C CA . PHE A 1 253 ? 0.957 21.571 -5.183 1.00 17.22 233 PHE A CA 1
ATOM 1648 C C . PHE A 1 253 ? 0.221 22.802 -5.613 1.00 15.47 233 PHE A C 1
ATOM 1649 O O . PHE A 1 253 ? -0.785 22.687 -6.349 1.00 15.17 233 PHE A O 1
ATOM 1657 N N . PRO A 1 254 ? 0.759 23.979 -5.297 1.00 15.94 234 PRO A N 1
ATOM 1658 C CA . PRO A 1 254 ? 0.019 25.190 -5.649 1.00 16.65 234 PRO A CA 1
ATOM 1659 C C . PRO A 1 254 ? -0.244 25.429 -7.127 1.00 16.86 234 PRO A C 1
ATOM 1660 O O . PRO A 1 254 ? 0.568 25.082 -8.031 1.00 14.94 234 PRO A O 1
ATOM 1664 N N . SER A 1 255 ? -1.439 25.948 -7.375 1.00 16.78 235 SER A N 1
ATOM 1665 C CA . SER A 1 255 ? -1.832 26.205 -8.726 1.00 16.63 235 SER A CA 1
ATOM 1666 C C . SER A 1 255 ? -0.794 27.088 -9.436 1.00 17.06 235 SER A C 1
ATOM 1667 O O . SER A 1 255 ? -0.231 28.001 -8.825 1.00 17.74 235 SER A O 1
ATOM 1670 N N . TYR A 1 256 ? -0.533 26.861 -10.720 1.00 17.14 236 TYR A N 1
ATOM 1671 C CA . TYR A 1 256 ? 0.384 27.779 -11.424 1.00 16.28 236 TYR A CA 1
ATOM 1672 C C . TYR A 1 256 ? -0.316 28.614 -12.513 1.00 18.11 236 TYR A C 1
ATOM 1673 O O . TYR A 1 256 ? 0.302 29.508 -13.147 1.00 15.84 236 TYR A O 1
ATOM 1682 N N . ILE A 1 257 ? -1.596 28.300 -12.723 1.00 17.72 237 ILE A N 1
ATOM 1683 C CA . ILE A 1 257 ? -2.396 28.970 -13.732 1.00 18.06 237 ILE A CA 1
ATOM 1684 C C . ILE A 1 257 ? -3.266 30.057 -13.062 1.00 20.78 237 ILE A C 1
ATOM 1685 O O . ILE A 1 257 ? -4.277 29.758 -12.439 1.00 20.65 237 ILE A O 1
ATOM 1690 N N . LYS A 1 258 ? -2.848 31.313 -13.202 1.00 24.21 238 LYS A N 1
ATOM 1691 C CA . LYS A 1 258 ? -3.571 32.490 -12.651 1.00 27.60 238 LYS A CA 1
ATOM 1692 C C . LYS A 1 258 ? -3.116 33.722 -13.363 1.00 28.21 238 LYS A C 1
ATOM 1693 O O . LYS A 1 258 ? -3.808 34.183 -14.257 1.00 31.60 238 LYS A O 1
ATOM 1699 N N . VAL B 1 31 ? -19.164 -27.781 -11.310 1.00 18.57 11 VAL B N 1
ATOM 1700 C CA . VAL B 1 31 ? -19.162 -27.379 -12.761 1.00 17.08 11 VAL B CA 1
ATOM 1701 C C . VAL B 1 31 ? -18.096 -28.232 -13.498 1.00 16.09 11 VAL B C 1
ATOM 1702 O O . VAL B 1 31 ? -16.902 -28.111 -13.192 1.00 14.36 11 VAL B O 1
ATOM 1706 N N . PRO B 1 32 ? -18.535 -29.114 -14.423 1.00 13.70 12 PRO B N 1
ATOM 1707 C CA . PRO B 1 32 ? -17.648 -30.065 -15.126 1.00 12.85 12 PRO B CA 1
ATOM 1708 C C . PRO B 1 32 ? -16.550 -29.296 -15.871 1.00 11.94 12 PRO B C 1
ATOM 1709 O O . PRO B 1 32 ? -15.436 -29.781 -16.014 1.00 12.81 12 PRO B O 1
ATOM 1713 N N . GLU B 1 33 ? -16.862 -28.076 -16.320 1.00 9.00 13 GLU B N 1
ATOM 1714 C CA . GLU B 1 33 ? -15.831 -27.308 -17.012 1.00 8.03 13 GLU B CA 1
ATOM 1715 C C . GLU B 1 33 ? -14.729 -26.784 -16.102 1.00 6.82 13 GLU B C 1
ATOM 1716 O O . GLU B 1 33 ? -13.727 -26.374 -16.637 1.00 9.43 13 GLU B O 1
ATOM 1722 N N . PHE B 1 34 ? -14.892 -26.758 -14.777 1.00 7.04 14 PHE B N 1
ATOM 1723 C CA . PHE B 1 34 ? -13.838 -26.203 -13.979 1.00 6.27 14 PHE B CA 1
ATOM 1724 C C . PHE B 1 34 ? -12.683 -27.184 -13.817 1.00 7.74 14 PHE B C 1
ATOM 1725 O O . PHE B 1 34 ? -12.930 -28.346 -13.539 1.00 7.57 14 PHE B O 1
ATOM 1733 N N . VAL B 1 35 ? -11.456 -26.744 -13.986 1.00 6.94 15 VAL B N 1
ATOM 1734 C CA . VAL B 1 35 ? -10.307 -27.590 -13.753 1.00 7.88 15 VAL B CA 1
ATOM 1735 C C . VAL B 1 35 ? -9.618 -27.165 -12.464 1.00 8.22 15 VAL B C 1
ATOM 1736 O O . VAL B 1 35 ? -9.361 -27.964 -11.560 1.00 11.06 15 VAL B O 1
ATOM 1740 N N . GLY B 1 36 ? -9.366 -25.886 -12.315 1.00 6.91 16 GLY B N 1
ATOM 1741 C CA . GLY B 1 36 ? -8.737 -25.388 -11.075 1.00 7.32 16 GLY B CA 1
ATOM 1742 C C . GLY B 1 36 ? -8.598 -23.879 -11.040 1.00 8.43 16 GLY B C 1
ATOM 1743 O O . GLY B 1 36 ? -8.761 -23.239 -12.125 1.00 6.66 16 GLY B O 1
ATOM 1744 N N . ALA B 1 37 ? -8.292 -23.307 -9.857 1.00 8.02 17 ALA B N 1
ATOM 1745 C CA . ALA B 1 37 ? -8.095 -21.871 -9.719 1.00 9.55 17 ALA B CA 1
ATOM 1746 C C . ALA B 1 37 ? -6.889 -21.668 -8.843 1.00 11.13 17 ALA B C 1
ATOM 1747 O O . ALA B 1 37 ? -6.587 -22.551 -7.981 1.00 14.56 17 ALA B O 1
ATOM 1749 N N . SER B 1 38 ? -6.106 -20.628 -9.115 1.00 8.69 18 SER B N 1
ATOM 1750 C CA . SER B 1 38 ? -4.966 -20.322 -8.265 1.00 8.44 18 SER B CA 1
ATOM 1751 C C . SER B 1 38 ? -5.046 -18.880 -7.756 1.00 10.16 18 SER B C 1
ATOM 1752 O O . SER B 1 38 ? -5.417 -17.974 -8.505 1.00 7.68 18 SER B O 1
ATOM 1755 N N . GLU B 1 39 ? -4.615 -18.644 -6.514 1.00 9.03 19 GLU B N 1
ATOM 1756 C CA . GLU B 1 39 ? -4.486 -17.244 -6.075 1.00 9.64 19 GLU B CA 1
ATOM 1757 C C . GLU B 1 39 ? -3.344 -16.549 -6.869 1.00 9.41 19 GLU B C 1
ATOM 1758 O O . GLU B 1 39 ? -3.280 -15.321 -6.900 1.00 10.86 19 GLU B O 1
ATOM 1764 N N . ILE B 1 40 ? -2.456 -17.319 -7.497 1.00 6.65 20 ILE B N 1
ATOM 1765 C CA . ILE B 1 40 ? -1.304 -16.744 -8.230 1.00 6.22 20 ILE B CA 1
ATOM 1766 C C . ILE B 1 40 ? -1.887 -16.148 -9.528 1.00 7.76 20 ILE B C 1
ATOM 1767 O O . ILE B 1 40 ? -2.303 -16.892 -10.447 1.00 8.90 20 ILE B O 1
ATOM 1772 N N . GLY B 1 41 ? -1.906 -14.823 -9.563 1.00 8.12 21 GLY B N 1
ATOM 1773 C CA . GLY B 1 41 ? -2.423 -14.036 -10.678 1.00 7.99 21 GLY B CA 1
ATOM 1774 C C . GLY B 1 41 ? -3.944 -14.019 -10.784 1.00 8.59 21 GLY B C 1
ATOM 1775 O O . GLY B 1 41 ? -4.504 -13.488 -11.781 1.00 7.95 21 GLY B O 1
ATOM 1776 N N . ASP B 1 42 ? -4.618 -14.631 -9.815 1.00 6.59 22 ASP B N 1
ATOM 1777 C CA . ASP B 1 42 ? -6.089 -14.950 -9.892 1.00 7.50 22 ASP B CA 1
ATOM 1778 C C . ASP B 1 42 ? -6.317 -15.656 -11.237 1.00 8.31 22 ASP B C 1
ATOM 1779 O O . ASP B 1 42 ? -7.036 -15.154 -12.109 1.00 7.12 22 ASP B O 1
ATOM 1784 N N . THR B 1 43 ? -5.719 -16.838 -11.348 1.00 6.78 23 THR B N 1
ATOM 1785 C CA . THR B 1 43 ? -5.724 -17.611 -12.611 1.00 6.01 23 THR B CA 1
ATOM 1786 C C . THR B 1 43 ? -6.688 -18.746 -12.487 1.00 6.29 23 THR B C 1
ATOM 1787 O O . THR B 1 43 ? -6.605 -19.503 -11.531 1.00 7.26 23 THR B O 1
ATOM 1791 N N . ILE B 1 44 ? -7.612 -18.842 -13.440 1.00 3.87 24 ILE B N 1
ATOM 1792 C CA . ILE B 1 44 ? -8.569 -19.933 -13.493 1.00 4.48 24 ILE B CA 1
ATOM 1793 C C . ILE B 1 44 ? -8.433 -20.712 -14.815 1.00 5.61 24 ILE B C 1
ATOM 1794 O O . ILE B 1 44 ? -8.255 -20.113 -15.873 1.00 5.94 24 ILE B O 1
ATOM 1799 N N . GLY B 1 45 ? -8.485 -22.049 -14.694 1.00 4.21 25 GLY B N 1
ATOM 1800 C CA . GLY B 1 45 ? -8.402 -22.972 -15.850 1.00 4.34 25 GLY B CA 1
ATOM 1801 C C . GLY B 1 45 ? -9.692 -23.723 -16.023 1.00 2.94 25 GLY B C 1
ATOM 1802 O O . GLY B 1 45 ? -10.250 -24.302 -15.046 1.00 6.85 25 GLY B O 1
ATOM 1803 N N . MET B 1 46 ? -10.163 -23.796 -17.273 1.00 5.22 26 MET B N 1
ATOM 1804 C CA . MET B 1 46 ? -11.410 -24.529 -17.558 1.00 4.87 26 MET B CA 1
ATOM 1805 C C . MET B 1 46 ? -11.244 -25.267 -18.877 1.00 6.41 26 MET B C 1
ATOM 1806 O O . MET B 1 46 ? -10.352 -24.955 -19.642 1.00 6.80 26 MET B O 1
ATOM 1811 N N . VAL B 1 47 ? -12.127 -26.223 -19.135 1.00 5.58 27 VAL B N 1
ATOM 1812 C CA . VAL B 1 47 ? -12.110 -26.972 -20.405 1.00 7.62 27 VAL B CA 1
ATOM 1813 C C . VAL B 1 47 ? -13.558 -27.097 -20.855 1.00 8.38 27 VAL B C 1
ATOM 1814 O O . VAL B 1 47 ? -14.423 -27.550 -20.075 1.00 9.42 27 VAL B O 1
ATOM 1818 N N . ILE B 1 48 ? -13.802 -26.695 -22.095 1.00 6.70 28 ILE B N 1
ATOM 1819 C CA . ILE B 1 48 ? -15.127 -26.910 -22.700 1.00 5.88 28 ILE B CA 1
ATOM 1820 C C . ILE B 1 48 ? -14.964 -28.127 -23.606 1.00 7.37 28 ILE B C 1
ATOM 1821 O O . ILE B 1 48 ? -14.359 -28.022 -24.686 1.00 9.20 28 ILE B O 1
ATOM 1826 N N . PRO B 1 49 ? -15.492 -29.292 -23.213 1.00 6.55 29 PRO B N 1
ATOM 1827 C CA . PRO B 1 49 ? -15.258 -30.462 -24.114 1.00 8.92 29 PRO B CA 1
ATOM 1828 C C . PRO B 1 49 ? -15.784 -30.345 -25.590 1.00 7.32 29 PRO B C 1
ATOM 1829 O O . PRO B 1 49 ? -15.153 -30.877 -26.528 1.00 8.64 29 PRO B O 1
ATOM 1833 N N A ARG B 1 50 ? -16.968 -29.759 -25.802 0.58 7.39 30 ARG B N 1
ATOM 1834 N N B ARG B 1 50 ? -16.930 -29.680 -25.752 0.42 7.38 30 ARG B N 1
ATOM 1835 C CA A ARG B 1 50 ? -17.529 -29.582 -27.165 0.58 8.42 30 ARG B CA 1
ATOM 1836 C CA B ARG B 1 50 ? -17.616 -29.568 -27.035 0.42 7.80 30 ARG B CA 1
ATOM 1837 C C A ARG B 1 50 ? -18.241 -28.210 -27.236 0.58 8.98 30 ARG B C 1
ATOM 1838 C C B ARG B 1 50 ? -18.263 -28.182 -27.201 0.42 8.33 30 ARG B C 1
ATOM 1839 O O A ARG B 1 50 ? -19.442 -28.071 -26.962 0.58 9.50 30 ARG B O 1
ATOM 1840 O O B ARG B 1 50 ? -19.476 -28.017 -27.009 0.42 8.59 30 ARG B O 1
ATOM 1855 N N . VAL B 1 51 ? -17.454 -27.201 -27.596 1.00 7.72 31 VAL B N 1
ATOM 1856 C CA . VAL B 1 51 ? -17.912 -25.812 -27.597 1.00 7.73 31 VAL B CA 1
ATOM 1857 C C . VAL B 1 51 ? -19.033 -25.646 -28.634 1.00 7.66 31 VAL B C 1
ATOM 1858 O O . VAL B 1 51 ? -18.973 -26.198 -29.795 1.00 9.93 31 VAL B O 1
ATOM 1862 N N . ASP B 1 52 ? -20.011 -24.832 -28.253 1.00 7.31 32 ASP B N 1
ATOM 1863 C CA . ASP B 1 52 ? -21.084 -24.546 -29.177 1.00 8.78 32 ASP B CA 1
ATOM 1864 C C . ASP B 1 52 ? -20.520 -23.933 -30.482 1.00 7.72 32 ASP B C 1
ATOM 1865 O O . ASP B 1 52 ? -19.767 -22.923 -30.381 1.00 8.73 32 ASP B O 1
ATOM 1870 N N . GLN B 1 53 ? -20.868 -24.446 -31.687 1.00 8.39 33 GLN B N 1
ATOM 1871 C CA . GLN B 1 53 ? -20.298 -23.869 -32.937 1.00 9.21 33 GLN B CA 1
ATOM 1872 C C . GLN B 1 53 ? -20.594 -22.398 -33.185 1.00 9.45 33 GLN B C 1
ATOM 1873 O O . GLN B 1 53 ? -19.735 -21.679 -33.719 1.00 10.07 33 GLN B O 1
ATOM 1879 N N . GLN B 1 54 ? -21.772 -21.921 -32.748 1.00 10.78 34 GLN B N 1
ATOM 1880 C CA . GLN B 1 54 ? -22.069 -20.467 -32.913 1.00 10.20 34 GLN B CA 1
ATOM 1881 C C . GLN B 1 54 ? -21.109 -19.629 -32.048 1.00 9.39 34 GLN B C 1
ATOM 1882 O O . GLN B 1 54 ? -20.673 -18.536 -32.463 1.00 13.07 34 GLN B O 1
ATOM 1888 N N . LEU B 1 55 ? -20.759 -20.131 -30.866 1.00 8.03 35 LEU B N 1
ATOM 1889 C CA . LEU B 1 55 ? -19.800 -19.389 -30.073 1.00 7.10 35 LEU B CA 1
ATOM 1890 C C . LEU B 1 55 ? -18.418 -19.432 -30.686 1.00 5.03 35 LEU B C 1
ATOM 1891 O O . LEU B 1 55 ? -17.750 -18.412 -30.801 1.00 5.83 35 LEU B O 1
ATOM 1896 N N . LEU B 1 56 ? -17.989 -20.611 -31.110 1.00 6.31 36 LEU B N 1
ATOM 1897 C CA . LEU B 1 56 ? -16.678 -20.826 -31.703 1.00 7.17 36 LEU B CA 1
ATOM 1898 C C . LEU B 1 56 ? -16.522 -19.920 -32.975 1.00 7.89 36 LEU B C 1
ATOM 1899 O O . LEU B 1 56 ? -15.474 -19.346 -33.166 1.00 8.25 36 LEU B O 1
ATOM 1904 N N . ASP B 1 57 ? -17.606 -19.665 -33.737 1.00 8.15 37 ASP B N 1
ATOM 1905 C CA . ASP B 1 57 ? -17.458 -18.808 -34.919 1.00 9.63 37 ASP B CA 1
ATOM 1906 C C . ASP B 1 57 ? -17.265 -17.333 -34.533 1.00 9.63 37 ASP B C 1
ATOM 1907 O O . ASP B 1 57 ? -16.852 -16.536 -35.354 1.00 10.00 37 ASP B O 1
ATOM 1912 N N . LYS B 1 58 ? -17.540 -17.011 -33.263 1.00 9.05 38 LYS B N 1
ATOM 1913 C CA . LYS B 1 58 ? -17.345 -15.655 -32.699 1.00 9.67 38 LYS B CA 1
ATOM 1914 C C . LYS B 1 58 ? -16.014 -15.488 -31.951 1.00 9.20 38 LYS B C 1
ATOM 1915 O O . LYS B 1 58 ? -15.710 -14.355 -31.564 1.00 10.11 38 LYS B O 1
ATOM 1921 N N . LEU B 1 59 ? -15.212 -16.556 -31.814 1.00 9.33 39 LEU B N 1
ATOM 1922 C CA . LEU B 1 59 ? -13.930 -16.500 -31.133 1.00 9.78 39 LEU B CA 1
ATOM 1923 C C . LEU B 1 59 ? -12.842 -16.298 -32.168 1.00 10.62 39 LEU B C 1
ATOM 1924 O O . LEU B 1 59 ? -12.956 -16.813 -33.262 1.00 13.38 39 LEU B O 1
ATOM 1929 N N . HIS B 1 60 ? -11.810 -15.556 -31.819 1.00 9.51 40 HIS B N 1
ATOM 1930 C CA . HIS B 1 60 ? -10.707 -15.247 -32.733 1.00 10.07 40 HIS B CA 1
ATOM 1931 C C . HIS B 1 60 ? -9.583 -16.222 -32.454 1.00 12.23 40 HIS B C 1
ATOM 1932 O O . HIS B 1 60 ? -8.738 -15.998 -31.573 1.00 12.42 40 HIS B O 1
ATOM 1939 N N . VAL B 1 61 ? -9.628 -17.352 -33.164 1.00 10.80 41 VAL B N 1
ATOM 1940 C CA . VAL B 1 61 ? -8.645 -18.427 -32.913 1.00 10.55 41 VAL B CA 1
ATOM 1941 C C . VAL B 1 61 ? -7.816 -18.662 -34.206 1.00 9.65 41 VAL B C 1
ATOM 1942 O O . VAL B 1 61 ? -8.301 -18.440 -35.350 1.00 9.38 41 VAL B O 1
ATOM 1946 N N . THR B 1 62 ? -6.603 -19.179 -34.040 1.00 8.45 42 THR B N 1
ATOM 1947 C CA . THR B 1 62 ? -5.809 -19.517 -35.218 1.00 8.34 42 THR B CA 1
ATOM 1948 C C . THR B 1 62 ? -6.377 -20.684 -36.008 1.00 8.53 42 THR B C 1
ATOM 1949 O O . THR B 1 62 ? -6.186 -20.749 -37.212 1.00 9.14 42 THR B O 1
ATOM 1953 N N . LYS B 1 63 ? -7.073 -21.595 -35.320 1.00 9.25 43 LYS B N 1
ATOM 1954 C CA . LYS B 1 63 ? -7.675 -22.770 -35.969 1.00 10.44 43 LYS B CA 1
ATOM 1955 C C . LYS B 1 63 ? -8.745 -23.236 -34.981 1.00 8.44 43 LYS B C 1
ATOM 1956 O O . LYS B 1 63 ? -8.533 -23.275 -33.734 1.00 9.40 43 LYS B O 1
ATOM 1962 N N . GLN B 1 64 ? -9.905 -23.552 -35.536 1.00 7.24 44 GLN B N 1
ATOM 1963 C CA . GLN B 1 64 ? -11.036 -24.045 -34.736 1.00 7.65 44 GLN B CA 1
ATOM 1964 C C . GLN B 1 64 ? -10.783 -25.515 -34.363 1.00 7.99 44 GLN B C 1
ATOM 1965 O O . GLN B 1 64 ? -10.286 -26.340 -35.173 1.00 8.37 44 GLN B O 1
ATOM 1971 N N . TYR B 1 65 ? -11.107 -25.821 -33.109 1.00 8.15 45 TYR B N 1
ATOM 1972 C CA . TYR B 1 65 ? -11.158 -27.174 -32.578 1.00 8.00 45 TYR B CA 1
ATOM 1973 C C . TYR B 1 65 ? -12.464 -27.229 -31.750 1.00 7.46 45 TYR B C 1
ATOM 1974 O O . TYR B 1 65 ? -12.927 -26.182 -31.258 1.00 9.05 45 TYR B O 1
ATOM 1983 N N . LYS B 1 66 ? -13.002 -28.432 -31.532 1.00 7.73 46 LYS B N 1
ATOM 1984 C CA . LYS B 1 66 ? -14.261 -28.564 -30.753 1.00 9.77 46 LYS B CA 1
ATOM 1985 C C . LYS B 1 66 ? -13.984 -28.533 -29.259 1.00 9.73 46 LYS B C 1
ATOM 1986 O O . LYS B 1 66 ? -14.856 -28.178 -28.421 1.00 9.63 46 LYS B O 1
ATOM 1992 N N . THR B 1 67 ? -12.784 -28.979 -28.887 1.00 7.88 47 THR B N 1
ATOM 1993 C CA . THR B 1 67 ? -12.442 -29.009 -27.466 1.00 6.61 47 THR B CA 1
ATOM 1994 C C . THR B 1 67 ? -11.525 -27.852 -27.105 1.00 6.99 47 THR B C 1
ATOM 1995 O O . THR B 1 67 ? -10.456 -27.720 -27.704 1.00 6.33 47 THR B O 1
ATOM 1999 N N . LEU B 1 68 ? -11.921 -27.021 -26.120 1.00 5.50 48 LEU B N 1
ATOM 2000 C CA . LEU B 1 68 ? -11.104 -25.829 -25.767 1.00 5.69 48 LEU B CA 1
ATOM 2001 C C . LEU B 1 68 ? -10.629 -25.899 -24.349 1.00 5.57 48 LEU B C 1
ATOM 2002 O O . LEU B 1 68 ? -11.379 -26.292 -23.467 1.00 7.52 48 LEU B O 1
ATOM 2007 N N . GLY B 1 69 ? -9.342 -25.606 -24.177 1.00 5.05 49 GLY B N 1
ATOM 2008 C CA . GLY B 1 69 ? -8.832 -25.317 -22.856 1.00 4.77 49 GLY B CA 1
ATOM 2009 C C . GLY B 1 69 ? -8.757 -23.828 -22.699 1.00 6.29 49 GLY B C 1
ATOM 2010 O O . GLY B 1 69 ? -8.420 -23.118 -23.645 1.00 5.72 49 GLY B O 1
ATOM 2011 N N . ILE B 1 70 ? -9.081 -23.347 -21.492 1.00 4.48 50 ILE B N 1
ATOM 2012 C CA . ILE B 1 70 ? -9.069 -21.893 -21.287 1.00 6.60 50 ILE B CA 1
ATOM 2013 C C . ILE B 1 70 ? -8.275 -21.537 -20.073 1.00 5.54 50 ILE B C 1
ATOM 2014 O O . ILE B 1 70 ? -8.589 -22.024 -18.999 1.00 7.54 50 ILE B O 1
ATOM 2019 N N . LEU B 1 71 ? -7.264 -20.686 -20.198 1.00 5.63 51 LEU B N 1
ATOM 2020 C CA . LEU B 1 71 ? -6.548 -20.210 -18.977 1.00 5.07 51 LEU B CA 1
ATOM 2021 C C . LEU B 1 71 ? -6.715 -18.690 -18.880 1.00 4.93 51 LEU B C 1
ATOM 2022 O O . LEU B 1 71 ? -6.401 -18.031 -19.833 1.00 6.47 51 LEU B O 1
ATOM 2027 N N . SER B 1 72 ? -7.188 -18.196 -17.721 1.00 3.47 52 SER B N 1
ATOM 2028 C CA . SER B 1 72 ? -7.721 -16.822 -17.698 1.00 4.65 52 SER B CA 1
ATOM 2029 C C . SER B 1 72 ? -7.296 -16.182 -16.369 1.00 4.90 52 SER B C 1
ATOM 2030 O O . SER B 1 72 ? -7.452 -16.785 -15.283 1.00 5.91 52 SER B O 1
ATOM 2033 N N . ASP B 1 73 ? -6.651 -15.013 -16.445 1.00 3.91 53 ASP B N 1
ATOM 2034 C CA . ASP B 1 73 ? -6.124 -14.458 -15.170 1.00 4.03 53 ASP B CA 1
ATOM 2035 C C . ASP B 1 73 ? -6.232 -12.963 -15.130 1.00 5.78 53 ASP B C 1
ATOM 2036 O O . ASP B 1 73 ? -6.224 -12.296 -16.161 1.00 4.05 53 ASP B O 1
ATOM 2041 N N . ARG B 1 74 ? -6.181 -12.413 -13.896 1.00 2.17 54 ARG B N 1
ATOM 2042 C CA . ARG B 1 74 ? -6.189 -10.975 -13.757 1.00 4.36 54 ARG B CA 1
ATOM 2043 C C . ARG B 1 74 ? -4.768 -10.358 -13.814 1.00 5.45 54 ARG B C 1
ATOM 2044 O O . ARG B 1 74 ? -4.633 -9.187 -14.261 1.00 5.95 54 ARG B O 1
ATOM 2052 N N . THR B 1 75 ? -3.770 -11.092 -13.279 1.00 5.12 55 THR B N 1
ATOM 2053 C CA . THR B 1 75 ? -2.434 -10.518 -13.115 1.00 6.79 55 THR B CA 1
ATOM 2054 C C . THR B 1 75 ? -1.413 -11.397 -13.768 1.00 5.81 55 THR B C 1
ATOM 2055 O O . THR B 1 75 ? -1.173 -12.541 -13.305 1.00 5.28 55 THR B O 1
ATOM 2059 N N . GLY B 1 76 ? -0.825 -10.914 -14.881 1.00 5.53 56 GLY B N 1
ATOM 2060 C CA . GLY B 1 76 ? 0.247 -11.655 -15.499 1.00 6.46 56 GLY B CA 1
ATOM 2061 C C . GLY B 1 76 ? -0.194 -11.999 -16.930 1.00 5.89 56 GLY B C 1
ATOM 2062 O O . GLY B 1 76 ? -1.360 -12.294 -17.196 1.00 7.02 56 GLY B O 1
ATOM 2063 N N . ALA B 1 77 ? 0.779 -11.947 -17.852 1.00 7.28 57 ALA B N 1
ATOM 2064 C CA . ALA B 1 77 ? 0.592 -12.507 -19.152 1.00 6.48 57 ALA B CA 1
ATOM 2065 C C . ALA B 1 77 ? 1.763 -13.439 -19.457 1.00 5.17 57 ALA B C 1
ATOM 2066 O O . ALA B 1 77 ? 1.568 -14.673 -19.550 1.00 6.17 57 ALA B O 1
ATOM 2068 N N . GLY B 1 78 ? 2.978 -12.889 -19.520 1.00 5.93 58 GLY B N 1
ATOM 2069 C CA . GLY B 1 78 ? 4.133 -13.787 -19.581 1.00 6.52 58 GLY B CA 1
ATOM 2070 C C . GLY B 1 78 ? 4.172 -15.023 -18.664 1.00 7.18 58 GLY B C 1
ATOM 2071 O O . GLY B 1 78 ? 4.522 -16.121 -19.165 1.00 7.35 58 GLY B O 1
ATOM 2072 N N . PRO B 1 79 ? 3.858 -14.880 -17.333 1.00 6.54 59 PRO B N 1
ATOM 2073 C CA . PRO B 1 79 ? 4.012 -16.107 -16.538 1.00 6.72 59 PRO B CA 1
ATOM 2074 C C . PRO B 1 79 ? 3.039 -17.186 -17.003 1.00 5.59 59 PRO B C 1
ATOM 2075 O O . PRO B 1 79 ? 3.395 -18.387 -17.041 1.00 6.03 59 PRO B O 1
ATOM 2079 N N . GLN B 1 80 ? 1.792 -16.802 -17.292 1.00 5.38 60 GLN B N 1
ATOM 2080 C CA . GLN B 1 80 ? 0.782 -17.779 -17.778 1.00 4.81 60 GLN B CA 1
ATOM 2081 C C . GLN B 1 80 ? 1.114 -18.338 -19.138 1.00 4.77 60 GLN B C 1
ATOM 2082 O O . GLN B 1 80 ? 0.887 -19.511 -19.424 1.00 4.64 60 GLN B O 1
ATOM 2088 N N . ILE B 1 81 ? 1.655 -17.479 -19.969 1.00 4.99 61 ILE B N 1
ATOM 2089 C CA . ILE B 1 81 ? 2.050 -17.922 -21.329 1.00 5.47 61 ILE B CA 1
ATOM 2090 C C . ILE B 1 81 ? 3.166 -18.960 -21.223 1.00 5.77 61 ILE B C 1
ATOM 2091 O O . ILE B 1 81 ? 3.136 -19.969 -21.872 1.00 6.23 61 ILE B O 1
ATOM 2096 N N . MET B 1 82 ? 4.167 -18.692 -20.401 1.00 4.19 62 MET B N 1
ATOM 2097 C CA . MET B 1 82 ? 5.290 -19.649 -20.261 1.00 5.70 62 MET B CA 1
ATOM 2098 C C . MET B 1 82 ? 4.827 -20.909 -19.543 1.00 5.90 62 MET B C 1
ATOM 2099 O O . MET B 1 82 ? 5.330 -21.964 -19.827 1.00 5.79 62 MET B O 1
ATOM 2104 N N . ALA B 1 83 ? 3.923 -20.772 -18.550 1.00 6.07 63 ALA B N 1
ATOM 2105 C CA . ALA B 1 83 ? 3.307 -21.914 -17.871 1.00 6.13 63 ALA B CA 1
ATOM 2106 C C . ALA B 1 83 ? 2.550 -22.763 -18.926 1.00 6.97 63 ALA B C 1
ATOM 2107 O O . ALA B 1 83 ? 2.716 -24.022 -18.984 1.00 7.44 63 ALA B O 1
ATOM 2109 N N . MET B 1 84 ? 1.775 -22.132 -19.818 1.00 7.38 64 MET B N 1
ATOM 2110 C CA . MET B 1 84 ? 0.982 -22.870 -20.783 1.00 6.92 64 MET B CA 1
ATOM 2111 C C . MET B 1 84 ? 1.933 -23.514 -21.791 1.00 7.47 64 MET B C 1
ATOM 2112 O O . MET B 1 84 ? 1.636 -24.556 -22.324 1.00 9.02 64 MET B O 1
ATOM 2117 N N . ASP B 1 85 ? 3.065 -22.872 -22.086 1.00 9.01 65 ASP B N 1
ATOM 2118 C CA . ASP B 1 85 ? 4.088 -23.506 -22.920 1.00 6.58 65 ASP B CA 1
ATOM 2119 C C . ASP B 1 85 ? 4.446 -24.907 -22.366 1.00 6.40 65 ASP B C 1
ATOM 2120 O O . ASP B 1 85 ? 4.654 -25.854 -23.168 1.00 8.53 65 ASP B O 1
ATOM 2125 N N . GLU B 1 86 ? 4.590 -25.024 -21.044 1.00 7.85 66 GLU B N 1
ATOM 2126 C CA . GLU B 1 86 ? 4.857 -26.358 -20.498 1.00 6.29 66 GLU B CA 1
ATOM 2127 C C . GLU B 1 86 ? 3.678 -27.283 -20.736 1.00 8.48 66 GLU B C 1
ATOM 2128 O O . GLU B 1 86 ? 3.868 -28.498 -20.996 1.00 7.87 66 GLU B O 1
ATOM 2134 N N . GLY B 1 87 ? 2.460 -26.741 -20.616 1.00 7.65 67 GLY B N 1
ATOM 2135 C CA . GLY B 1 87 ? 1.253 -27.543 -20.888 1.00 8.52 67 GLY B CA 1
ATOM 2136 C C . GLY B 1 87 ? 1.215 -28.057 -22.328 1.00 7.14 67 GLY B C 1
ATOM 2137 O O . GLY B 1 87 ? 0.778 -29.195 -22.553 1.00 8.51 67 GLY B O 1
ATOM 2138 N N . ILE B 1 88 ? 1.597 -27.222 -23.295 1.00 6.58 68 ILE B N 1
ATOM 2139 C CA . ILE B 1 88 ? 1.623 -27.628 -24.724 1.00 6.21 68 ILE B CA 1
ATOM 2140 C C . ILE B 1 88 ? 2.666 -28.715 -24.886 1.00 9.21 68 ILE B C 1
ATOM 2141 O O . ILE B 1 88 ? 2.397 -29.718 -25.565 1.00 8.05 68 ILE B O 1
ATOM 2146 N N . LYS B 1 89 ? 3.848 -28.508 -24.293 1.00 7.67 69 LYS B N 1
ATOM 2147 C CA . LYS B 1 89 ? 4.922 -29.534 -24.437 1.00 8.48 69 LYS B CA 1
ATOM 2148 C C . LYS B 1 89 ? 4.498 -30.891 -23.889 1.00 8.99 69 LYS B C 1
ATOM 2149 O O . LYS B 1 89 ? 4.992 -31.931 -24.349 1.00 9.10 69 LYS B O 1
ATOM 2155 N N . ALA B 1 90 ? 3.605 -30.866 -22.876 1.00 7.79 70 ALA B N 1
ATOM 2156 C CA . ALA B 1 90 ? 3.183 -32.063 -22.150 1.00 8.32 70 ALA B CA 1
ATOM 2157 C C . ALA B 1 90 ? 1.981 -32.795 -22.780 1.00 6.16 70 ALA B C 1
ATOM 2158 O O . ALA B 1 90 ? 1.667 -33.933 -22.327 1.00 5.89 70 ALA B O 1
ATOM 2160 N N . THR B 1 91 ? 1.389 -32.249 -23.849 1.00 6.04 71 THR B N 1
ATOM 2161 C CA . THR B 1 91 ? 0.098 -32.724 -24.380 1.00 5.74 71 THR B CA 1
ATOM 2162 C C . THR B 1 91 ? 0.081 -32.610 -25.868 1.00 6.71 71 THR B C 1
ATOM 2163 O O . THR B 1 91 ? 1.140 -32.356 -26.424 1.00 7.45 71 THR B O 1
ATOM 2167 N N . ASN B 1 92 ? -1.099 -32.831 -26.486 1.00 5.90 72 ASN B N 1
ATOM 2168 C CA . ASN B 1 92 ? -1.250 -32.627 -27.918 1.00 8.63 72 ASN B CA 1
ATOM 2169 C C . ASN B 1 92 ? -2.060 -31.393 -28.228 1.00 7.14 72 ASN B C 1
ATOM 2170 O O . ASN B 1 92 ? -2.511 -31.217 -29.361 1.00 7.58 72 ASN B O 1
ATOM 2175 N N . MET B 1 93 ? -2.244 -30.528 -27.248 1.00 6.12 73 MET B N 1
ATOM 2176 C CA . MET B 1 93 ? -3.059 -29.311 -27.418 1.00 4.87 73 MET B CA 1
ATOM 2177 C C . MET B 1 93 ? -2.261 -28.264 -28.208 1.00 6.20 73 MET B C 1
ATOM 2178 O O . MET B 1 93 ? -1.018 -28.200 -28.093 1.00 7.73 73 MET B O 1
ATOM 2183 N N . GLU B 1 94 ? -2.982 -27.433 -28.946 1.00 6.84 74 GLU B N 1
ATOM 2184 C CA . GLU B 1 94 ? -2.378 -26.386 -29.791 1.00 6.35 74 GLU B CA 1
ATOM 2185 C C . GLU B 1 94 ? -2.763 -25.053 -29.148 1.00 6.90 74 GLU B C 1
ATOM 2186 O O . GLU B 1 94 ? -3.947 -24.913 -28.697 1.00 6.23 74 GLU B O 1
ATOM 2192 N N . CYS B 1 95 ? -1.853 -24.075 -29.112 1.00 5.06 75 CYS B N 1
ATOM 2193 C CA . CYS B 1 95 ? -2.282 -22.742 -28.596 1.00 5.59 75 CYS B CA 1
ATOM 2194 C C . CYS B 1 95 ? -2.893 -21.967 -29.782 1.00 6.68 75 CYS B C 1
ATOM 2195 O O . CYS B 1 95 ? -2.215 -21.801 -30.813 1.00 6.36 75 CYS B O 1
ATOM 2198 N N . ILE B 1 96 ? -4.170 -21.605 -29.664 1.00 5.31 76 ILE B N 1
ATOM 2199 C CA . ILE B 1 96 ? -4.930 -20.961 -30.726 1.00 4.59 76 ILE B CA 1
ATOM 2200 C C . ILE B 1 96 ? -5.352 -19.523 -30.455 1.00 5.53 76 ILE B C 1
ATOM 2201 O O . ILE B 1 96 ? -5.846 -18.897 -31.425 1.00 5.80 76 ILE B O 1
ATOM 2206 N N . ASP B 1 97 ? -5.172 -18.990 -29.223 1.00 4.73 77 ASP B N 1
ATOM 2207 C CA . ASP B 1 97 ? -5.488 -17.539 -29.050 1.00 5.05 77 ASP B CA 1
ATOM 2208 C C . ASP B 1 97 ? -4.779 -17.092 -27.796 1.00 5.18 77 ASP B C 1
ATOM 2209 O O . ASP B 1 97 ? -4.796 -17.804 -26.781 1.00 7.50 77 ASP B O 1
ATOM 2214 N N . VAL B 1 98 ? -4.162 -15.921 -27.854 1.00 4.34 78 VAL B N 1
ATOM 2215 C CA . VAL B 1 98 ? -3.688 -15.300 -26.653 1.00 5.45 78 VAL B CA 1
ATOM 2216 C C . VAL B 1 98 ? -4.200 -13.873 -26.660 1.00 5.73 78 VAL B C 1
ATOM 2217 O O . VAL B 1 98 ? -3.873 -13.127 -27.605 1.00 7.27 78 VAL B O 1
ATOM 2221 N N . GLU B 1 99 ? -4.976 -13.490 -25.615 1.00 5.14 79 GLU B N 1
ATOM 2222 C CA . GLU B 1 99 ? -5.551 -12.168 -25.609 1.00 3.90 79 GLU B CA 1
ATOM 2223 C C . GLU B 1 99 ? -5.066 -11.397 -24.450 1.00 4.40 79 GLU B C 1
ATOM 2224 O O . GLU B 1 99 ? -4.592 -11.989 -23.507 1.00 4.37 79 GLU B O 1
ATOM 2230 N N . TRP B 1 100 ? -5.268 -10.068 -24.512 1.00 4.44 80 TRP B N 1
ATOM 2231 C CA . TRP B 1 100 ? -4.431 -9.180 -23.625 1.00 5.38 80 TRP B CA 1
ATOM 2232 C C . TRP B 1 100 ? -5.257 -8.130 -22.885 1.00 5.13 80 TRP B C 1
ATOM 2233 O O . TRP B 1 100 ? -5.238 -6.936 -23.234 1.00 6.99 80 TRP B O 1
ATOM 2244 N N . PRO B 1 101 ? -5.880 -8.512 -21.739 1.00 5.03 81 PRO B N 1
ATOM 2245 C CA . PRO B 1 101 ? -6.458 -7.465 -20.933 1.00 3.70 81 PRO B CA 1
ATOM 2246 C C . PRO B 1 101 ? -5.354 -6.532 -20.409 1.00 2.59 81 PRO B C 1
ATOM 2247 O O . PRO B 1 101 ? -4.257 -6.995 -19.997 1.00 4.18 81 PRO B O 1
ATOM 2251 N N . ARG B 1 102 ? -5.671 -5.237 -20.319 1.00 4.02 82 ARG B N 1
ATOM 2252 C CA . ARG B 1 102 ? -4.794 -4.333 -19.544 1.00 4.38 82 ARG B CA 1
ATOM 2253 C C . ARG B 1 102 ? -5.381 -4.537 -18.137 1.00 6.05 82 ARG B C 1
ATOM 2254 O O . ARG B 1 102 ? -6.581 -4.308 -17.918 1.00 5.72 82 ARG B O 1
ATOM 2262 N N . ASP B 1 103 ? -4.559 -4.950 -17.180 1.00 5.54 83 ASP B N 1
ATOM 2263 C CA . ASP B 1 103 ? -5.131 -5.313 -15.906 1.00 6.36 83 ASP B CA 1
ATOM 2264 C C . ASP B 1 103 ? -4.075 -5.284 -14.802 1.00 7.25 83 ASP B C 1
ATOM 2265 O O . ASP B 1 103 ? -3.555 -4.234 -14.532 1.00 7.58 83 ASP B O 1
ATOM 2270 N N . THR B 1 104 ? -3.721 -6.443 -14.214 1.00 6.31 84 THR B N 1
ATOM 2271 C CA . THR B 1 104 ? -2.918 -6.462 -12.981 1.00 7.20 84 THR B CA 1
ATOM 2272 C C . THR B 1 104 ? -3.552 -5.671 -11.842 1.00 6.78 84 THR B C 1
ATOM 2273 O O . THR B 1 104 ? -2.840 -5.320 -10.893 1.00 5.66 84 THR B O 1
ATOM 2277 N N . LYS B 1 105 ? -4.872 -5.499 -11.876 1.00 7.13 85 LYS B N 1
ATOM 2278 C CA . LYS B 1 105 ? -5.657 -5.000 -10.693 1.00 8.85 85 LYS B CA 1
ATOM 2279 C C . LYS B 1 105 ? -5.139 -3.657 -10.185 1.00 9.06 85 LYS B C 1
ATOM 2280 O O . LYS B 1 105 ? -4.944 -3.444 -8.944 1.00 11.05 85 LYS B O 1
ATOM 2286 N N . GLY B 1 106 ? -4.788 -2.810 -11.141 1.00 9.55 86 GLY B N 1
ATOM 2287 C CA . GLY B 1 106 ? -4.321 -1.462 -10.874 1.00 11.28 86 GLY B CA 1
ATOM 2288 C C . GLY B 1 106 ? -2.817 -1.281 -10.986 1.00 10.72 86 GLY B C 1
ATOM 2289 O O . GLY B 1 106 ? -2.336 -0.140 -11.039 1.00 11.68 86 GLY B O 1
ATOM 2290 N N . GLY B 1 107 ? -2.064 -2.368 -11.119 1.00 7.90 87 GLY B N 1
ATOM 2291 C CA . GLY B 1 107 ? -0.653 -2.270 -11.541 1.00 7.05 87 GLY B CA 1
ATOM 2292 C C . GLY B 1 107 ? -0.520 -1.925 -13.012 1.00 7.09 87 GLY B C 1
ATOM 2293 O O . GLY B 1 107 ? -1.542 -1.659 -13.644 1.00 7.61 87 GLY B O 1
ATOM 2294 N N . GLY B 1 108 ? 0.698 -1.959 -13.580 1.00 7.12 88 GLY B N 1
ATOM 2295 C CA . GLY B 1 108 ? 0.902 -1.446 -14.932 1.00 6.84 88 GLY B CA 1
ATOM 2296 C C . GLY B 1 108 ? 1.018 -2.472 -16.019 1.00 6.40 88 GLY B C 1
ATOM 2297 O O . GLY B 1 108 ? 1.423 -2.099 -17.123 1.00 7.62 88 GLY B O 1
ATOM 2298 N N . GLY B 1 109 ? 0.577 -3.697 -15.752 1.00 5.66 89 GLY B N 1
ATOM 2299 C CA . GLY B 1 109 ? 0.728 -4.771 -16.685 1.00 6.14 89 GLY B CA 1
ATOM 2300 C C . GLY B 1 109 ? -0.561 -5.322 -17.320 1.00 5.72 89 GLY B C 1
ATOM 2301 O O . GLY B 1 109 ? -1.630 -4.689 -17.309 1.00 5.38 89 GLY B O 1
ATOM 2302 N N . HIS B 1 110 ? -0.423 -6.557 -17.763 1.00 5.43 90 HIS B N 1
ATOM 2303 C CA . HIS B 1 110 ? -1.518 -7.260 -18.473 1.00 5.67 90 HIS B CA 1
ATOM 2304 C C . HIS B 1 110 ? -2.051 -8.399 -17.644 1.00 6.28 90 HIS B C 1
ATOM 2305 O O . HIS B 1 110 ? -1.319 -8.952 -16.775 1.00 5.63 90 HIS B O 1
ATOM 2312 N N . GLY B 1 111 ? -3.346 -8.691 -17.839 1.00 5.46 91 GLY B N 1
ATOM 2313 C CA . GLY B 1 111 ? -3.880 -10.028 -17.496 1.00 5.83 91 GLY B CA 1
ATOM 2314 C C . GLY B 1 111 ? -3.724 -10.860 -18.784 1.00 4.17 91 GLY B C 1
ATOM 2315 O O . GLY B 1 111 ? -2.922 -10.518 -19.701 1.00 4.28 91 GLY B O 1
ATOM 2316 N N . CYS B 1 112 ? -4.412 -12.001 -18.856 1.00 3.48 92 CYS B N 1
ATOM 2317 C CA . CYS B 1 112 ? -4.199 -12.881 -20.036 1.00 4.35 92 CYS B CA 1
ATOM 2318 C C . CYS B 1 112 ? -5.396 -13.745 -20.246 1.00 4.67 92 CYS B C 1
ATOM 2319 O O . CYS B 1 112 ? -6.037 -14.107 -19.282 1.00 6.23 92 CYS B O 1
ATOM 2322 N N . LEU B 1 113 ? -5.739 -13.997 -21.525 1.00 3.54 93 LEU B N 1
ATOM 2323 C CA . LEU B 1 113 ? -6.698 -15.062 -21.881 1.00 4.01 93 LEU B CA 1
ATOM 2324 C C . LEU B 1 113 ? -5.997 -15.923 -22.827 1.00 4.17 93 LEU B C 1
ATOM 2325 O O . LEU B 1 113 ? -5.526 -15.434 -23.869 1.00 6.02 93 LEU B O 1
ATOM 2330 N N . ILE B 1 114 ? -5.812 -17.203 -22.473 1.00 4.40 94 ILE B N 1
ATOM 2331 C CA . ILE B 1 114 ? -5.177 -18.173 -23.392 1.00 3.17 94 ILE B CA 1
ATOM 2332 C C . ILE B 1 114 ? -6.181 -19.271 -23.762 1.00 5.77 94 ILE B C 1
ATOM 2333 O O . ILE B 1 114 ? -6.801 -19.860 -22.876 1.00 5.09 94 ILE B O 1
ATOM 2338 N N . ILE B 1 115 ? -6.447 -19.439 -25.050 1.00 4.51 95 ILE B N 1
ATOM 2339 C CA . ILE B 1 115 ? -7.273 -20.549 -25.490 1.00 5.54 95 ILE B CA 1
ATOM 2340 C C . ILE B 1 115 ? -6.403 -21.608 -26.214 1.00 5.49 95 ILE B C 1
ATOM 2341 O O . ILE B 1 115 ? -5.581 -21.301 -27.083 1.00 5.18 95 ILE B O 1
ATOM 2346 N N . ILE B 1 116 ? -6.544 -22.865 -25.796 1.00 6.17 96 ILE B N 1
ATOM 2347 C CA . ILE B 1 116 ? -5.827 -23.963 -26.476 1.00 5.56 96 ILE B CA 1
ATOM 2348 C C . ILE B 1 116 ? -6.913 -24.850 -27.075 1.00 5.21 96 ILE B C 1
ATOM 2349 O O . ILE B 1 116 ? -8.034 -24.949 -26.571 1.00 4.30 96 ILE B O 1
ATOM 2354 N N . GLY B 1 117 ? -6.557 -25.559 -28.126 1.00 5.77 97 GLY B N 1
ATOM 2355 C CA . GLY B 1 117 ? -7.537 -26.387 -28.839 1.00 3.22 97 GLY B CA 1
ATOM 2356 C C . GLY B 1 117 ? -7.007 -27.755 -29.130 1.00 4.61 97 GLY B C 1
ATOM 2357 O O . GLY B 1 117 ? -5.838 -27.947 -29.379 1.00 6.15 97 GLY B O 1
ATOM 2358 N N . GLY B 1 118 ? -7.933 -28.729 -29.098 1.00 5.82 98 GLY B N 1
ATOM 2359 C CA . GLY B 1 118 ? -7.560 -30.078 -29.416 1.00 7.54 98 GLY B CA 1
ATOM 2360 C C . GLY B 1 118 ? -8.798 -30.933 -29.611 1.00 8.72 98 GLY B C 1
ATOM 2361 O O . G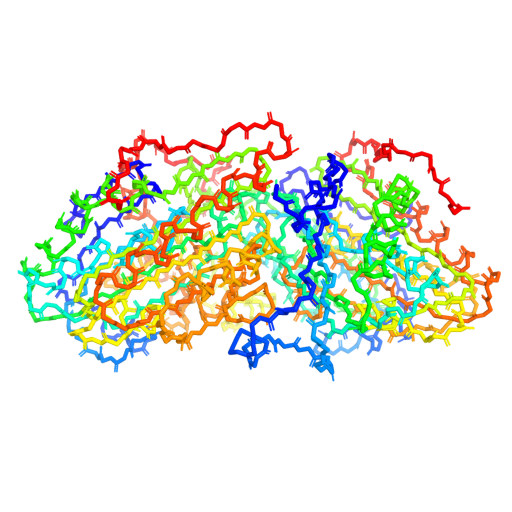LY B 1 118 ? -9.913 -30.410 -29.776 1.00 9.42 98 GLY B O 1
ATOM 2362 N N . ASP B 1 119 ? -8.561 -32.258 -29.680 1.00 9.52 99 ASP B N 1
ATOM 2363 C CA . ASP B 1 119 ? -9.684 -33.164 -29.931 1.00 11.82 99 ASP B CA 1
ATOM 2364 C C . ASP B 1 119 ? -10.103 -33.990 -28.718 1.00 12.16 99 ASP B C 1
ATOM 2365 O O . ASP B 1 119 ? -11.095 -34.725 -28.794 1.00 14.91 99 ASP B O 1
ATOM 2370 N N . ASP B 1 120 ? -9.375 -33.888 -27.620 1.00 9.63 100 ASP B N 1
ATOM 2371 C CA . ASP B 1 120 ? -9.612 -34.744 -26.427 1.00 7.73 100 ASP B CA 1
ATOM 2372 C C . ASP B 1 120 ? -9.747 -33.930 -25.150 1.00 7.22 100 ASP B C 1
ATOM 2373 O O . ASP B 1 120 ? -8.727 -33.307 -24.705 1.00 6.21 100 ASP B O 1
ATOM 2378 N N . PRO B 1 121 ? -10.949 -33.918 -24.536 1.00 7.74 101 PRO B N 1
ATOM 2379 C CA . PRO B 1 121 ? -11.121 -33.171 -23.278 1.00 7.31 101 PRO B CA 1
ATOM 2380 C C . PRO B 1 121 ? -10.121 -33.559 -22.186 1.00 7.42 101 PRO B C 1
ATOM 2381 O O . PRO B 1 121 ? -9.711 -32.692 -21.385 1.00 6.74 1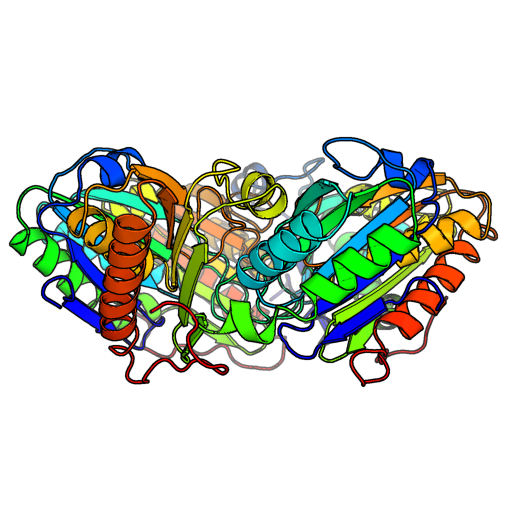01 PRO B O 1
ATOM 2385 N N . ALA B 1 122 ? -9.711 -34.831 -22.166 1.00 6.12 102 ALA B N 1
ATOM 2386 C CA . ALA B 1 122 ? -8.755 -35.184 -21.091 1.00 4.53 102 ALA B CA 1
ATOM 2387 C C . ALA B 1 122 ? -7.393 -34.511 -21.328 1.00 5.14 102 ALA B C 1
ATOM 2388 O O . ALA B 1 122 ? -6.668 -34.073 -20.414 1.00 4.08 102 ALA B O 1
ATOM 2390 N N . ASP B 1 123 ? -6.951 -34.515 -22.593 1.00 3.61 103 ASP B N 1
ATOM 2391 C CA . ASP B 1 123 ? -5.684 -33.856 -22.967 1.00 5.26 103 ASP B CA 1
ATOM 2392 C C . ASP B 1 123 ? -5.739 -32.347 -22.672 1.00 5.99 103 ASP B C 1
ATOM 2393 O O . ASP B 1 123 ? -4.765 -31.800 -22.196 1.00 5.35 103 ASP B O 1
ATOM 2398 N N . ALA B 1 124 ? -6.868 -31.680 -22.987 1.00 3.91 104 ALA B N 1
ATOM 2399 C CA . ALA B 1 124 ? -7.065 -30.268 -22.630 1.00 5.63 104 ALA B CA 1
ATOM 2400 C C . ALA B 1 124 ? -6.982 -30.053 -21.113 1.00 6.70 104 ALA B C 1
ATOM 2401 O O . ALA B 1 124 ? -6.264 -29.127 -20.607 1.00 6.01 104 ALA B O 1
ATOM 2403 N N . ARG B 1 125 ? -7.628 -30.943 -20.356 1.00 6.35 105 ARG B N 1
ATOM 2404 C CA . ARG B 1 125 ? -7.497 -30.788 -18.926 1.00 4.69 105 ARG B CA 1
ATOM 2405 C C . ARG B 1 125 ? -6.072 -30.950 -18.389 1.00 6.68 105 ARG B C 1
ATOM 2406 O O . ARG B 1 125 ? -5.676 -30.241 -17.387 1.00 6.39 105 ARG B O 1
ATOM 2414 N N . GLN B 1 126 ? -5.355 -31.949 -18.912 1.00 5.95 106 GLN B N 1
ATOM 2415 C CA . GLN B 1 126 ? -3.944 -32.118 -18.520 1.00 7.17 106 GLN B CA 1
ATOM 2416 C C . GLN B 1 126 ? -3.059 -30.901 -18.854 1.00 6.30 106 GLN B C 1
ATOM 2417 O O . GLN B 1 126 ? -2.224 -30.443 -18.026 1.00 6.60 106 GLN B O 1
ATOM 2423 N N . ALA B 1 127 ? -3.293 -30.336 -20.022 1.00 6.10 107 ALA B N 1
ATOM 2424 C CA . ALA B 1 127 ? -2.591 -29.104 -20.351 1.00 5.95 107 ALA B CA 1
ATOM 2425 C C . ALA B 1 127 ? -2.856 -27.974 -19.356 1.00 5.83 107 ALA B C 1
ATOM 2426 O O . ALA B 1 127 ? -1.918 -27.284 -18.970 1.00 8.30 107 ALA B O 1
ATOM 2428 N N . ILE B 1 128 ? -4.131 -27.767 -18.973 1.00 5.14 108 ILE B N 1
ATOM 2429 C CA . ILE B 1 128 ? -4.498 -26.706 -18.017 1.00 5.34 108 ILE B CA 1
ATOM 2430 C C . ILE B 1 128 ? -3.870 -27.017 -16.647 1.00 6.73 108 ILE B C 1
ATOM 2431 O O . ILE B 1 128 ? -3.308 -26.124 -15.993 1.00 5.73 108 ILE B O 1
ATOM 2436 N N . ARG B 1 129 ? -3.926 -28.292 -16.230 1.00 6.15 109 ARG B N 1
ATOM 2437 C CA . ARG B 1 129 ? -3.309 -28.675 -14.917 1.00 6.77 109 ARG B CA 1
ATOM 2438 C C . ARG B 1 129 ? -1.821 -28.393 -14.905 1.00 5.65 109 ARG B C 1
ATOM 2439 O O . ARG B 1 129 ? -1.261 -27.880 -13.913 1.00 6.68 109 ARG B O 1
ATOM 2447 N N . VAL B 1 130 ? -1.136 -28.787 -15.992 1.00 4.99 110 VAL B N 1
ATOM 2448 C CA . VAL B 1 130 ? 0.351 -28.543 -16.081 1.00 5.12 110 VAL B CA 1
ATOM 2449 C C . VAL B 1 130 ? 0.618 -27.024 -16.028 1.00 6.65 110 VAL B C 1
ATOM 2450 O O . VAL B 1 130 ? 1.520 -26.553 -15.285 1.00 6.98 110 VAL B O 1
ATOM 2454 N N . ALA B 1 131 ? -0.198 -26.243 -16.751 1.00 5.81 111 ALA B N 1
ATOM 2455 C CA . ALA B 1 131 ? -0.022 -24.745 -16.679 1.00 6.48 111 ALA B CA 1
ATOM 2456 C C . ALA B 1 131 ? -0.212 -24.204 -15.228 1.00 6.39 111 ALA B C 1
ATOM 2457 O O . ALA B 1 131 ? 0.647 -23.467 -14.708 1.00 7.14 111 ALA B O 1
ATOM 2459 N N . LEU B 1 132 ? -1.347 -24.538 -14.559 1.00 5.81 112 LEU B N 1
ATOM 2460 C CA . LEU B 1 132 ? -1.557 -24.144 -13.183 1.00 5.60 112 LEU B CA 1
ATOM 2461 C C . LEU B 1 132 ? -0.371 -24.545 -12.322 1.00 7.18 112 LEU B C 1
ATOM 2462 O O . LEU B 1 132 ? 0.079 -23.745 -11.519 1.00 8.65 112 LEU B O 1
ATOM 2467 N N . ASP B 1 133 ? 0.171 -25.751 -12.532 1.00 7.67 113 ASP B N 1
ATOM 2468 C CA . ASP B 1 133 ? 1.223 -26.254 -11.660 1.00 9.64 113 ASP B CA 1
ATOM 2469 C C . ASP B 1 133 ? 2.568 -25.537 -11.931 1.00 9.48 113 ASP B C 1
ATOM 2470 O O . ASP B 1 133 ? 3.511 -25.672 -11.143 1.00 13.11 113 ASP B O 1
ATOM 2475 N N . ASN B 1 134 ? 2.689 -24.809 -13.035 1.00 8.69 114 ASN B N 1
ATOM 2476 C CA . ASN B 1 134 ? 3.918 -24.075 -13.345 1.00 9.08 114 ASN B CA 1
ATOM 2477 C C . ASN B 1 134 ? 3.853 -22.609 -12.949 1.00 6.68 114 ASN B C 1
ATOM 2478 O O . ASN B 1 134 ? 4.855 -21.899 -13.071 1.00 9.24 114 ASN B O 1
ATOM 2483 N N . LEU B 1 135 ? 2.704 -22.148 -12.471 1.00 8.54 115 LEU B N 1
ATOM 2484 C CA . LEU B 1 135 ? 2.641 -20.712 -12.079 1.00 9.29 115 LEU B CA 1
ATOM 2485 C C . LEU B 1 135 ? 3.686 -20.294 -11.040 1.00 8.97 115 LEU B C 1
ATOM 2486 O O . LEU B 1 135 ? 4.282 -19.190 -11.170 1.00 6.50 115 LEU B O 1
ATOM 2491 N N . HIS B 1 136 ? 3.904 -21.122 -10.002 1.00 10.50 116 HIS B N 1
ATOM 2492 C CA . HIS B 1 136 ? 4.843 -20.728 -8.933 1.00 11.24 116 HIS B CA 1
ATOM 2493 C C . HIS B 1 136 ? 6.230 -20.573 -9.544 1.00 11.34 116 HIS B C 1
ATOM 2494 O O . HIS B 1 136 ? 7.031 -19.736 -9.056 1.00 13.92 116 HIS B O 1
ATOM 2501 N N . ARG B 1 137 ? 6.529 -21.348 -10.598 1.00 10.13 117 ARG B N 1
ATOM 2502 C CA . ARG B 1 137 ? 7.830 -21.247 -11.215 1.00 9.55 117 ARG B CA 1
ATOM 2503 C C . ARG B 1 137 ? 7.918 -19.998 -12.106 1.00 8.50 117 ARG B C 1
ATOM 2504 O O . ARG B 1 137 ? 8.890 -19.208 -11.981 1.00 7.49 117 ARG B O 1
ATOM 2512 N N . THR B 1 138 ? 6.912 -19.788 -12.972 1.00 8.41 118 THR B N 1
ATOM 2513 C CA . THR B 1 138 ? 6.997 -18.707 -13.920 1.00 7.30 118 THR B CA 1
ATOM 2514 C C . THR B 1 138 ? 6.757 -17.294 -13.348 1.00 8.21 118 THR B C 1
ATOM 2515 O O . THR B 1 138 ? 6.986 -16.275 -14.038 1.00 8.64 118 THR B O 1
ATOM 2519 N N . PHE B 1 139 ? 6.239 -17.219 -12.116 1.00 8.27 119 PHE B N 1
ATOM 2520 C CA . PHE B 1 139 ? 6.298 -15.982 -11.305 1.00 7.59 119 PHE B CA 1
ATOM 2521 C C . PHE B 1 139 ? 7.610 -15.744 -10.522 1.00 7.35 119 PHE B C 1
ATOM 2522 O O . PHE B 1 139 ? 7.707 -14.747 -9.767 1.00 10.06 119 PHE B O 1
ATOM 2530 N N . GLY B 1 140 ? 8.576 -16.641 -10.672 1.00 7.56 120 GLY B N 1
ATOM 2531 C CA . GLY B 1 140 ? 9.763 -16.533 -9.828 1.00 7.95 120 GLY B CA 1
ATOM 2532 C C . GLY B 1 140 ? 10.646 -15.344 -10.197 1.00 8.29 120 GLY B C 1
ATOM 2533 O O . GLY B 1 140 ? 11.450 -14.932 -9.340 1.00 8.93 120 GLY B O 1
ATOM 2534 N N . ASP B 1 141 ? 10.557 -14.859 -11.449 1.00 7.86 121 ASP B N 1
ATOM 2535 C CA . ASP B 1 141 ? 11.309 -13.651 -11.804 1.00 7.53 121 ASP B CA 1
ATOM 2536 C C . ASP B 1 141 ? 10.376 -12.509 -12.160 1.00 6.71 121 ASP B C 1
ATOM 2537 O O . ASP B 1 141 ? 10.674 -11.710 -13.065 1.00 8.21 121 ASP B O 1
ATOM 2542 N N . VAL B 1 142 ? 9.274 -12.440 -11.405 1.00 7.07 122 VAL B N 1
ATOM 2543 C CA . VAL B 1 142 ? 8.421 -11.256 -11.414 1.00 7.16 122 VAL B CA 1
ATOM 2544 C C . VAL B 1 142 ? 8.719 -10.561 -10.070 1.00 6.93 122 VAL B C 1
ATOM 2545 O O . VAL B 1 142 ? 8.568 -11.164 -8.988 1.00 8.39 122 VAL B O 1
ATOM 2549 N N . TYR B 1 143 ? 9.094 -9.272 -10.151 1.00 7.22 123 TYR B N 1
ATOM 2550 C CA . TYR B 1 143 ? 9.564 -8.524 -8.983 1.00 7.31 123 TYR B CA 1
ATOM 2551 C C . TYR B 1 143 ? 8.670 -7.298 -8.839 1.00 9.41 123 TYR B C 1
ATOM 2552 O O . TYR B 1 143 ? 8.559 -6.488 -9.841 1.00 11.18 123 TYR B O 1
ATOM 2561 N N . ASN B 1 144 ? 8.013 -7.169 -7.668 1.00 9.16 124 ASN B N 1
ATOM 2562 C CA . ASN B 1 144 ? 6.999 -6.110 -7.487 1.00 11.37 124 ASN B CA 1
ATOM 2563 C C . ASN B 1 144 ? 7.443 -5.064 -6.506 1.00 10.51 124 ASN B C 1
ATOM 2564 O O . ASN B 1 144 ? 8.139 -5.383 -5.521 1.00 10.64 124 ASN B O 1
ATOM 2569 N N . ALA B 1 145 ? 6.950 -3.842 -6.701 1.00 9.74 125 ALA B N 1
ATOM 2570 C CA . ALA B 1 145 ? 7.271 -2.725 -5.814 1.00 10.57 125 ALA B CA 1
ATOM 2571 C C . ALA B 1 145 ? 6.084 -1.799 -5.975 1.00 9.85 125 ALA B C 1
ATOM 2572 O O . ALA B 1 145 ? 5.283 -1.918 -6.941 1.00 11.07 125 ALA B O 1
ATOM 2574 N N . LYS B 1 146 ? 5.953 -0.864 -5.062 1.00 10.37 126 LYS B N 1
ATOM 2575 C CA . LYS B 1 146 ? 4.863 0.116 -5.166 1.00 10.77 126 LYS B CA 1
ATOM 2576 C C . LYS B 1 146 ? 4.873 0.877 -6.467 1.00 10.54 126 LYS B C 1
ATOM 2577 O O . LYS B 1 146 ? 3.809 1.136 -7.025 1.00 9.32 126 LYS B O 1
ATOM 2583 N N . ALA B 1 147 ? 6.081 1.227 -6.958 1.00 8.32 127 ALA B N 1
ATOM 2584 C CA . ALA B 1 147 ? 6.180 2.040 -8.158 1.00 8.04 127 ALA B CA 1
ATOM 2585 C C . ALA B 1 147 ? 6.010 1.285 -9.441 1.00 8.50 127 ALA B C 1
ATOM 2586 O O . ALA B 1 147 ? 5.812 1.939 -10.452 1.00 7.53 127 ALA B O 1
ATOM 2588 N N . GLY B 1 148 ? 6.110 -0.050 -9.436 1.00 5.58 128 GLY B N 1
ATOM 2589 C CA . GLY B 1 148 ? 6.244 -0.689 -10.756 1.00 6.22 128 GLY B CA 1
ATOM 2590 C C . GLY B 1 148 ? 6.614 -2.152 -10.548 1.00 6.68 128 GLY B C 1
ATOM 2591 O O . GLY B 1 148 ? 6.406 -2.706 -9.427 1.00 7.51 128 GLY B O 1
ATOM 2592 N N . HIS B 1 149 ? 7.145 -2.799 -11.577 1.00 7.34 129 HIS B N 1
ATOM 2593 C CA . HIS B 1 149 ? 7.469 -4.268 -11.480 1.00 6.64 129 HIS B CA 1
ATOM 2594 C C . HIS B 1 149 ? 8.433 -4.606 -12.592 1.00 6.02 129 HIS B C 1
ATOM 2595 O O . HIS B 1 149 ? 8.553 -3.815 -13.531 1.00 5.95 129 HIS B O 1
ATOM 2602 N N . LEU B 1 150 ? 9.140 -5.727 -12.478 1.00 4.87 130 LEU B N 1
ATOM 2603 C CA . LEU B 1 150 ? 10.004 -6.247 -13.584 1.00 5.70 130 LEU B CA 1
ATOM 2604 C C . LEU B 1 150 ? 9.475 -7.636 -13.886 1.00 6.80 130 LEU B C 1
ATOM 2605 O O . LEU B 1 150 ? 8.943 -8.280 -12.993 1.00 6.42 130 LEU B O 1
ATOM 2610 N N . GLU B 1 151 ? 9.662 -8.121 -15.132 1.00 4.66 131 GLU B N 1
ATOM 2611 C CA . GLU B 1 151 ? 9.349 -9.494 -15.359 1.00 3.97 131 GLU B CA 1
ATOM 2612 C C . GLU B 1 151 ? 10.428 -10.040 -16.261 1.00 5.76 131 GLU B C 1
ATOM 2613 O O . GLU B 1 151 ? 10.774 -9.389 -17.273 1.00 6.06 131 GLU B O 1
ATOM 2619 N N . LEU B 1 152 ? 10.960 -11.208 -15.893 1.00 3.77 132 LEU B N 1
ATOM 2620 C CA . LEU B 1 152 ? 11.889 -11.888 -16.730 1.00 4.48 132 LEU B CA 1
ATOM 2621 C C . LEU B 1 152 ? 11.343 -13.289 -17.037 1.00 3.46 132 LEU B C 1
ATOM 2622 O O . LEU B 1 152 ? 10.679 -13.888 -16.173 1.00 5.55 132 LEU B O 1
ATOM 2627 N N . GLN B 1 153 ? 11.551 -13.759 -18.293 1.00 4.54 133 GLN B N 1
ATOM 2628 C CA . GLN B 1 153 ? 11.288 -15.200 -18.614 1.00 5.76 133 GLN B CA 1
ATOM 2629 C C . GLN B 1 153 ? 12.440 -15.789 -19.402 1.00 5.83 133 GLN B C 1
ATOM 2630 O O . GLN B 1 153 ? 13.107 -15.044 -20.159 1.00 6.16 133 GLN B O 1
ATOM 2636 N N . PHE B 1 154 ? 12.633 -17.112 -19.297 1.00 6.35 134 PHE B N 1
ATOM 2637 C CA . PHE B 1 154 ? 13.662 -17.710 -20.122 1.00 5.08 134 PHE B CA 1
ATOM 2638 C C . PHE B 1 154 ? 13.247 -19.174 -20.424 1.00 6.65 134 PHE B C 1
ATOM 2639 O O . PHE B 1 154 ? 12.740 -19.855 -19.485 1.00 8.06 134 PHE B O 1
ATOM 2647 N N . THR B 1 155 ? 13.534 -19.654 -21.630 1.00 6.81 135 THR B N 1
ATOM 2648 C CA . THR B 1 155 ? 13.426 -21.073 -21.904 1.00 6.18 135 THR B CA 1
ATOM 2649 C C . THR B 1 155 ? 14.469 -21.430 -22.929 1.00 6.73 135 THR B C 1
ATOM 2650 O O . THR B 1 155 ? 14.742 -20.607 -23.773 1.00 6.19 135 THR B O 1
ATOM 2654 N N . ALA B 1 156 ? 15.026 -22.647 -22.875 1.00 6.94 136 ALA B N 1
ATOM 2655 C CA . ALA B 1 156 ? 15.996 -23.045 -23.896 1.00 8.06 136 ALA B CA 1
ATOM 2656 C C . ALA B 1 156 ? 15.300 -23.570 -25.163 1.00 7.45 136 ALA B C 1
ATOM 2657 O O . ALA B 1 156 ? 15.932 -23.675 -26.214 1.00 8.46 136 ALA B O 1
ATOM 2659 N N . ARG B 1 157 ? 14.009 -23.888 -25.064 1.00 8.30 137 ARG B N 1
ATOM 2660 C CA . ARG B 1 157 ? 13.236 -24.317 -26.261 1.00 7.16 137 ARG B CA 1
ATOM 2661 C C . ARG B 1 157 ? 11.811 -23.847 -26.197 1.00 7.52 137 ARG B C 1
ATOM 2662 O O . ARG B 1 157 ? 10.995 -24.415 -25.441 1.00 8.91 137 ARG B O 1
ATOM 2670 N N . ALA B 1 158 ? 11.463 -22.811 -26.961 1.00 7.03 138 ALA B N 1
ATOM 2671 C CA . ALA B 1 158 ? 10.105 -22.278 -26.846 1.00 5.91 138 ALA B CA 1
ATOM 2672 C C . ALA B 1 158 ? 9.143 -23.205 -27.562 1.00 5.79 138 ALA B C 1
ATOM 2673 O O . ALA B 1 158 ? 9.539 -23.953 -28.505 1.00 8.31 138 ALA B O 1
ATOM 2675 N N . ALA B 1 159 ? 7.907 -23.215 -27.085 1.00 6.11 139 ALA B N 1
ATOM 2676 C CA . ALA B 1 159 ? 6.851 -23.988 -27.768 1.00 8.03 139 ALA B CA 1
ATOM 2677 C C . ALA B 1 159 ? 5.735 -23.091 -28.287 1.00 6.41 139 ALA B C 1
ATOM 2678 O O . ALA B 1 159 ? 5.880 -21.864 -28.378 1.00 6.48 139 ALA B O 1
ATOM 2680 N N . GLY B 1 160 ? 4.570 -23.681 -28.589 1.00 7.84 140 GLY B N 1
ATOM 2681 C CA . GLY B 1 160 ? 3.528 -22.946 -29.284 1.00 7.44 140 GLY B CA 1
ATOM 2682 C C . GLY B 1 160 ? 2.877 -21.763 -28.597 1.00 7.26 140 GLY B C 1
ATOM 2683 O O . GLY B 1 160 ? 2.391 -20.801 -29.279 1.00 8.88 140 GLY B O 1
ATOM 2684 N N . ALA B 1 161 ? 2.849 -21.782 -27.255 1.00 8.79 141 ALA B N 1
ATOM 2685 C CA . ALA B 1 161 ? 2.227 -20.675 -26.577 1.00 7.24 141 ALA B CA 1
ATOM 2686 C C . ALA B 1 161 ? 3.184 -19.494 -26.575 1.00 7.13 141 ALA B C 1
ATOM 2687 O O . ALA B 1 161 ? 2.748 -18.333 -26.729 1.00 8.07 141 ALA B O 1
ATOM 2689 N N . ALA B 1 162 ? 4.473 -19.779 -26.283 1.00 7.19 142 ALA B N 1
ATOM 2690 C CA . ALA B 1 162 ? 5.477 -18.713 -26.342 1.00 8.03 142 ALA B CA 1
ATOM 2691 C C . ALA B 1 162 ? 5.547 -18.139 -27.776 1.00 7.89 142 ALA B C 1
ATOM 2692 O O . ALA B 1 162 ? 5.644 -16.941 -27.953 1.00 6.79 142 ALA B O 1
ATOM 2694 N N . HIS B 1 163 ? 5.372 -18.983 -28.801 1.00 7.54 143 HIS B N 1
ATOM 2695 C CA . HIS B 1 163 ? 5.365 -18.457 -30.154 1.00 7.83 143 HIS B CA 1
ATOM 2696 C C . HIS B 1 163 ? 4.146 -17.532 -30.384 1.00 8.11 143 HIS B C 1
ATOM 2697 O O . HIS B 1 163 ? 4.266 -16.365 -30.831 1.00 8.58 143 HIS B O 1
ATOM 2704 N N . LEU B 1 164 ? 2.956 -18.073 -30.114 1.00 7.69 144 LEU B N 1
ATOM 2705 C CA . LEU B 1 164 ? 1.725 -17.283 -30.420 1.00 6.69 144 LEU B CA 1
ATOM 2706 C C . LEU B 1 164 ? 1.616 -16.047 -29.554 1.00 7.39 144 LEU B C 1
ATOM 2707 O O . LEU B 1 164 ? 1.303 -14.954 -30.030 1.00 8.32 144 LEU B O 1
ATOM 2712 N N . GLY B 1 165 ? 1.908 -16.226 -28.271 1.00 6.33 145 GLY B N 1
ATOM 2713 C CA . GLY B 1 165 ? 1.715 -15.164 -27.262 1.00 9.54 145 GLY B CA 1
ATOM 2714 C C . GLY B 1 165 ? 2.792 -14.089 -27.333 1.00 11.03 145 GLY B C 1
ATOM 2715 O O . GLY B 1 165 ? 2.507 -12.901 -27.259 1.00 11.93 145 GLY B O 1
ATOM 2716 N N . LEU B 1 166 ? 4.048 -14.500 -27.531 1.00 8.97 146 LEU B N 1
ATOM 2717 C CA . LEU B 1 166 ? 5.172 -13.610 -27.327 1.00 7.99 146 LEU B CA 1
ATOM 2718 C C . LEU B 1 166 ? 6.099 -13.553 -28.494 1.00 7.59 146 LEU B C 1
ATOM 2719 O O . LEU B 1 166 ? 7.086 -12.813 -28.440 1.00 11.05 146 LEU B O 1
ATOM 2724 N N . GLY B 1 167 ? 5.777 -14.239 -29.597 1.00 8.50 147 GLY B N 1
ATOM 2725 C CA . GLY B 1 167 ? 6.603 -14.103 -30.729 1.00 7.28 147 GLY B CA 1
ATOM 2726 C C . GLY B 1 167 ? 7.881 -14.923 -30.700 1.00 9.64 147 GLY B C 1
ATOM 2727 O O . GLY B 1 167 ? 8.742 -14.791 -31.614 1.00 7.73 147 GLY B O 1
ATOM 2728 N N . ALA B 1 168 ? 7.981 -15.832 -29.733 1.00 6.87 148 ALA B N 1
ATOM 2729 C CA . ALA B 1 168 ? 9.134 -16.767 -29.712 1.00 7.47 148 ALA B CA 1
ATOM 2730 C C . ALA B 1 168 ? 9.253 -17.617 -30.967 1.00 7.87 148 ALA B C 1
ATOM 2731 O O . ALA B 1 168 ? 8.253 -17.882 -31.673 1.00 8.71 148 ALA B O 1
ATOM 2733 N N . VAL B 1 169 ? 10.494 -18.022 -31.285 1.00 8.67 149 VAL B N 1
ATOM 2734 C CA . VAL B 1 169 ? 10.696 -18.967 -32.403 1.00 7.44 149 VAL B CA 1
ATOM 2735 C C . VAL B 1 169 ? 10.619 -20.380 -31.824 1.00 8.30 149 VAL B C 1
ATOM 2736 O O . VAL B 1 169 ? 11.437 -20.724 -30.953 1.00 6.31 149 VAL B O 1
ATOM 2740 N N . GLU B 1 170 ? 9.661 -21.227 -32.241 1.00 7.17 150 GLU B N 1
ATOM 2741 C CA . GLU B 1 170 ? 9.508 -22.577 -31.582 1.00 8.19 150 GLU B CA 1
ATOM 2742 C C . GLU B 1 170 ? 10.792 -23.384 -31.735 1.00 7.92 150 GLU B C 1
ATOM 2743 O O . GLU B 1 170 ? 11.396 -23.405 -32.844 1.00 9.91 150 GLU B O 1
ATOM 2749 N N . GLY B 1 171 ? 11.159 -24.064 -30.647 1.00 7.98 151 GLY B N 1
ATOM 2750 C CA . GLY B 1 171 ? 12.294 -24.977 -30.657 1.00 6.64 151 GLY B CA 1
ATOM 2751 C C . GLY B 1 171 ? 13.620 -24.302 -30.411 1.00 5.64 151 GLY B C 1
ATOM 2752 O O . GLY B 1 171 ? 14.669 -24.952 -30.464 1.00 6.70 151 GLY B O 1
ATOM 2753 N N . LYS B 1 172 ? 13.591 -22.972 -30.196 1.00 5.62 152 LYS B N 1
ATOM 2754 C CA . LYS B 1 172 ? 14.803 -22.208 -29.964 1.00 6.07 152 LYS B CA 1
ATOM 2755 C C . LYS B 1 172 ? 14.716 -21.499 -28.613 1.00 6.31 152 LYS B C 1
ATOM 2756 O O . LYS B 1 172 ? 13.622 -21.362 -28.043 1.00 5.65 152 LYS B O 1
ATOM 2762 N N . ALA B 1 173 ? 15.857 -20.998 -28.191 1.00 4.55 153 ALA B N 1
ATOM 2763 C CA . ALA B 1 173 ? 15.898 -20.368 -26.875 1.00 5.59 153 ALA B CA 1
ATOM 2764 C C . ALA B 1 173 ? 15.129 -19.017 -26.933 1.00 6.55 153 ALA B C 1
ATOM 2765 O O . ALA B 1 173 ? 14.992 -18.411 -27.977 1.00 5.85 153 ALA B O 1
ATOM 2767 N N . PHE B 1 174 ? 14.611 -18.569 -25.795 1.00 4.53 154 PHE B N 1
ATOM 2768 C CA . PHE B 1 174 ? 13.793 -17.339 -25.774 1.00 5.67 154 PHE B CA 1
ATOM 2769 C C . PHE B 1 174 ? 13.995 -16.663 -24.447 1.00 4.73 154 PHE B C 1
ATOM 2770 O O . PHE B 1 174 ? 14.040 -17.316 -23.434 1.00 7.63 154 PHE B O 1
ATOM 2778 N N . GLY B 1 175 ? 14.133 -15.332 -24.485 1.00 5.34 155 GLY B N 1
ATOM 2779 C CA . GLY B 1 175 ? 14.165 -14.505 -23.317 1.00 4.44 155 GLY B CA 1
ATOM 2780 C C . GLY B 1 175 ? 13.163 -13.373 -23.401 1.00 3.62 155 GLY B C 1
ATOM 2781 O O . GLY B 1 175 ? 12.966 -12.800 -24.497 1.00 6.50 155 GLY B O 1
ATOM 2782 N N . LEU B 1 176 ? 12.565 -12.986 -22.243 1.00 6.00 156 LEU B N 1
ATOM 2783 C CA . LEU B 1 176 ? 11.673 -11.836 -22.206 1.00 5.23 156 LEU B CA 1
ATOM 2784 C C . LEU B 1 176 ? 12.222 -10.969 -21.125 1.00 5.90 156 LEU B C 1
ATOM 2785 O O . LEU B 1 176 ? 12.538 -11.466 -20.012 1.00 4.97 156 LEU B O 1
ATOM 2790 N N . ILE B 1 177 ? 12.328 -9.683 -21.377 1.00 5.33 157 ILE B N 1
ATOM 2791 C CA . ILE B 1 177 ? 12.938 -8.770 -20.379 1.00 5.70 157 ILE B CA 1
ATOM 2792 C C . ILE B 1 177 ? 12.066 -7.541 -20.318 1.00 6.92 157 ILE B C 1
ATOM 2793 O O . ILE B 1 177 ? 12.021 -6.747 -21.234 1.00 3.76 157 ILE B O 1
ATOM 2798 N N . CYS B 1 178 ? 11.369 -7.398 -19.200 1.00 5.57 158 CYS B N 1
ATOM 2799 C CA . CYS B 1 178 ? 10.314 -6.400 -19.156 1.00 8.91 158 CYS B CA 1
ATOM 2800 C C . CYS B 1 178 ? 10.460 -5.506 -17.882 1.00 8.28 158 CYS B C 1
ATOM 2801 O O . CYS B 1 178 ? 10.710 -5.975 -16.734 1.00 7.85 158 CYS B O 1
ATOM 2804 N N . GLY B 1 179 ? 10.274 -4.172 -18.074 1.00 6.93 159 GLY B N 1
ATOM 2805 C CA . GLY B 1 179 ? 10.197 -3.315 -16.889 1.00 5.73 159 GLY B CA 1
ATOM 2806 C C . GLY B 1 179 ? 9.071 -2.291 -16.926 1.00 5.11 159 GLY B C 1
ATOM 2807 O O . GLY B 1 179 ? 8.682 -1.843 -17.990 1.00 4.70 159 GLY B O 1
ATOM 2808 N N . CYS B 1 180 ? 8.599 -1.916 -15.736 1.00 4.82 160 CYS B N 1
ATOM 2809 C CA . CYS B 1 180 ? 7.500 -0.958 -15.561 1.00 4.15 160 CYS B CA 1
ATOM 2810 C C . CYS B 1 180 ? 7.872 -0.063 -14.345 1.00 6.36 160 CYS B C 1
ATOM 2811 O O . CYS B 1 180 ? 8.262 -0.620 -13.336 1.00 7.77 160 CYS B O 1
ATOM 2814 N N . PRO B 1 181 ? 7.757 1.292 -14.461 1.00 5.75 161 PRO B N 1
ATOM 2815 C CA . PRO B 1 181 ? 7.233 1.985 -15.662 1.00 5.30 161 PRO B CA 1
ATOM 2816 C C . PRO B 1 181 ? 8.165 1.789 -16.934 1.00 4.15 161 PRO B C 1
ATOM 2817 O O . PRO B 1 181 ? 9.383 1.412 -16.780 1.00 5.44 161 PRO B O 1
ATOM 2821 N N . SER B 1 182 ? 7.548 1.950 -18.128 1.00 5.06 162 SER B N 1
ATOM 2822 C CA . SER B 1 182 ? 8.165 1.339 -19.337 1.00 4.90 162 SER B CA 1
ATOM 2823 C C . SER B 1 182 ? 9.631 1.784 -19.659 1.00 6.12 162 SER B C 1
ATOM 2824 O O . SER B 1 182 ? 10.407 1.030 -20.312 1.00 4.86 162 SER B O 1
ATOM 2827 N N . GLY B 1 183 ? 10.011 2.987 -19.235 1.00 3.56 163 GLY B N 1
ATOM 2828 C CA . GLY B 1 183 ? 11.341 3.499 -19.497 1.00 4.02 163 GLY B CA 1
ATOM 2829 C C . GLY B 1 183 ? 12.420 2.567 -18.895 1.00 5.59 163 GLY B C 1
ATOM 2830 O O . GLY B 1 183 ? 13.512 2.453 -19.474 1.00 6.61 163 GLY B O 1
ATOM 2831 N N . ILE B 1 184 ? 12.125 1.918 -17.764 1.00 4.78 164 ILE B N 1
ATOM 2832 C CA . ILE B 1 184 ? 13.069 0.977 -17.063 1.00 5.49 164 ILE B CA 1
ATOM 2833 C C . ILE B 1 184 ? 13.292 -0.165 -18.094 1.00 6.33 164 ILE B C 1
ATOM 2834 O O . ILE B 1 184 ? 14.430 -0.627 -18.299 1.00 5.92 164 ILE B O 1
ATOM 2839 N N . GLY B 1 185 ? 12.189 -0.607 -18.696 1.00 4.79 165 GLY B N 1
ATOM 2840 C CA . GLY B 1 185 ? 12.348 -1.677 -19.676 1.00 3.96 165 GLY B CA 1
ATOM 2841 C C . GLY B 1 185 ? 13.212 -1.291 -20.890 1.00 5.93 165 GLY B C 1
ATOM 2842 O O . GLY B 1 185 ? 13.949 -2.121 -21.411 1.00 4.64 165 GLY B O 1
ATOM 2843 N N . VAL B 1 186 ? 13.137 -0.042 -21.317 1.00 6.13 166 VAL B N 1
ATOM 2844 C CA . VAL B 1 186 ? 14.047 0.377 -22.386 1.00 6.19 166 VAL B CA 1
ATOM 2845 C C . VAL B 1 186 ? 15.534 0.236 -21.962 1.00 5.12 166 VAL B C 1
ATOM 2846 O O . VAL B 1 186 ? 16.359 -0.326 -22.743 1.00 5.63 166 VAL B O 1
ATOM 2850 N N . VAL B 1 187 ? 15.876 0.709 -20.755 1.00 5.80 167 VAL B N 1
ATOM 2851 C CA . VAL B 1 187 ? 17.282 0.571 -20.310 1.00 5.84 167 VAL B CA 1
ATOM 2852 C C . VAL B 1 187 ? 17.684 -0.908 -20.088 1.00 6.04 167 VAL B C 1
ATOM 2853 O O . VAL B 1 187 ? 18.807 -1.296 -20.416 1.00 6.44 167 VAL B O 1
ATOM 2857 N N . MET B 1 188 ? 16.767 -1.716 -19.529 1.00 6.24 168 MET B N 1
ATOM 2858 C CA . MET B 1 188 ? 16.990 -3.159 -19.331 1.00 5.88 168 MET B CA 1
ATOM 2859 C C . MET B 1 188 ? 17.339 -3.793 -20.662 1.00 6.83 168 MET B C 1
ATOM 2860 O O . MET B 1 188 ? 18.205 -4.648 -20.736 1.00 5.14 168 MET B O 1
ATOM 2865 N N . GLY B 1 189 ? 16.610 -3.395 -21.693 1.00 6.10 169 GLY B N 1
ATOM 2866 C CA . GLY B 1 189 ? 16.807 -4.001 -22.955 1.00 6.49 169 GLY B CA 1
ATOM 2867 C C . GLY B 1 189 ? 18.149 -3.584 -23.604 1.00 6.62 169 GLY B C 1
ATOM 2868 O O . GLY B 1 189 ? 18.795 -4.421 -24.279 1.00 5.22 169 GLY B O 1
ATOM 2869 N N . ASP B 1 190 ? 18.543 -2.303 -23.472 1.00 6.63 170 ASP B N 1
ATOM 2870 C CA . ASP B 1 190 ? 19.810 -1.824 -24.014 1.00 5.74 170 ASP B CA 1
ATOM 2871 C C . ASP B 1 190 ? 20.916 -2.650 -23.320 1.00 7.20 170 ASP B C 1
ATOM 2872 O O . ASP B 1 190 ? 21.882 -3.141 -23.969 1.00 5.98 170 ASP B O 1
ATOM 2877 N N . LYS B 1 191 ? 20.803 -2.798 -21.997 1.00 4.84 171 LYS B N 1
ATOM 2878 C CA . LYS B 1 191 ? 21.828 -3.510 -21.228 1.00 7.07 171 LYS B CA 1
ATOM 2879 C C . LYS B 1 191 ? 21.939 -4.988 -21.643 1.00 8.29 171 LYS B C 1
ATOM 2880 O O . LYS B 1 191 ? 23.034 -5.502 -21.829 1.00 7.91 171 LYS B O 1
ATOM 2886 N N . ALA B 1 192 ? 20.795 -5.647 -21.788 1.00 8.55 172 ALA B N 1
ATOM 2887 C CA . ALA B 1 192 ? 20.733 -7.053 -22.260 1.00 7.47 172 ALA B CA 1
ATOM 2888 C C . ALA B 1 192 ? 21.440 -7.211 -23.579 1.00 7.84 172 ALA B C 1
ATOM 2889 O O . ALA B 1 192 ? 22.277 -8.123 -23.736 1.00 7.97 172 ALA B O 1
ATOM 2891 N N . LEU B 1 193 ? 21.129 -6.339 -24.538 1.00 7.82 173 LEU B N 1
ATOM 2892 C CA . LEU B 1 193 ? 21.761 -6.508 -25.852 1.00 5.80 173 LEU B CA 1
ATOM 2893 C C . LEU B 1 193 ? 23.251 -6.295 -25.847 1.00 6.15 173 LEU B C 1
ATOM 2894 O O . LEU B 1 193 ? 23.957 -6.841 -26.702 1.00 7.25 173 LEU B O 1
ATOM 2899 N N . LYS B 1 194 ? 23.747 -5.469 -24.914 1.00 6.43 174 LYS B N 1
ATOM 2900 C CA . LYS B 1 194 ? 25.187 -5.187 -24.843 1.00 5.50 174 LYS B CA 1
ATOM 2901 C C . LYS B 1 194 ? 25.924 -6.238 -24.004 1.00 7.58 174 LYS B C 1
ATOM 2902 O O . LYS B 1 194 ? 27.126 -6.114 -23.809 1.00 8.95 174 LYS B O 1
ATOM 2908 N N . THR B 1 195 ? 25.210 -7.267 -23.523 1.00 6.69 175 THR B N 1
ATOM 2909 C CA . THR B 1 195 ? 25.815 -8.288 -22.653 1.00 7.47 175 THR B CA 1
ATOM 2910 C C . THR B 1 195 ? 26.312 -9.521 -23.467 1.00 7.77 175 THR B C 1
ATOM 2911 O O . THR B 1 195 ? 27.307 -10.157 -23.083 1.00 10.01 175 THR B O 1
ATOM 2915 N N . ALA B 1 196 ? 25.628 -9.874 -24.556 1.00 9.25 176 ALA B N 1
ATOM 2916 C CA . ALA B 1 196 ? 26.027 -11.027 -25.299 1.00 9.06 176 ALA B CA 1
ATOM 2917 C C . ALA B 1 196 ? 25.350 -10.814 -26.634 1.00 11.22 176 ALA B C 1
ATOM 2918 O O . ALA B 1 196 ? 24.420 -9.974 -26.721 1.00 11.83 176 ALA B O 1
ATOM 2920 N N . GLY B 1 197 ? 25.782 -11.568 -27.640 1.00 9.83 177 GLY B N 1
ATOM 2921 C CA . GLY B 1 197 ? 25.296 -11.403 -29.007 1.00 11.21 177 GLY B CA 1
ATOM 2922 C C . GLY B 1 197 ? 24.022 -12.226 -29.112 1.00 12.10 177 GLY B C 1
ATOM 2923 O O . GLY B 1 197 ? 24.078 -13.445 -29.278 1.00 16.21 177 GLY B O 1
ATOM 2924 N N . VAL B 1 198 ? 22.901 -11.594 -28.843 1.00 11.95 178 VAL B N 1
ATOM 2925 C CA . VAL B 1 198 ? 21.564 -12.205 -28.954 1.00 10.86 178 VAL B CA 1
ATOM 2926 C C . VAL B 1 198 ? 20.838 -11.499 -30.096 1.00 12.55 178 VAL B C 1
ATOM 2927 O O . VAL B 1 198 ? 21.280 -10.443 -30.598 1.00 12.44 178 VAL B O 1
ATOM 2931 N N . GLU B 1 199 ? 19.746 -12.096 -30.557 1.00 10.37 179 GLU B N 1
ATOM 2932 C CA . GLU B 1 199 ? 18.985 -11.553 -31.636 1.00 14.34 179 GLU B CA 1
ATOM 2933 C C . GLU B 1 199 ? 17.685 -11.011 -31.104 1.00 12.95 179 GLU B C 1
ATOM 2934 O O . GLU B 1 199 ? 16.883 -11.759 -30.569 1.00 12.32 179 GLU B O 1
ATOM 2940 N N . PRO B 1 200 ? 17.456 -9.704 -31.242 1.00 12.30 180 PRO B N 1
ATOM 2941 C CA . 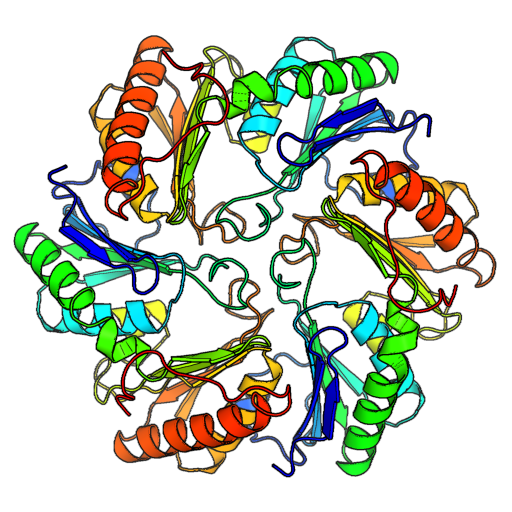PRO B 1 200 ? 16.169 -9.195 -30.782 1.00 11.67 180 PRO B CA 1
ATOM 2942 C C . PRO B 1 200 ? 15.069 -9.679 -31.684 1.00 10.55 180 PRO B C 1
ATOM 2943 O O . PRO B 1 200 ? 15.216 -9.675 -32.934 1.00 10.86 180 PRO B O 1
ATOM 2947 N N . LEU B 1 201 ? 13.946 -10.042 -31.092 1.00 7.87 181 LEU B N 1
ATOM 2948 C CA . LEU B 1 201 ? 12.700 -10.394 -31.836 1.00 5.49 181 LEU B CA 1
ATOM 2949 C C . LEU B 1 201 ? 11.809 -9.149 -31.964 1.00 7.51 181 LEU B C 1
ATOM 2950 O O . LEU B 1 201 ? 11.420 -8.764 -33.057 1.00 8.82 181 LEU B O 1
ATOM 2955 N N A ASN B 1 202 ? 11.500 -8.519 -30.841 0.55 7.12 182 ASN B N 1
ATOM 2956 N N B ASN B 1 202 ? 11.417 -8.572 -30.827 0.45 7.26 182 ASN B N 1
ATOM 2957 C CA A ASN B 1 202 ? 10.679 -7.318 -30.839 0.55 6.93 182 ASN B CA 1
ATOM 2958 C CA B ASN B 1 202 ? 10.450 -7.459 -30.761 0.45 7.14 182 ASN B CA 1
ATOM 2959 C C A ASN B 1 202 ? 10.941 -6.481 -29.594 0.55 5.88 182 ASN B C 1
ATOM 2960 C C B ASN B 1 202 ? 10.802 -6.539 -29.565 0.45 6.22 182 ASN B C 1
ATOM 2961 O O A ASN B 1 202 ? 11.548 -6.950 -28.635 0.55 4.66 182 ASN B O 1
ATOM 2962 O O B ASN B 1 202 ? 11.408 -7.004 -28.610 0.45 4.85 182 ASN B O 1
ATOM 2971 N N . PHE B 1 203 ? 10.458 -5.248 -29.635 1.00 5.60 183 PHE B N 1
ATOM 2972 C CA . PHE B 1 203 ? 10.383 -4.419 -28.406 1.00 5.26 183 PHE B CA 1
ATOM 2973 C C . PHE B 1 203 ? 8.963 -3.846 -28.345 1.00 6.30 183 PHE B C 1
ATOM 2974 O O . PHE B 1 203 ? 8.499 -3.144 -29.280 1.00 8.23 183 PHE B O 1
ATOM 2982 N N . THR B 1 204 ? 8.236 -4.169 -27.277 1.00 4.11 184 THR B N 1
ATOM 2983 C CA . THR B 1 204 ? 6.892 -3.610 -27.166 1.00 5.15 184 THR B CA 1
ATOM 2984 C C . THR B 1 204 ? 6.911 -2.526 -26.117 1.00 6.59 184 THR B C 1
ATOM 2985 O O . THR B 1 204 ? 7.757 -2.496 -25.221 1.00 5.98 184 THR B O 1
ATOM 2989 N N . SER B 1 205 ? 5.953 -1.655 -26.226 1.00 5.05 185 SER B N 1
ATOM 2990 C CA . SER B 1 205 ? 5.930 -0.478 -25.408 1.00 5.10 185 SER B CA 1
ATOM 2991 C C . SER B 1 205 ? 4.483 -0.002 -25.227 1.00 4.47 185 SER B C 1
ATOM 2992 O O . SER B 1 205 ? 3.532 -0.563 -25.825 1.00 3.85 185 SER B O 1
ATOM 2995 N N . PRO B 1 206 ? 4.285 1.070 -24.439 1.00 6.08 186 PRO B N 1
ATOM 2996 C CA . PRO B 1 206 ? 2.890 1.430 -24.157 1.00 5.81 186 PRO B CA 1
ATOM 2997 C C . PRO B 1 206 ? 2.064 1.729 -25.394 1.00 4.94 186 PRO B C 1
ATOM 2998 O O . PRO B 1 206 ? 0.889 1.295 -25.388 1.00 6.39 186 PRO B O 1
ATOM 3002 N N . SER B 1 207 ? 2.586 2.370 -26.458 1.00 5.01 187 SER B N 1
ATOM 3003 C CA . SER B 1 207 ? 1.734 2.658 -27.639 1.00 6.68 187 SER B CA 1
ATOM 3004 C C . SER B 1 207 ? 1.996 1.698 -28.824 1.00 5.85 187 SER B C 1
ATOM 3005 O O . SER B 1 207 ? 1.427 1.920 -29.934 1.00 8.16 187 SER B O 1
ATOM 3008 N N . HIS B 1 208 ? 2.835 0.655 -28.614 1.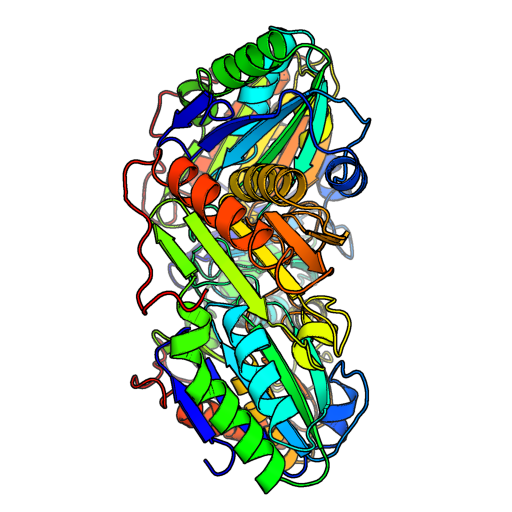00 4.81 188 HIS B N 1
ATOM 3009 C CA . HIS B 1 208 ? 3.146 -0.304 -29.679 1.00 7.13 188 HIS B CA 1
ATOM 3010 C C . HIS B 1 208 ? 3.299 -1.705 -29.134 1.00 6.08 188 HIS B C 1
ATOM 3011 O O . HIS B 1 208 ? 4.296 -2.067 -28.535 1.00 6.53 188 HIS B O 1
ATOM 3018 N N . GLY B 1 209 ? 2.280 -2.512 -29.391 1.00 5.88 189 GLY B N 1
ATOM 3019 C CA . GLY B 1 209 ? 2.371 -3.910 -29.139 1.00 5.75 189 GLY B CA 1
ATOM 3020 C C . GLY B 1 209 ? 1.978 -4.369 -27.716 1.00 7.18 189 GLY B C 1
ATOM 3021 O O . GLY B 1 209 ? 2.239 -5.528 -27.317 1.00 8.37 189 GLY B O 1
ATOM 3022 N N . THR B 1 210 ? 1.394 -3.442 -26.981 1.00 6.51 190 THR B N 1
ATOM 3023 C CA . THR B 1 210 ? 0.796 -3.747 -25.649 1.00 6.56 190 THR B CA 1
ATOM 3024 C C . THR B 1 210 ? -0.610 -3.206 -25.600 1.00 5.79 190 THR B C 1
ATOM 3025 O O . THR B 1 210 ? -1.084 -2.491 -26.539 1.00 7.17 190 THR B O 1
ATOM 3029 N N . SER B 1 211 ? -1.308 -3.586 -24.529 1.00 5.47 191 SER B N 1
ATOM 3030 C CA . SER B 1 211 ? -2.651 -3.025 -24.305 1.00 5.54 191 SER B CA 1
ATOM 3031 C C . SER B 1 211 ? -2.613 -1.712 -23.539 1.00 5.38 191 SER B C 1
ATOM 3032 O O . SER B 1 211 ? -3.312 -1.531 -22.547 1.00 5.21 191 SER B O 1
ATOM 3035 N N . PHE B 1 212 ? -1.797 -0.789 -24.024 1.00 5.93 192 PHE B N 1
ATOM 3036 C CA . PHE B 1 212 ? -1.528 0.479 -23.337 1.00 4.32 192 PHE B CA 1
ATOM 3037 C C . PHE B 1 212 ? -1.038 0.201 -21.926 1.00 4.56 192 PHE B C 1
ATOM 3038 O O . PHE B 1 212 ? -1.453 0.826 -20.915 1.00 5.95 192 PHE B O 1
ATOM 3046 N N . SER B 1 213 ? -0.184 -0.831 -21.851 1.00 5.24 193 SER B N 1
ATOM 3047 C CA . SER B 1 213 ? 0.459 -1.145 -20.565 1.00 6.17 193 SER B CA 1
ATOM 3048 C C . SER B 1 213 ? 1.564 -0.137 -20.216 1.00 5.42 193 SER B C 1
ATOM 3049 O O . SER B 1 213 ? 1.914 0.693 -21.059 1.00 6.38 193 SER B O 1
ATOM 3052 N N . ASN B 1 214 ? 2.032 -0.150 -18.975 1.00 5.05 194 ASN B N 1
ATOM 3053 C CA . ASN B 1 214 ? 3.214 0.684 -18.676 1.00 4.85 194 ASN B CA 1
ATOM 3054 C C . ASN B 1 214 ? 4.497 -0.117 -18.701 1.00 3.43 194 ASN B C 1
ATOM 3055 O O . ASN B 1 214 ? 5.342 -0.058 -17.812 1.00 6.37 194 ASN B O 1
ATOM 3060 N N . GLU B 1 215 ? 4.650 -0.961 -19.743 1.00 4.24 195 GLU B N 1
ATOM 3061 C CA . GLU B 1 215 ? 5.793 -1.882 -19.732 1.00 4.86 195 GLU B CA 1
ATOM 3062 C C . GLU B 1 215 ? 6.608 -1.642 -20.977 1.00 5.96 195 GLU B C 1
ATOM 3063 O O . GLU B 1 215 ? 6.052 -1.299 -22.017 1.00 6.39 195 GLU B O 1
ATOM 3069 N N . GLY B 1 216 ? 7.928 -1.793 -20.836 1.00 5.18 196 GLY B N 1
ATOM 3070 C CA . GLY B 1 216 ? 8.820 -1.791 -22.029 1.00 4.15 196 GLY B CA 1
ATOM 3071 C C . GLY B 1 216 ? 9.417 -3.188 -22.005 1.00 5.77 196 GLY B C 1
ATOM 3072 O O . GLY B 1 216 ? 9.970 -3.599 -21.000 1.00 6.34 196 GLY B O 1
ATOM 3073 N N . CYS B 1 217 ? 9.192 -3.962 -23.054 1.00 6.37 197 CYS B N 1
ATOM 3074 C CA . CYS B 1 217 ? 9.573 -5.397 -23.028 1.00 7.12 197 CYS B CA 1
ATOM 3075 C C . CYS B 1 217 ? 10.421 -5.737 -24.242 1.00 5.83 197 CYS B C 1
ATOM 3076 O O . CYS B 1 217 ? 9.919 -5.655 -25.391 1.00 4.20 197 CYS B O 1
ATOM 3079 N N . LEU B 1 218 ? 11.642 -6.231 -23.995 1.00 5.98 198 LEU B N 1
ATOM 3080 C CA . LEU B 1 218 ? 12.463 -6.769 -25.097 1.00 4.25 198 LEU B CA 1
ATOM 3081 C C . LEU B 1 218 ? 12.314 -8.306 -25.153 1.00 4.61 198 LEU B C 1
ATOM 3082 O O . LEU B 1 218 ? 12.482 -8.936 -24.145 1.00 4.46 198 LEU B O 1
ATOM 3087 N N . THR B 1 219 ? 12.084 -8.893 -26.339 1.00 4.06 199 THR B N 1
ATOM 3088 C CA . THR B 1 219 ? 12.152 -10.359 -26.471 1.00 5.51 199 THR B CA 1
ATOM 3089 C C . THR B 1 219 ? 13.365 -10.696 -27.386 1.00 6.84 199 THR B C 1
ATOM 3090 O O . THR B 1 219 ? 13.711 -9.901 -28.276 1.00 5.60 199 THR B O 1
ATOM 3094 N N . ILE B 1 220 ? 14.033 -11.813 -27.102 1.00 6.86 200 ILE B N 1
ATOM 3095 C CA . ILE B 1 220 ? 15.262 -12.154 -27.792 1.00 7.26 200 ILE B CA 1
ATOM 3096 C C . ILE B 1 220 ? 15.290 -13.664 -28.026 1.00 7.13 200 ILE B C 1
ATOM 3097 O O . ILE B 1 220 ? 14.620 -14.433 -27.308 1.00 5.92 200 ILE B O 1
ATOM 3102 N N . THR B 1 221 ? 16.009 -14.029 -29.075 1.00 6.18 201 THR B N 1
ATOM 3103 C CA . THR B 1 221 ? 16.443 -15.443 -29.232 1.00 5.49 201 THR B CA 1
ATOM 3104 C C . THR B 1 221 ? 17.979 -15.474 -29.441 1.00 5.53 201 THR B C 1
ATOM 3105 O O . THR B 1 221 ? 18.656 -14.444 -29.296 1.00 8.70 201 THR B O 1
ATOM 3109 N N . GLY B 1 222 ? 18.535 -16.626 -29.782 1.00 6.02 202 GLY B N 1
ATOM 3110 C CA . GLY B 1 222 ? 20.034 -16.797 -29.860 1.00 6.53 202 GLY B CA 1
ATOM 3111 C C . GLY B 1 222 ? 20.430 -18.077 -29.174 1.00 8.35 202 GLY B C 1
ATOM 3112 O O . GLY B 1 222 ? 19.552 -18.877 -28.803 1.00 8.59 202 GLY B O 1
ATOM 3113 N N . ASP B 1 223 ? 21.724 -18.313 -28.954 1.00 9.00 203 ASP B N 1
ATOM 3114 C CA . ASP B 1 223 ? 22.134 -19.452 -28.154 1.00 11.23 203 ASP B CA 1
ATOM 3115 C C . ASP B 1 223 ? 21.556 -19.380 -26.757 1.00 9.87 203 ASP B C 1
ATOM 3116 O O . ASP B 1 223 ? 21.523 -18.304 -26.178 1.00 9.90 203 ASP B O 1
ATOM 3121 N N . SER B 1 224 ? 21.167 -20.531 -26.181 1.00 10.37 204 SER B N 1
ATOM 3122 C CA . SER B 1 224 ? 20.601 -20.503 -24.842 1.00 9.30 204 SER B CA 1
ATOM 3123 C C . SER B 1 224 ? 21.501 -19.855 -23.784 1.00 8.78 204 SER B C 1
ATOM 3124 O O . SER B 1 224 ? 20.979 -19.089 -22.926 1.00 8.33 204 SER B O 1
ATOM 3127 N N . GLY B 1 225 ? 22.816 -20.081 -23.838 1.00 8.68 205 GLY B N 1
ATOM 3128 C CA . GLY B 1 225 ? 23.693 -19.464 -22.808 1.00 8.02 205 GLY B CA 1
ATOM 3129 C C . GLY B 1 225 ? 23.711 -17.943 -22.950 1.00 8.41 205 GLY B C 1
ATOM 3130 O O . GLY B 1 225 ? 23.594 -17.255 -21.976 1.00 9.85 205 GLY B O 1
ATOM 3131 N N . ALA B 1 226 ? 23.750 -17.438 -24.184 1.00 7.28 206 ALA B N 1
ATOM 3132 C CA . ALA B 1 226 ? 23.832 -15.992 -24.403 1.00 7.01 206 ALA B CA 1
ATOM 3133 C C . ALA B 1 226 ? 22.502 -15.386 -24.001 1.00 6.96 206 ALA B C 1
ATOM 3134 O O . ALA B 1 226 ? 22.432 -14.266 -23.514 1.00 6.31 206 ALA B O 1
ATOM 3136 N N . VAL B 1 227 ? 21.415 -16.067 -24.350 1.00 9.12 207 VAL B N 1
ATOM 3137 C CA . VAL B 1 227 ? 20.084 -15.550 -23.956 1.00 6.58 207 VAL B CA 1
ATOM 3138 C C . VAL B 1 227 ? 19.962 -15.415 -22.461 1.00 7.42 207 VAL B C 1
ATOM 3139 O O . VAL B 1 227 ? 19.485 -14.357 -21.975 1.00 7.13 207 VAL B O 1
ATOM 3143 N N A ARG B 1 228 ? 20.317 -16.466 -21.719 0.50 7.97 208 ARG B N 1
ATOM 3144 N N B ARG B 1 228 ? 20.323 -16.470 -21.717 0.50 7.48 208 ARG B N 1
ATOM 3145 C CA A ARG B 1 228 ? 20.256 -16.407 -20.231 0.50 9.71 208 ARG B CA 1
ATOM 3146 C CA B ARG B 1 228 ? 20.314 -16.416 -20.218 0.50 8.82 208 ARG B CA 1
ATOM 3147 C C A ARG B 1 228 ? 21.155 -15.274 -19.673 0.50 9.84 208 ARG B C 1
ATOM 3148 C C B ARG B 1 228 ? 21.144 -15.235 -19.706 0.50 9.30 208 ARG B C 1
ATOM 3149 O O A ARG B 1 228 ? 20.751 -14.552 -18.752 0.50 10.36 208 ARG B O 1
ATOM 3150 O O B ARG B 1 228 ? 20.708 -14.477 -18.832 0.50 9.90 208 ARG B O 1
ATOM 3165 N N . GLN B 1 229 ? 22.357 -15.109 -20.227 1.00 9.26 209 GLN B N 1
ATOM 3166 C CA . GLN B 1 229 ? 23.233 -13.984 -19.850 1.00 8.63 209 GLN B CA 1
ATOM 3167 C C . GLN B 1 229 ? 22.517 -12.644 -20.017 1.00 8.34 209 GLN B C 1
ATOM 3168 O O . GLN B 1 229 ? 22.587 -11.785 -19.117 1.00 7.28 209 GLN B O 1
ATOM 3174 N N . ALA B 1 230 ? 21.867 -12.466 -21.146 1.00 6.47 210 ALA B N 1
ATOM 3175 C CA . ALA B 1 230 ? 21.215 -11.184 -21.493 1.00 6.24 210 ALA B CA 1
ATOM 3176 C C . ALA B 1 230 ? 20.072 -10.922 -20.526 1.00 5.66 210 ALA B C 1
ATOM 3177 O O . ALA B 1 230 ? 19.873 -9.771 -20.065 1.00 5.28 210 ALA B O 1
ATOM 3179 N N . VAL B 1 231 ? 19.297 -11.967 -20.225 1.00 6.13 211 VAL B N 1
ATOM 3180 C CA . VAL B 1 231 ? 18.085 -11.816 -19.367 1.00 4.95 211 VAL B CA 1
ATOM 3181 C C . VAL B 1 231 ? 18.552 -11.474 -17.961 1.00 6.94 211 VAL B C 1
ATOM 3182 O O . VAL B 1 231 ? 18.004 -10.582 -17.330 1.00 5.56 211 VAL B O 1
ATOM 3186 N N . MET B 1 232 ? 19.590 -12.151 -17.491 1.00 6.78 212 MET B N 1
ATOM 3187 C CA . MET B 1 232 ? 20.093 -11.911 -16.129 1.00 7.64 212 MET B CA 1
ATOM 3188 C C . MET B 1 232 ? 20.653 -10.462 -15.964 1.00 7.12 212 MET B C 1
ATOM 3189 O O . MET B 1 232 ? 20.436 -9.815 -14.940 1.00 6.50 212 MET B O 1
ATOM 3194 N N . ALA B 1 233 ? 21.347 -9.972 -16.978 1.00 6.32 213 ALA B N 1
ATOM 3195 C CA . ALA B 1 233 ? 21.888 -8.606 -16.929 1.00 6.80 213 ALA B CA 1
ATOM 3196 C C . ALA B 1 233 ? 20.757 -7.594 -17.004 1.00 5.33 213 ALA B C 1
ATOM 3197 O O . ALA B 1 233 ? 20.805 -6.557 -16.310 1.00 5.39 213 ALA B O 1
ATOM 3199 N N . GLY B 1 234 ? 19.738 -7.855 -17.843 1.00 6.01 214 GLY B N 1
ATOM 3200 C CA . GLY B 1 234 ? 18.495 -6.993 -17.793 1.00 5.75 214 GLY B CA 1
ATOM 3201 C C . GLY B 1 234 ? 17.848 -6.968 -16.431 1.00 6.93 214 GLY B C 1
ATOM 3202 O O . GLY B 1 234 ? 17.532 -5.914 -15.952 1.00 6.93 214 GLY B O 1
ATOM 3203 N N . ARG B 1 235 ? 17.758 -8.136 -15.766 1.00 5.07 215 ARG B N 1
ATOM 3204 C CA . ARG B 1 235 ? 17.199 -8.202 -14.411 1.00 6.34 215 ARG B CA 1
ATOM 3205 C C . ARG B 1 235 ? 17.984 -7.313 -13.474 1.00 6.13 215 ARG B C 1
ATOM 3206 O O . ARG B 1 235 ? 17.397 -6.545 -12.728 1.00 7.62 215 ARG B O 1
ATOM 3214 N N . GLU B 1 236 ? 19.295 -7.405 -13.522 1.00 8.19 216 GLU B N 1
ATOM 3215 C CA . GLU B 1 236 ? 20.139 -6.720 -12.586 1.00 9.43 216 GLU B CA 1
ATOM 3216 C C . GLU B 1 236 ? 19.948 -5.224 -12.719 1.00 8.19 216 GLU B C 1
ATOM 3217 O O . GLU B 1 236 ? 19.770 -4.510 -11.715 1.00 7.24 216 GLU B O 1
ATOM 3223 N N . VAL B 1 237 ? 20.000 -4.727 -13.966 1.00 7.48 217 VAL B N 1
ATOM 3224 C CA . VAL B 1 237 ? 19.908 -3.244 -14.068 1.00 8.47 217 VAL B CA 1
ATOM 3225 C C . VAL B 1 237 ? 18.449 -2.793 -13.720 1.00 7.97 217 VAL B C 1
ATOM 3226 O O . VAL B 1 237 ? 18.238 -1.703 -13.174 1.00 6.85 217 VAL B O 1
ATOM 3230 N N . GLY B 1 238 ? 17.435 -3.599 -14.132 1.00 5.72 218 GLY B N 1
ATOM 3231 C CA . GLY B 1 238 ? 16.034 -3.252 -13.761 1.00 6.64 218 GLY B CA 1
ATOM 3232 C C . GLY B 1 238 ? 15.827 -3.151 -12.251 1.00 6.52 218 GLY B C 1
ATOM 3233 O O . GLY B 1 238 ? 15.072 -2.281 -11.750 1.00 8.10 218 GLY B O 1
ATOM 3234 N N . LEU B 1 239 ? 16.393 -4.101 -11.500 1.00 8.59 219 LEU B N 1
ATOM 3235 C CA . LEU B 1 239 ? 16.264 -4.084 -9.995 1.00 7.68 219 LEU B CA 1
ATOM 3236 C C . LEU B 1 239 ? 16.877 -2.788 -9.436 1.00 8.82 219 LEU B C 1
ATOM 3237 O O . LEU B 1 239 ? 16.264 -2.135 -8.611 1.00 7.17 219 LEU B O 1
ATOM 3242 N N . LYS B 1 240 ? 18.044 -2.415 -9.955 1.00 6.67 220 LYS B N 1
ATOM 3243 C CA . LYS B 1 240 ? 18.744 -1.229 -9.506 1.00 7.72 220 LYS B CA 1
ATOM 3244 C C . LYS B 1 240 ? 17.930 0.012 -9.819 1.00 8.53 220 LYS B C 1
ATOM 3245 O O . LYS B 1 240 ? 17.724 0.878 -8.923 1.00 10.52 220 LYS B O 1
ATOM 3251 N N . LEU B 1 241 ? 17.413 0.085 -11.048 1.00 5.60 221 LEU B N 1
ATOM 3252 C CA . LEU B 1 241 ? 16.594 1.224 -11.453 1.00 6.25 221 LEU B CA 1
ATOM 3253 C C . LEU B 1 241 ? 15.262 1.350 -10.629 1.00 5.25 221 LEU B C 1
ATOM 3254 O O . LEU B 1 241 ? 14.929 2.435 -10.122 1.00 7.57 221 LEU B O 1
ATOM 3259 N N . LEU B 1 242 ? 14.500 0.251 -10.524 1.00 7.20 222 LEU B N 1
ATOM 3260 C CA . LEU B 1 242 ? 13.189 0.276 -9.852 1.00 7.40 222 LEU B CA 1
ATOM 3261 C C . LEU B 1 242 ? 13.361 0.567 -8.349 1.00 7.46 222 LEU B C 1
ATOM 3262 O O . LEU B 1 242 ? 12.488 1.211 -7.702 1.00 7.79 222 LEU B O 1
ATOM 3267 N N A SER B 1 243 ? 14.479 0.119 -7.780 0.47 7.37 223 SER B N 1
ATOM 3268 N N B SER B 1 243 ? 14.477 0.087 -7.794 0.53 7.19 223 SER B N 1
ATOM 3269 C CA A SER B 1 243 ? 14.752 0.371 -6.346 0.47 7.27 223 SER B CA 1
ATOM 3270 C CA B SER B 1 243 ? 14.794 0.344 -6.371 0.53 6.97 223 SER B CA 1
ATOM 3271 C C A SER B 1 243 ? 15.027 1.834 -6.048 0.47 6.82 223 SER B C 1
ATOM 3272 C C B SER B 1 243 ? 14.896 1.821 -6.078 0.53 6.69 223 SER B C 1
ATOM 3273 O O A SER B 1 243 ? 15.081 2.217 -4.908 0.47 5.03 223 SER B O 1
ATOM 3274 O O B SER B 1 243 ? 14.671 2.196 -4.965 0.53 4.79 223 SER B O 1
ATOM 3279 N N . GLN B 1 244 ? 15.221 2.657 -7.074 1.00 6.13 224 GLN B N 1
ATOM 3280 C CA . GLN B 1 244 ? 15.435 4.109 -6.835 1.00 7.06 224 GLN B CA 1
ATOM 3281 C C . GLN B 1 244 ? 14.193 4.798 -6.321 1.00 8.11 224 GLN B C 1
ATOM 3282 O O . GLN B 1 244 ? 14.297 5.901 -5.766 1.00 9.56 224 GLN B O 1
ATOM 3288 N N . PHE B 1 245 ? 13.013 4.190 -6.510 1.00 7.08 225 PHE B N 1
ATOM 3289 C CA . PHE B 1 245 ? 11.804 4.704 -5.863 1.00 8.01 225 PHE B CA 1
ATOM 3290 C C . PHE B 1 245 ? 11.752 4.486 -4.367 1.00 10.43 225 PHE B C 1
ATOM 3291 O O . PHE B 1 245 ? 10.823 5.011 -3.709 1.00 10.91 225 PHE B O 1
ATOM 3299 N N . GLY B 1 246 ? 12.715 3.725 -3.844 1.00 8.59 226 GLY B N 1
ATOM 3300 C CA . GLY B 1 246 ? 12.877 3.571 -2.393 1.00 10.18 226 GLY B CA 1
ATOM 3301 C C . GLY B 1 246 ? 12.432 2.233 -1.792 1.00 10.95 226 GLY B C 1
ATOM 3302 O O . GLY B 1 246 ? 12.462 2.043 -0.570 1.00 14.67 226 GLY B O 1
ATOM 3303 N N . GLU B 1 247 ? 11.994 1.292 -2.622 1.00 9.90 227 GLU B N 1
ATOM 3304 C CA . GLU B 1 247 ? 11.604 -0.051 -2.104 1.00 10.25 227 GLU B CA 1
ATOM 3305 C C . GLU B 1 247 ? 12.327 -1.132 -2.921 1.00 9.65 227 GLU B C 1
ATOM 3306 O O . GLU B 1 247 ? 12.352 -1.077 -4.188 1.00 8.80 227 GLU B O 1
ATOM 3312 N N . GLU B 1 248 ? 12.924 -2.119 -2.257 1.00 10.17 228 GLU B N 1
ATOM 3313 C CA . GLU B 1 248 ? 13.488 -3.261 -2.969 1.00 11.91 228 GLU B CA 1
ATOM 3314 C C . GLU B 1 248 ? 12.362 -4.039 -3.668 1.00 11.16 228 GLU B C 1
ATOM 3315 O O . GLU B 1 248 ? 11.379 -4.436 -3.041 1.00 12.17 228 GLU B O 1
ATOM 3321 N N . PRO B 1 249 ? 12.521 -4.334 -4.982 1.00 10.73 229 PRO B N 1
ATOM 3322 C CA . PRO B 1 249 ? 11.486 -5.094 -5.662 1.00 10.57 229 PRO B CA 1
ATOM 3323 C C . PRO B 1 249 ? 11.556 -6.548 -5.165 1.00 13.32 229 PRO B C 1
ATOM 3324 O O . PRO B 1 249 ? 12.648 -7.086 -5.069 1.00 14.56 229 PRO B O 1
ATOM 3328 N N A VAL B 1 250 ? 10.392 -7.126 -4.849 0.53 14.17 230 VAL B N 1
ATOM 3329 N N B VAL B 1 250 ? 10.424 -7.165 -4.857 0.47 14.24 230 VAL B N 1
ATOM 3330 C CA A VAL B 1 250 ? 10.280 -8.479 -4.261 0.53 15.57 230 VAL B CA 1
ATOM 3331 C CA B VAL B 1 250 ? 10.472 -8.535 -4.345 0.47 15.40 230 VAL B CA 1
ATOM 3332 C C A VAL B 1 250 ? 9.660 -9.512 -5.210 0.53 14.14 230 VAL B C 1
ATOM 3333 C C B VAL B 1 250 ? 9.724 -9.498 -5.224 0.47 14.24 230 VAL B C 1
ATOM 3334 O O A VAL B 1 250 ? 8.646 -9.220 -5.817 0.53 13.63 230 VAL B O 1
ATOM 3335 O O B VAL B 1 250 ? 8.691 -9.160 -5.769 0.47 13.68 230 VAL B O 1
ATOM 3342 N N . ASN B 1 251 ? 10.260 -10.707 -5.338 1.00 14.43 231 ASN B N 1
ATOM 3343 C CA . ASN B 1 251 ? 9.529 -11.858 -5.951 1.00 15.93 231 ASN B CA 1
ATOM 3344 C C . ASN B 1 251 ? 8.878 -12.692 -4.837 1.00 16.06 231 ASN B C 1
ATOM 3345 O O . ASN B 1 251 ? 9.440 -12.811 -3.734 1.00 18.20 231 ASN B O 1
ATOM 3350 N N . ASP B 1 252 ? 7.668 -13.173 -5.109 1.00 18.62 232 ASP B N 1
ATOM 3351 C CA . ASP B 1 252 ? 6.945 -13.929 -4.091 1.00 19.69 232 ASP B CA 1
ATOM 3352 C C . ASP B 1 252 ? 7.303 -15.435 -4.171 1.00 19.13 232 ASP B C 1
ATOM 3353 O O . ASP B 1 252 ? 6.752 -16.210 -3.400 1.00 19.51 232 ASP B O 1
ATOM 3358 N N . PHE B 1 253 ? 8.154 -15.835 -5.129 1.00 15.55 233 PHE B N 1
ATOM 3359 C CA . PHE B 1 253 ? 8.527 -17.241 -5.322 1.00 15.96 233 PHE B CA 1
ATOM 3360 C C . PHE B 1 253 ? 9.960 -17.190 -5.745 1.00 15.36 233 PHE B C 1
ATOM 3361 O O . PHE B 1 253 ? 10.375 -16.205 -6.402 1.00 17.00 233 PHE B O 1
ATOM 3369 N N . PRO B 1 254 ? 10.714 -18.246 -5.446 1.00 15.71 234 PRO B N 1
ATOM 3370 C CA . PRO B 1 254 ? 12.156 -18.336 -5.794 1.00 15.83 234 PRO B CA 1
ATOM 3371 C C . PRO B 1 254 ? 12.394 -18.067 -7.295 1.00 15.16 234 PRO B C 1
ATOM 3372 O O . PRO B 1 254 ? 11.633 -18.551 -8.103 1.00 15.58 234 PRO B O 1
ATOM 3376 N N . SER B 1 255 ? 13.434 -17.283 -7.636 1.00 16.52 235 SER B N 1
ATOM 3377 C CA . SER B 1 255 ? 13.907 -17.080 -9.016 1.00 15.63 235 SER B CA 1
ATOM 3378 C C . SER B 1 255 ? 14.180 -18.414 -9.702 1.00 16.13 235 SER B C 1
ATOM 3379 O O . SER B 1 255 ? 14.779 -19.346 -9.097 1.00 15.91 235 SER B O 1
ATOM 3382 N N . TYR B 1 256 ? 13.752 -18.550 -10.951 1.00 14.75 236 TYR B N 1
ATOM 3383 C CA . TYR B 1 256 ? 14.147 -19.783 -11.698 1.00 13.52 236 TYR B CA 1
ATOM 3384 C C . TYR B 1 256 ? 15.267 -19.587 -12.716 1.00 13.60 236 TYR B C 1
ATOM 3385 O O . TYR B 1 256 ? 15.767 -20.552 -13.293 1.00 13.09 236 TYR B O 1
ATOM 3394 N N A ILE B 1 257 ? 15.617 -18.329 -12.956 0.51 11.99 237 ILE B N 1
ATOM 3395 N N B ILE B 1 257 ? 15.641 -18.343 -12.983 0.49 12.48 237 ILE B N 1
ATOM 3396 C CA A ILE B 1 257 ? 16.636 -17.993 -13.910 0.51 11.16 237 ILE B CA 1
ATOM 3397 C CA B ILE B 1 257 ? 16.667 -18.085 -13.964 0.49 11.94 237 ILE B CA 1
ATOM 3398 C C A ILE B 1 257 ? 17.950 -17.710 -13.101 0.51 10.67 237 ILE B C 1
ATOM 3399 C C B ILE B 1 257 ? 18.014 -17.867 -13.210 0.49 11.88 237 ILE B C 1
ATOM 3400 O O A ILE B 1 257 ? 18.210 -16.612 -12.630 0.51 8.86 237 ILE B O 1
ATOM 3401 O O B ILE B 1 257 ? 18.893 -18.743 -13.227 0.49 9.73 237 ILE B O 1
ATOM 3410 N N . VAL C 1 31 ? -24.179 24.989 -11.223 1.00 19.75 11 VAL C N 1
ATOM 3411 C CA . VAL C 1 31 ? -23.862 24.781 -12.671 1.00 18.83 11 VAL C CA 1
ATOM 3412 C C . VAL C 1 31 ? -25.168 24.332 -13.335 1.00 17.37 11 VAL C C 1
ATOM 3413 O O . VAL C 1 31 ? -25.657 23.239 -13.063 1.00 15.64 11 VAL C O 1
ATOM 3417 N N . PRO C 1 32 ? -25.725 25.171 -14.215 1.00 15.71 12 PRO C N 1
ATOM 3418 C CA . PRO C 1 32 ? -26.966 24.787 -14.906 1.00 14.71 12 PRO C CA 1
ATOM 3419 C C . PRO C 1 32 ? -26.870 23.453 -15.672 1.00 12.86 12 PRO C C 1
ATOM 3420 O O . PRO C 1 32 ? -27.875 22.742 -15.823 1.00 13.03 12 PRO C O 1
ATOM 3424 N N . GLU C 1 33 ? -25.681 23.149 -16.209 1.00 11.76 13 GLU C N 1
ATOM 3425 C CA . GLU C 1 33 ? -25.479 21.860 -16.886 1.00 10.36 13 GLU C CA 1
ATOM 3426 C C . GLU C 1 33 ? -25.608 20.640 -15.979 1.00 9.53 13 GLU C C 1
ATOM 3427 O O . GLU C 1 33 ? -25.811 19.529 -16.464 1.00 10.65 13 GLU C O 1
ATOM 3433 N N . PHE C 1 34 ? -25.480 20.787 -14.670 1.00 7.46 14 PHE C N 1
ATOM 3434 C CA . PHE C 1 34 ? -25.565 19.620 -13.810 1.00 9.36 14 PHE C CA 1
ATOM 3435 C C . PHE C 1 34 ? -27.000 19.095 -13.621 1.00 7.93 14 PHE C C 1
ATOM 3436 O O . PHE C 1 34 ? -27.904 19.863 -13.180 1.00 8.02 14 PHE C O 1
ATOM 3444 N N . VAL C 1 35 ? -27.207 17.787 -13.804 1.00 7.68 15 VAL C N 1
ATOM 3445 C CA . VAL C 1 35 ? -28.487 17.165 -13.498 1.00 7.97 15 VAL C CA 1
ATOM 3446 C C . VAL C 1 35 ? -28.448 16.341 -12.258 1.00 9.03 15 VAL C C 1
ATOM 3447 O O . VAL C 1 35 ? -29.265 16.536 -11.389 1.00 10.96 15 VAL C O 1
ATOM 3451 N N . GLY C 1 36 ? -27.519 15.426 -12.141 1.00 9.25 16 GLY C N 1
ATOM 3452 C CA . GLY C 1 36 ? -27.435 14.620 -10.928 1.00 9.17 16 GLY C CA 1
ATOM 3453 C C . GLY C 1 36 ? -26.131 13.827 -10.897 1.00 10.30 16 GLY C C 1
ATOM 3454 O O . GLY C 1 36 ? -25.476 13.677 -11.943 1.00 9.95 16 GLY C O 1
ATOM 3455 N N . ALA C 1 37 ? -25.719 13.383 -9.706 1.00 9.95 17 ALA C N 1
ATOM 3456 C CA . ALA C 1 37 ? -24.534 12.489 -9.539 1.00 11.98 17 ALA C CA 1
ATOM 3457 C C . ALA C 1 37 ? -24.910 11.353 -8.576 1.00 13.17 17 ALA C C 1
ATOM 3458 O O . ALA C 1 37 ? -25.627 11.578 -7.596 1.00 15.58 17 ALA C O 1
ATOM 3460 N N . SER C 1 38 ? -24.497 10.124 -8.903 1.00 10.84 18 SER C N 1
ATOM 3461 C CA . SER C 1 38 ? -24.820 8.968 -8.090 1.00 10.71 18 SER C CA 1
ATOM 3462 C C . SER C 1 38 ? -23.540 8.294 -7.676 1.00 12.12 18 SER C C 1
ATOM 3463 O O . SER C 1 38 ? -22.576 8.163 -8.462 1.00 10.18 18 SER C O 1
ATOM 3466 N N . GLU C 1 39 ? -23.545 7.760 -6.502 1.00 10.49 19 GLU C N 1
ATOM 3467 C CA . GLU C 1 39 ? -22.376 7.000 -6.090 1.00 12.53 19 GLU C CA 1
ATOM 3468 C C . GLU C 1 39 ? -22.348 5.595 -6.686 1.00 9.82 19 GLU C C 1
ATOM 3469 O O . GLU C 1 39 ? -21.423 4.903 -6.613 1.00 10.70 19 GLU C O 1
ATOM 3475 N N . ILE C 1 40 ? -23.456 5.220 -7.268 1.00 9.02 20 ILE C N 1
ATOM 3476 C CA . ILE C 1 40 ? -23.494 3.978 -8.046 1.00 8.66 20 ILE C CA 1
ATOM 3477 C C . ILE C 1 40 ? -22.725 4.161 -9.377 1.00 9.93 20 ILE C C 1
ATOM 3478 O O . ILE C 1 40 ? -23.159 4.865 -10.240 1.00 7.86 20 ILE C O 1
ATOM 3483 N N . GLY C 1 41 ? -21.554 3.546 -9.459 1.00 10.65 21 GLY C N 1
ATOM 3484 C CA . GLY C 1 41 ? -20.715 3.656 -10.635 1.00 9.14 21 GLY C CA 1
ATOM 3485 C C . GLY C 1 41 ? -19.897 4.944 -10.702 1.00 10.54 21 GLY C C 1
ATOM 3486 O O . GLY C 1 41 ? -19.175 5.128 -11.684 1.00 10.25 21 GLY C O 1
ATOM 3487 N N . ASP C 1 42 ? -20.045 5.836 -9.708 1.00 7.64 22 ASP C N 1
ATOM 3488 C CA . ASP C 1 42 ? -19.558 7.223 -9.776 1.00 7.80 22 ASP C CA 1
ATOM 3489 C C . ASP C 1 42 ? -20.093 7.769 -11.090 1.00 7.11 22 ASP C C 1
ATOM 3490 O O . ASP C 1 42 ? -19.325 8.121 -11.975 1.00 7.24 22 ASP C O 1
ATOM 3495 N N . THR C 1 43 ? -21.413 7.854 -11.168 1.00 6.24 23 THR C N 1
ATOM 3496 C CA . THR C 1 43 ? -22.094 8.284 -12.397 1.00 6.21 23 THR C CA 1
ATOM 3497 C C . THR C 1 43 ? -22.613 9.703 -12.252 1.00 5.52 23 THR C C 1
ATOM 3498 O O . THR C 1 43 ? -23.286 10.041 -11.223 1.00 8.48 23 THR C O 1
ATOM 3502 N N . ILE C 1 44 ? -22.265 10.533 -13.251 1.00 5.71 24 ILE C N 1
ATOM 3503 C CA . ILE C 1 44 ? -22.750 11.941 -13.234 1.00 4.71 24 ILE C CA 1
ATOM 3504 C C . ILE C 1 44 ? -23.476 12.197 -14.528 1.00 6.46 24 ILE C C 1
ATOM 3505 O O . ILE C 1 44 ? -23.074 11.737 -15.587 1.00 5.91 24 ILE C O 1
ATOM 3510 N N . GLY C 1 45 ? -24.560 12.952 -14.421 1.00 7.50 25 GLY C N 1
ATOM 3511 C CA . GLY C 1 45 ? -25.463 13.191 -15.589 1.00 3.72 25 GLY C CA 1
ATOM 3512 C C . GLY C 1 45 ? -25.548 14.706 -15.818 1.00 6.35 25 GLY C C 1
ATOM 3513 O O . GLY C 1 45 ? -25.736 15.491 -14.857 1.00 7.13 25 GLY C O 1
ATOM 3514 N N . MET C 1 46 ? -25.321 15.158 -17.056 1.00 3.22 26 MET C N 1
ATOM 3515 C CA . MET C 1 46 ? -25.312 16.599 -17.358 1.00 5.24 26 MET C CA 1
ATOM 3516 C C . MET C 1 46 ? -26.050 16.884 -18.663 1.00 5.92 26 MET C C 1
ATOM 3517 O O . MET C 1 46 ? -26.236 15.980 -19.481 1.00 7.55 26 MET C O 1
ATOM 3522 N N . VAL C 1 47 ? -26.457 18.126 -18.893 1.00 5.02 27 VAL C N 1
ATOM 3523 C CA . VAL C 1 47 ? -27.122 18.487 -20.176 1.00 6.11 27 VAL C CA 1
ATOM 3524 C C . VAL C 1 47 ? -26.474 19.790 -20.626 1.00 6.40 27 VAL C C 1
ATOM 3525 O O . VAL C 1 47 ? -26.362 20.709 -19.845 1.00 9.85 27 VAL C O 1
ATOM 3529 N N . ILE C 1 48 ? -26.045 19.845 -21.878 1.00 7.32 28 ILE C N 1
ATOM 3530 C CA . ILE C 1 48 ? -25.556 21.066 -22.501 1.00 5.99 28 ILE C CA 1
ATOM 3531 C C . ILE C 1 48 ? -26.695 21.564 -23.416 1.00 7.05 28 ILE C C 1
ATOM 3532 O O . ILE C 1 48 ? -26.934 20.959 -24.458 1.00 6.61 28 ILE C O 1
ATOM 3537 N N . PRO C 1 49 ? -27.418 22.622 -23.019 1.00 5.99 29 PRO C N 1
ATOM 3538 C CA . PRO C 1 49 ? -28.562 23.028 -23.866 1.00 8.80 29 PRO C CA 1
ATOM 3539 C C . PRO C 1 49 ? -28.228 23.406 -25.327 1.00 7.16 29 PRO C C 1
ATOM 3540 O O . PRO C 1 49 ? -29.031 23.161 -26.259 1.00 9.03 29 PRO C O 1
ATOM 3544 N N . ARG C 1 50 ? -27.050 23.989 -25.552 1.00 7.49 30 ARG C N 1
ATOM 3545 C CA . ARG C 1 50 ? -26.675 24.472 -26.843 1.00 9.36 30 ARG C CA 1
ATOM 3546 C C . ARG C 1 50 ? -25.179 24.358 -26.962 1.00 9.97 30 ARG C C 1
ATOM 3547 O O . ARG C 1 50 ? -24.425 25.322 -26.720 1.00 9.30 30 ARG C O 1
ATOM 3555 N N . VAL C 1 51 ? -24.722 23.146 -27.268 1.00 10.51 31 VAL C N 1
ATOM 3556 C CA . VAL C 1 51 ? -23.262 22.892 -27.304 1.00 9.66 31 VAL C CA 1
ATOM 3557 C C . VAL C 1 51 ? -22.556 23.783 -28.331 1.00 9.83 31 VAL C C 1
ATOM 3558 O O . VAL C 1 51 ? -23.054 24.093 -29.403 1.00 12.68 31 VAL C O 1
ATOM 3562 N N . ASP C 1 52 ? -21.365 24.232 -27.975 1.00 10.43 32 ASP C N 1
ATOM 3563 C CA . ASP C 1 52 ? -20.578 25.010 -28.934 1.00 9.69 32 ASP C CA 1
ATOM 3564 C C . ASP C 1 52 ? -20.347 24.229 -30.216 1.00 10.58 32 ASP C C 1
ATOM 3565 O O . ASP C 1 52 ? -19.979 23.057 -30.158 1.00 11.72 32 ASP C O 1
ATOM 3570 N N . GLN C 1 53 ? -20.559 24.878 -31.360 1.00 9.08 33 GLN C N 1
ATOM 3571 C CA . GLN C 1 53 ? -20.536 24.190 -32.635 1.00 11.27 33 GLN C CA 1
ATOM 3572 C C . GLN C 1 53 ? -19.111 23.676 -32.943 1.00 12.44 33 GLN C C 1
ATOM 3573 O O . GLN C 1 53 ? -18.976 22.612 -33.488 1.00 12.16 33 GLN C O 1
ATOM 3579 N N . GLN C 1 54 ? -18.076 24.420 -32.539 1.00 12.43 34 GLN C N 1
ATOM 3580 C CA . GLN C 1 54 ? -16.723 23.966 -32.801 1.00 14.45 34 GLN C CA 1
ATOM 3581 C C . GLN C 1 54 ? -16.383 22.688 -32.050 1.00 13.38 34 GLN C C 1
ATOM 3582 O O . GLN C 1 54 ? -15.725 21.764 -32.559 1.00 14.40 34 GLN C O 1
ATOM 3588 N N . LEU C 1 55 ? -16.879 22.604 -30.840 1.00 9.15 35 LEU C N 1
ATOM 3589 C CA . LEU C 1 55 ? -16.738 21.373 -30.065 1.00 8.72 35 LEU C CA 1
ATOM 3590 C C . LEU C 1 55 ? -17.544 20.230 -30.619 1.00 8.13 35 LEU C C 1
ATOM 3591 O O . LEU C 1 55 ? -17.010 19.125 -30.770 1.00 8.57 35 LEU C O 1
ATOM 3596 N N . LEU C 1 56 ? -18.796 20.484 -31.003 1.00 7.67 36 LEU C N 1
ATOM 3597 C CA . LEU C 1 56 ? -19.680 19.430 -31.527 1.00 8.79 36 LEU C CA 1
ATOM 3598 C C . LEU C 1 56 ? -19.015 18.822 -32.771 1.00 8.94 36 LEU C C 1
ATOM 3599 O O . LEU C 1 56 ? -19.112 17.586 -33.026 1.00 8.72 36 LEU C O 1
ATOM 3604 N N . ASP C 1 57 ? -18.374 19.675 -33.590 1.00 10.22 37 ASP C N 1
ATOM 3605 C CA . ASP C 1 57 ? -17.690 19.186 -34.814 1.00 11.14 37 ASP C CA 1
ATOM 3606 C C . ASP C 1 57 ? -16.544 18.194 -34.490 1.00 10.73 37 ASP C C 1
ATOM 3607 O O . ASP C 1 57 ? -16.136 17.385 -35.355 1.00 14.00 37 ASP C O 1
ATOM 3612 N N . LYS C 1 58 ? -15.997 18.315 -33.278 1.00 9.07 38 LYS C N 1
ATOM 3613 C CA . LYS C 1 58 ? -14.934 17.403 -32.840 1.00 9.40 38 LYS C CA 1
ATOM 3614 C C . LYS C 1 58 ? -15.490 16.201 -32.075 1.00 9.81 38 LYS C C 1
ATOM 3615 O O . LYS C 1 58 ? -14.709 15.279 -31.776 1.00 11.23 38 LYS C O 1
ATOM 3621 N N . LEU C 1 59 ? -16.779 16.202 -31.710 1.00 8.31 39 LEU C N 1
ATOM 3622 C CA . LEU C 1 59 ? -17.316 15.028 -31.013 1.00 7.48 39 LEU C CA 1
ATOM 3623 C C . LEU C 1 59 ? -17.647 13.878 -31.970 1.00 8.59 39 LEU C C 1
ATOM 3624 O O . LEU C 1 59 ? -18.198 14.099 -33.047 1.00 9.90 39 LEU C O 1
ATOM 3629 N N . HIS C 1 60 ? -17.378 12.645 -31.544 1.00 6.87 40 HIS C N 1
ATOM 3630 C CA . HIS C 1 60 ? -17.631 11.501 -32.403 1.00 7.28 40 HIS C CA 1
ATOM 3631 C C . HIS C 1 60 ? -19.056 11.003 -32.222 1.00 6.77 40 HIS C C 1
ATOM 3632 O O . HIS C 1 60 ? -19.297 9.971 -31.613 1.00 7.95 40 HIS C O 1
ATOM 3639 N N . VAL C 1 61 ? -19.980 11.724 -32.835 1.00 6.46 41 VAL C N 1
ATOM 3640 C CA . VAL C 1 61 ? -21.420 11.400 -32.728 1.00 6.15 41 VAL C CA 1
ATOM 3641 C C . VAL C 1 61 ? -21.972 10.938 -34.100 1.00 8.43 41 VAL C C 1
ATOM 3642 O O . VAL C 1 61 ? -21.499 11.369 -35.191 1.00 7.74 41 VAL C O 1
ATOM 3646 N N . THR C 1 62 ? -22.960 10.063 -34.036 1.00 6.54 42 THR C N 1
ATOM 3647 C CA . THR C 1 62 ? -23.643 9.627 -35.244 1.00 8.20 42 THR C CA 1
ATOM 3648 C C . THR C 1 62 ? -24.425 10.704 -35.975 1.00 8.22 42 THR C C 1
ATOM 3649 O O . THR C 1 62 ? -24.583 10.617 -37.233 1.00 9.33 42 THR C O 1
ATOM 3653 N N . LYS C 1 63 ? -24.885 11.726 -35.251 1.00 6.15 43 LYS C N 1
ATOM 3654 C CA . LYS C 1 63 ? -25.767 12.775 -35.751 1.00 8.00 43 LYS C CA 1
ATOM 3655 C C . LYS C 1 63 ? -25.579 13.972 -34.864 1.00 9.44 43 LYS C C 1
ATOM 3656 O O . LYS C 1 63 ? -25.573 13.833 -33.649 1.00 8.93 43 LYS C O 1
ATOM 3662 N N . GLN C 1 64 ? -25.368 15.119 -35.479 1.00 10.22 44 GLN C N 1
ATOM 3663 C CA . GLN C 1 64 ? -25.345 16.373 -34.719 1.00 11.96 44 GLN C CA 1
ATOM 3664 C C . GLN C 1 64 ? -26.754 16.822 -34.254 1.00 12.47 44 GLN C C 1
ATOM 3665 O O . GLN C 1 64 ? -27.749 16.805 -35.024 1.00 13.10 44 GLN C O 1
ATOM 3671 N N . TYR C 1 65 ? -26.811 17.103 -32.945 1.00 10.97 45 TYR C N 1
ATOM 3672 C CA . TYR C 1 65 ? -27.893 17.859 -32.356 1.00 10.12 45 TYR C CA 1
ATOM 3673 C C . TYR C 1 65 ? -27.365 19.016 -31.569 1.00 10.84 45 TYR C C 1
ATOM 3674 O O . TYR C 1 65 ? -26.291 18.913 -30.956 1.00 11.57 45 TYR C O 1
ATOM 3683 N N . LYS C 1 66 ? -28.136 20.102 -31.536 1.00 11.29 46 LYS C N 1
ATOM 3684 C CA . LYS C 1 66 ? -27.785 21.284 -30.720 1.00 14.31 46 LYS C CA 1
ATOM 3685 C C . LYS C 1 66 ? -27.746 21.002 -29.210 1.00 12.41 46 LYS C C 1
ATOM 3686 O O . LYS C 1 66 ? -26.940 21.588 -28.491 1.00 11.22 46 LYS C O 1
ATOM 3692 N N . THR C 1 67 ? -28.628 20.131 -28.713 1.00 10.67 47 THR C N 1
ATOM 3693 C CA . THR C 1 67 ? -28.708 19.880 -27.265 1.00 7.15 47 THR C CA 1
ATOM 3694 C C . THR C 1 67 ? -28.175 18.474 -26.928 1.00 8.07 47 THR C C 1
ATOM 3695 O O . THR C 1 67 ? -28.669 17.487 -27.511 1.00 6.68 47 THR C O 1
ATOM 3699 N N . LEU C 1 68 ? -27.241 18.376 -25.980 1.00 6.60 48 LEU C N 1
ATOM 3700 C CA . LEU C 1 68 ? -26.645 17.077 -25.638 1.00 5.41 48 LEU C CA 1
ATOM 3701 C C . LEU C 1 68 ? -26.985 16.703 -24.192 1.00 7.20 48 LEU C C 1
ATOM 3702 O O . LEU C 1 68 ? -26.992 17.555 -23.339 1.00 10.40 48 LEU C O 1
ATOM 3707 N N . GLY C 1 69 ? -27.301 15.431 -23.966 1.00 6.89 49 GLY C N 1
ATOM 3708 C CA . GLY C 1 69 ? -27.299 14.905 -22.617 1.00 5.63 49 GLY C CA 1
ATOM 3709 C C . GLY C 1 69 ? -26.058 14.028 -22.525 1.00 5.77 49 GLY C C 1
ATOM 3710 O O . GLY C 1 69 ? -25.661 13.407 -23.519 1.00 7.51 49 GLY C O 1
ATOM 3711 N N . ILE C 1 70 ? -25.431 14.054 -21.315 1.00 6.52 50 ILE C N 1
ATOM 3712 C CA . ILE C 1 70 ? -24.156 13.332 -21.130 1.00 6.63 50 ILE C CA 1
ATOM 3713 C C . ILE C 1 70 ? -24.320 12.496 -19.891 1.00 6.14 50 ILE C C 1
ATOM 3714 O O . ILE C 1 70 ? -24.622 13.038 -18.834 1.00 9.53 50 ILE C O 1
ATOM 3719 N N . LEU C 1 71 ? -24.099 11.176 -20.011 1.00 5.74 51 LEU C N 1
ATOM 3720 C CA . LEU C 1 71 ? -24.034 10.329 -18.786 1.00 4.62 51 LEU C CA 1
ATOM 3721 C C . LEU C 1 71 ? -22.627 9.682 -18.739 1.00 6.54 51 LEU C C 1
ATOM 3722 O O . LEU C 1 71 ? -22.214 9.018 -19.715 1.00 6.24 51 LEU C O 1
ATOM 3727 N N . SER C 1 72 ? -21.923 9.870 -17.614 1.00 4.57 52 SER C N 1
ATOM 3728 C CA . SER C 1 72 ? -20.493 9.523 -17.576 1.00 5.92 52 SER C CA 1
ATOM 3729 C C . SER C 1 72 ? -20.166 8.842 -16.275 1.00 6.69 52 SER C C 1
ATOM 3730 O O . SER C 1 72 ? -20.548 9.321 -15.264 1.00 6.20 52 SER C O 1
ATOM 3733 N N . ASP C 1 73 ? -19.433 7.731 -16.281 1.00 5.91 53 ASP C N 1
ATOM 3734 C CA . ASP C 1 73 ? -19.140 7.035 -15.036 1.00 5.06 53 ASP C CA 1
ATOM 3735 C C . ASP C 1 73 ? -17.806 6.339 -15.037 1.00 6.05 53 ASP C C 1
ATOM 3736 O O . ASP C 1 73 ? -17.263 6.052 -16.095 1.00 6.21 53 ASP C O 1
ATOM 3741 N N . ARG C 1 74 ? -17.310 6.057 -13.831 1.00 4.53 54 ARG C N 1
ATOM 3742 C CA . ARG C 1 74 ? -16.059 5.324 -13.588 1.00 4.49 54 ARG C CA 1
ATOM 3743 C C . ARG C 1 74 ? -16.257 3.824 -13.666 1.00 3.63 54 ARG C C 1
ATOM 3744 O O . ARG C 1 74 ? -15.348 3.108 -14.119 1.00 5.26 54 ARG C O 1
ATOM 3752 N N . THR C 1 75 ? -17.354 3.328 -13.126 1.00 5.69 55 THR C N 1
ATOM 3753 C CA . THR C 1 75 ? -17.564 1.899 -13.047 1.00 6.51 55 THR C CA 1
ATOM 3754 C C . THR C 1 75 ? -18.872 1.512 -13.687 1.00 6.83 55 THR C C 1
ATOM 3755 O O . THR C 1 75 ? -19.950 1.874 -13.180 1.00 6.30 55 THR C O 1
ATOM 3759 N N . GLY C 1 76 ? -18.724 0.777 -14.789 1.00 7.63 56 GLY C N 1
ATOM 3760 C CA . GLY C 1 76 ? -19.858 0.125 -15.488 1.00 5.95 56 GLY C CA 1
ATOM 3761 C C . GLY C 1 76 ? -20.048 0.693 -16.875 1.00 5.75 56 GLY C C 1
ATOM 3762 O O . GLY C 1 76 ? -19.808 1.905 -17.113 1.00 7.38 56 GLY C O 1
ATOM 3763 N N . ALA C 1 77 ? -20.459 -0.189 -17.768 1.00 4.95 57 ALA C N 1
ATOM 3764 C CA . ALA C 1 77 ? -20.894 0.281 -19.081 1.00 5.63 57 ALA C CA 1
ATOM 3765 C C . ALA C 1 77 ? -22.270 -0.294 -19.350 1.00 6.19 57 ALA C C 1
ATOM 3766 O O . ALA C 1 77 ? -23.234 0.457 -19.550 1.00 5.75 57 ALA C O 1
ATOM 3768 N N . GLY C 1 78 ? -22.396 -1.630 -19.301 1.00 6.21 58 GLY C N 1
ATOM 3769 C CA . GLY C 1 78 ? -23.737 -2.246 -19.496 1.00 5.38 58 GLY C CA 1
ATOM 3770 C C . GLY C 1 78 ? -24.824 -1.657 -18.584 1.00 7.43 58 GLY C C 1
ATOM 3771 O O . GLY C 1 78 ? -25.915 -1.353 -19.066 1.00 6.10 58 GLY C O 1
ATOM 3772 N N . PRO C 1 79 ? -24.527 -1.442 -17.283 1.00 6.27 59 PRO C N 1
ATOM 3773 C CA . PRO C 1 79 ? -25.651 -0.931 -16.468 1.00 6.41 59 PRO C CA 1
ATOM 3774 C C . PRO C 1 79 ? -26.093 0.496 -16.850 1.00 5.80 59 PRO C C 1
ATOM 3775 O O . PRO C 1 79 ? -27.279 0.773 -16.844 1.00 6.71 59 PRO C O 1
ATOM 3779 N N . GLN C 1 80 ? -25.155 1.363 -17.255 1.00 4.75 60 GLN C N 1
ATOM 3780 C CA . GLN C 1 80 ? -25.489 2.746 -17.669 1.00 5.31 60 GLN C CA 1
ATOM 3781 C C . GLN C 1 80 ? -26.160 2.748 -19.003 1.00 6.31 60 GLN C C 1
ATOM 3782 O O . GLN C 1 80 ? -27.078 3.507 -19.261 1.00 6.01 60 GLN C O 1
ATOM 3788 N N . ILE C 1 81 ? -25.720 1.854 -19.863 1.00 6.38 61 ILE C N 1
ATOM 3789 C CA . ILE C 1 81 ? -26.348 1.789 -21.219 1.00 6.50 61 ILE C CA 1
ATOM 3790 C C . ILE C 1 81 ? -27.803 1.312 -21.123 1.00 5.71 61 ILE C C 1
ATOM 3791 O O . ILE C 1 81 ? -28.704 1.899 -21.705 1.00 4.89 61 ILE C O 1
ATOM 3796 N N . MET C 1 82 ? -28.029 0.304 -20.306 1.00 5.63 62 MET C N 1
ATOM 3797 C CA . MET C 1 82 ? -29.392 -0.221 -20.115 1.00 7.26 62 MET C CA 1
ATOM 3798 C C . MET C 1 82 ? -30.252 0.812 -19.397 1.00 5.03 62 MET C C 1
ATOM 3799 O O . MET C 1 82 ? -31.446 0.887 -19.712 1.00 6.58 62 MET C O 1
ATOM 3804 N N . ALA C 1 83 ? -29.695 1.518 -18.396 1.00 6.52 63 ALA C N 1
ATOM 3805 C CA . ALA C 1 83 ? -30.443 2.577 -17.744 1.00 6.06 63 ALA C CA 1
ATOM 3806 C C . ALA C 1 83 ? -30.768 3.701 -18.760 1.00 5.81 63 ALA C C 1
ATOM 3807 O O . ALA C 1 83 ? -31.909 4.207 -18.785 1.00 7.47 63 ALA C O 1
ATOM 3809 N N . MET C 1 84 ? -29.785 4.087 -19.596 1.00 6.13 64 MET C N 1
ATOM 3810 C CA . MET C 1 84 ? -30.085 5.086 -20.664 1.00 7.57 64 MET C CA 1
ATOM 3811 C C . MET C 1 84 ? -31.122 4.613 -21.646 1.00 8.12 64 MET C C 1
ATOM 3812 O O . MET C 1 84 ? -31.894 5.435 -22.108 1.00 7.47 64 MET C O 1
ATOM 3817 N N . ASP C 1 85 ? -31.164 3.296 -21.952 1.00 6.67 65 ASP C N 1
ATOM 3818 C CA . ASP C 1 85 ? -32.203 2.785 -22.805 1.00 8.65 65 ASP C CA 1
ATOM 3819 C C . ASP C 1 85 ? -33.579 3.211 -22.246 1.00 6.30 65 ASP C C 1
ATOM 3820 O O . ASP C 1 85 ? -34.491 3.553 -23.012 1.00 7.28 65 ASP C O 1
ATOM 3825 N N . GLU C 1 86 ? -33.763 3.181 -20.923 1.00 6.21 66 GLU C N 1
ATOM 3826 C CA . GLU C 1 86 ? -35.066 3.556 -20.398 1.00 7.30 66 GLU C CA 1
ATOM 3827 C C . GLU C 1 86 ? -35.300 5.063 -20.492 1.00 8.56 66 GLU C C 1
ATOM 3828 O O . GLU C 1 86 ? -36.465 5.475 -20.688 1.00 8.18 66 GLU C O 1
ATOM 3834 N N . GLY C 1 87 ? -34.186 5.841 -20.456 1.00 7.34 67 GLY C N 1
ATOM 3835 C CA . GLY C 1 87 ? -34.282 7.293 -20.615 1.00 7.32 67 GLY C CA 1
ATOM 3836 C C . GLY C 1 87 ? -34.716 7.545 -22.036 1.00 7.42 67 GLY C C 1
ATOM 3837 O O . GLY C 1 87 ? -35.511 8.438 -22.243 1.00 9.30 67 GLY C O 1
ATOM 3838 N N . ILE C 1 88 ? -34.141 6.805 -23.023 1.00 6.76 68 ILE C N 1
ATOM 3839 C CA . ILE C 1 88 ? -34.523 6.952 -24.427 1.00 8.60 68 ILE C CA 1
ATOM 3840 C C . ILE C 1 88 ? -36.007 6.619 -24.651 1.00 9.77 68 ILE C C 1
ATOM 3841 O O . ILE C 1 88 ? -36.730 7.286 -25.484 1.00 8.23 68 ILE C O 1
ATOM 3846 N N . LYS C 1 89 ? -36.427 5.507 -24.061 1.00 8.86 69 LYS C N 1
ATOM 3847 C CA . LYS C 1 89 ? -37.813 5.087 -24.217 1.00 8.48 69 LYS C CA 1
ATOM 3848 C C . LYS C 1 89 ? -38.819 6.126 -23.665 1.00 8.70 69 LYS C C 1
ATOM 3849 O O . LYS C 1 89 ? -39.991 6.197 -24.129 1.00 10.30 69 LYS C O 1
ATOM 3855 N N . ALA C 1 90 ? -38.363 6.890 -22.690 1.00 6.74 70 ALA C N 1
ATOM 3856 C CA . ALA C 1 90 ? -39.175 7.887 -21.992 1.00 6.35 70 ALA C CA 1
ATOM 3857 C C . ALA C 1 90 ? -39.232 9.241 -22.705 1.00 7.01 70 ALA C C 1
ATOM 3858 O O . ALA C 1 90 ? -40.024 10.090 -22.268 1.00 8.89 70 ALA C O 1
ATOM 3860 N N . THR C 1 91 ? -38.378 9.457 -23.696 1.00 6.52 71 THR C N 1
ATOM 3861 C CA . THR C 1 91 ? -38.191 10.809 -24.231 1.00 6.79 71 THR C CA 1
ATOM 3862 C C . THR C 1 91 ? -38.039 10.761 -25.741 1.00 7.45 71 THR C C 1
ATOM 3863 O O . THR C 1 91 ? -38.243 9.742 -26.345 1.00 8.20 71 THR C O 1
ATOM 3867 N N . ASN C 1 92 ? -37.709 11.907 -26.308 1.00 5.77 72 ASN C N 1
ATOM 3868 C CA . ASN C 1 92 ? -37.436 12.056 -27.738 1.00 6.51 72 ASN C CA 1
ATOM 3869 C C . ASN C 1 92 ? -35.959 12.015 -28.057 1.00 8.12 72 ASN C C 1
ATOM 3870 O O . ASN C 1 92 ? -35.580 12.264 -29.175 1.00 9.14 72 ASN C O 1
ATOM 3875 N N . MET C 1 93 ? -35.115 11.727 -27.064 1.00 6.64 73 MET C N 1
ATOM 3876 C CA . MET C 1 93 ? -33.677 11.829 -27.286 1.00 5.22 73 MET C CA 1
ATOM 3877 C C . MET C 1 93 ? -33.168 10.632 -28.073 1.00 5.93 73 MET C C 1
ATOM 3878 O O . MET C 1 93 ? -33.712 9.505 -27.959 1.00 6.35 73 MET C O 1
ATOM 3883 N N . GLU C 1 94 ? -32.087 10.853 -28.821 1.00 6.71 74 GLU C N 1
ATOM 3884 C CA . GLU C 1 94 ? -31.445 9.764 -29.529 1.00 7.79 74 GLU C CA 1
ATOM 3885 C C . GLU C 1 94 ? -30.038 9.494 -28.935 1.00 6.99 74 GLU C C 1
ATOM 3886 O O . GLU C 1 94 ? -29.276 10.434 -28.667 1.00 7.56 74 GLU C O 1
ATOM 3892 N N . CYS C 1 95 ? -29.679 8.211 -28.766 1.00 7.37 75 CYS C N 1
ATOM 3893 C CA . CYS C 1 95 ? -28.288 7.861 -28.387 1.00 4.82 75 CYS C CA 1
ATOM 3894 C C . CYS C 1 95 ? -27.355 8.096 -29.592 1.00 5.15 75 CYS C C 1
ATOM 3895 O O . CYS C 1 95 ? -27.560 7.489 -30.658 1.00 5.40 75 CYS C O 1
ATOM 3898 N N . ILE C 1 96 ? -26.404 9.021 -29.472 1.00 4.63 76 ILE C N 1
ATOM 3899 C CA . ILE C 1 96 ? -25.547 9.350 -30.630 1.00 4.57 76 ILE C CA 1
ATOM 3900 C C . ILE C 1 96 ? -24.044 8.997 -30.419 1.00 4.66 76 ILE C C 1
ATOM 3901 O O . ILE C 1 96 ? -23.253 9.112 -31.345 1.00 7.08 76 ILE C O 1
ATOM 3906 N N . ASP C 1 97 ? -23.657 8.571 -29.215 1.00 4.64 77 ASP C N 1
ATOM 3907 C CA . ASP C 1 97 ? -22.265 8.142 -28.980 1.00 6.39 77 ASP C CA 1
ATOM 3908 C C . ASP C 1 97 ? -22.224 7.289 -27.729 1.00 5.91 77 ASP C C 1
ATOM 3909 O O . ASP C 1 97 ? -22.840 7.647 -26.697 1.00 7.31 77 ASP C O 1
ATOM 3914 N N . VAL C 1 98 ? -21.524 6.150 -27.809 1.00 6.70 78 VAL C N 1
ATOM 3915 C CA . VAL C 1 98 ? -21.175 5.391 -26.618 1.00 4.89 78 VAL C CA 1
ATOM 3916 C C . VAL C 1 98 ? -19.666 5.141 -26.668 1.00 5.90 78 VAL C C 1
ATOM 3917 O O . VAL C 1 98 ? -19.177 4.530 -27.668 1.00 6.92 78 VAL C O 1
ATOM 3921 N N . GLU C 1 99 ? -18.938 5.601 -25.627 1.00 4.18 79 GLU C N 1
ATOM 3922 C CA . GLU C 1 99 ? -17.490 5.467 -25.583 1.00 3.52 79 GLU C CA 1
ATOM 3923 C C . GLU C 1 99 ? -17.081 4.695 -24.348 1.00 4.41 79 GLU C C 1
ATOM 3924 O O . GLU C 1 99 ? -17.863 4.570 -23.377 1.00 5.28 79 GLU C O 1
ATOM 3930 N N . TRP C 1 100 ? -15.881 4.147 -24.435 1.00 5.28 80 TRP C N 1
ATOM 3931 C CA . TRP C 1 100 ? -15.490 2.970 -23.580 1.00 6.09 80 TRP C CA 1
ATOM 3932 C C . TRP C 1 100 ? -14.162 3.126 -22.770 1.00 6.62 80 TRP C C 1
ATOM 3933 O O . TRP C 1 100 ? -13.096 2.529 -23.165 1.00 7.92 80 TRP C O 1
ATOM 3944 N N . PRO C 1 101 ? -14.170 3.921 -21.680 1.00 4.77 81 PRO C N 1
ATOM 3945 C CA . PRO C 1 101 ? -12.985 3.861 -20.790 1.00 4.16 81 PRO C CA 1
ATOM 3946 C C . PRO C 1 101 ? -12.742 2.436 -20.265 1.00 5.78 81 PRO C C 1
ATOM 3947 O O . PRO C 1 101 ? -13.663 1.778 -19.834 1.00 3.23 81 PRO C O 1
ATOM 3951 N N . ARG C 1 102 ? -11.486 1.994 -20.299 1.00 5.60 82 ARG C N 1
ATOM 3952 C CA . ARG C 1 102 ? -11.095 0.826 -19.526 1.00 6.41 82 ARG C CA 1
ATOM 3953 C C . ARG C 1 102 ? -10.987 1.435 -18.113 1.00 5.24 82 ARG C C 1
ATOM 3954 O O . ARG C 1 102 ? -10.151 2.342 -17.881 1.00 7.23 82 ARG C O 1
ATOM 3962 N N . ASP C 1 103 ? -11.814 0.960 -17.188 1.00 5.45 83 ASP C N 1
ATOM 3963 C CA . ASP C 1 103 ? -11.805 1.592 -15.836 1.00 4.45 83 ASP C CA 1
ATOM 3964 C C . ASP C 1 103 ? -12.297 0.642 -14.744 1.00 4.09 83 ASP C C 1
ATOM 3965 O O . ASP C 1 103 ? -11.636 -0.395 -14.517 1.00 5.30 83 ASP C O 1
ATOM 3970 N N . THR C 1 104 ? -13.413 0.954 -14.094 1.00 4.95 84 THR C N 1
ATOM 3971 C CA . THR C 1 104 ? -13.847 0.266 -12.873 1.00 5.36 84 THR C CA 1
ATOM 3972 C C . THR C 1 104 ? -12.816 0.431 -11.723 1.00 7.00 84 THR C C 1
ATOM 3973 O O . THR C 1 104 ? -12.817 -0.386 -10.775 1.00 6.77 84 THR C O 1
ATOM 3977 N N . LYS C 1 105 ? -12.007 1.495 -11.786 1.00 7.52 85 LYS C N 1
ATOM 3978 C CA . LYS C 1 105 ? -11.188 1.920 -10.631 1.00 8.83 85 LYS C CA 1
ATOM 3979 C C . LYS C 1 105 ? -10.283 0.788 -10.141 1.00 10.59 85 LYS C C 1
ATOM 3980 O O . LYS C 1 105 ? -10.180 0.546 -8.935 1.00 10.59 85 LYS C O 1
ATOM 3986 N N . GLY C 1 106 ? -9.697 0.077 -11.100 1.00 10.56 86 GLY C N 1
ATOM 3987 C CA . GLY C 1 106 ? -8.732 -1.003 -10.794 1.00 11.92 86 GLY C CA 1
ATOM 3988 C C . GLY C 1 106 ? -9.340 -2.377 -10.996 1.00 11.98 86 GLY C C 1
ATOM 3989 O O . GLY C 1 106 ? -8.589 -3.373 -11.054 1.00 12.99 86 GLY C O 1
ATOM 3990 N N . GLY C 1 107 ? -10.679 -2.450 -11.138 1.00 9.15 87 GLY C N 1
ATOM 3991 C CA . GLY C 1 107 ? -11.342 -3.708 -11.533 1.00 7.90 87 GLY C CA 1
ATOM 3992 C C . GLY C 1 107 ? -11.113 -4.054 -13.005 1.00 8.10 87 GLY C C 1
ATOM 3993 O O . GLY C 1 107 ? -10.305 -3.365 -13.723 1.00 7.96 87 GLY C O 1
ATOM 3994 N N . GLY C 1 108 ? -11.775 -5.119 -13.493 1.00 5.92 88 GLY C N 1
ATOM 3995 C CA . GLY C 1 108 ? -11.440 -5.592 -14.839 1.00 8.00 88 GLY C CA 1
ATOM 3996 C C . GLY C 1 108 ? -12.346 -5.103 -15.977 1.00 5.67 88 GLY C C 1
ATOM 3997 O O . GLY C 1 108 ? -12.207 -5.579 -17.154 1.00 6.15 88 GLY C O 1
ATOM 3998 N N . GLY C 1 109 ? -13.236 -4.165 -15.663 1.00 5.87 89 GLY C N 1
ATOM 3999 C CA . GLY C 1 109 ? -14.233 -3.716 -16.651 1.00 4.08 89 GLY C CA 1
ATOM 4000 C C . GLY C 1 109 ? -14.080 -2.341 -17.260 1.00 4.05 89 GLY C C 1
ATOM 4001 O O . GLY C 1 109 ? -12.976 -1.747 -17.277 1.00 6.22 89 GLY C O 1
ATOM 4002 N N . HIS C 1 110 ? -15.220 -1.831 -17.782 1.00 4.90 90 HIS C N 1
ATOM 4003 C CA . HIS C 1 110 ? -15.251 -0.537 -18.457 1.00 5.32 90 HIS C CA 1
ATOM 4004 C C . HIS C 1 110 ? -15.920 0.501 -17.572 1.00 6.45 90 HIS C C 1
ATOM 4005 O O . HIS C 1 110 ? -16.786 0.151 -16.703 1.00 5.17 90 HIS C O 1
ATOM 4012 N N . GLY C 1 111 ? -15.544 1.773 -17.786 1.00 4.06 91 GLY C N 1
ATOM 4013 C CA . GLY C 1 111 ? -16.489 2.857 -17.441 1.00 4.63 91 GLY C CA 1
ATOM 4014 C C . GLY C 1 111 ? -17.294 3.124 -18.694 1.00 5.03 91 GLY C C 1
ATOM 4015 O O . GLY C 1 111 ? -17.352 2.283 -19.570 1.00 4.35 91 GLY C O 1
ATOM 4016 N N . CYS C 1 112 ? -17.920 4.288 -18.748 1.00 4.54 92 CYS C N 1
ATOM 4017 C CA . CYS C 1 112 ? -18.743 4.599 -19.927 1.00 4.60 92 CYS C CA 1
ATOM 4018 C C . CYS C 1 112 ? -18.948 6.092 -20.068 1.00 4.68 92 CYS C C 1
ATOM 4019 O O . CYS C 1 112 ? -19.002 6.872 -19.080 1.00 6.20 92 CYS C O 1
ATOM 4022 N N . LEU C 1 113 ? -19.025 6.512 -21.338 1.00 4.23 93 LEU C N 1
ATOM 4023 C CA . LEU C 1 113 ? -19.469 7.889 -21.654 1.00 5.61 93 LEU C CA 1
ATOM 4024 C C . LEU C 1 113 ? -20.604 7.676 -22.654 1.00 5.01 93 LEU C C 1
ATOM 4025 O O . LEU C 1 113 ? -20.426 7.057 -23.703 1.00 5.72 93 LEU C O 1
ATOM 4030 N N . ILE C 1 114 ? -21.790 8.171 -22.340 1.00 3.98 94 ILE C N 1
ATOM 4031 C CA . ILE C 1 114 ? -22.973 8.108 -23.284 1.00 4.46 94 ILE C CA 1
ATOM 4032 C C . ILE C 1 114 ? -23.450 9.516 -23.615 1.00 5.23 94 ILE C C 1
ATOM 4033 O O . ILE C 1 114 ? -23.614 10.359 -22.647 1.00 5.24 94 ILE C O 1
ATOM 4038 N N . ILE C 1 115 ? -23.485 9.820 -24.911 1.00 5.16 95 ILE C N 1
ATOM 4039 C CA . ILE C 1 115 ? -23.981 11.139 -25.389 1.00 6.29 95 ILE C CA 1
ATOM 4040 C C . ILE C 1 115 ? -25.311 10.858 -26.067 1.00 6.74 95 ILE C C 1
ATOM 4041 O O . ILE C 1 115 ? -25.426 9.946 -26.921 1.00 5.32 95 ILE C O 1
ATOM 4046 N N . ILE C 1 116 ? -26.322 11.611 -25.659 1.00 4.76 96 ILE C N 1
ATOM 4047 C CA . ILE C 1 116 ? -27.665 11.602 -26.286 1.00 5.08 96 ILE C CA 1
ATOM 4048 C C . ILE C 1 116 ? -27.917 12.978 -26.918 1.00 6.07 96 ILE C C 1
ATOM 4049 O O . ILE C 1 116 ? -27.394 13.979 -26.400 1.00 7.59 96 ILE C O 1
ATOM 4054 N N . GLY C 1 117 ? -28.671 13.021 -28.008 1.00 7.07 97 GLY C N 1
ATOM 4055 C CA . GLY C 1 117 ? -28.897 14.329 -28.696 1.00 6.32 97 GLY C CA 1
ATOM 4056 C C . GLY C 1 117 ? -30.384 14.532 -28.964 1.00 7.53 97 GLY C C 1
ATOM 4057 O O . GLY C 1 117 ? -31.132 13.572 -29.138 1.00 7.55 97 GLY C O 1
ATOM 4058 N N . GLY C 1 118 ? -30.778 15.800 -28.944 1.00 8.14 98 GLY C N 1
ATOM 4059 C CA . GLY C 1 118 ? -32.139 16.180 -29.171 1.00 7.88 98 GLY C CA 1
ATOM 4060 C C . GLY C 1 118 ? -32.232 17.685 -29.368 1.00 9.98 98 GLY C C 1
ATOM 4061 O O . GLY C 1 118 ? -31.226 18.392 -29.521 1.00 9.37 98 GLY C O 1
ATOM 4062 N N . ASP C 1 119 ? -33.475 18.120 -29.457 1.00 10.99 99 ASP C N 1
ATOM 4063 C CA . ASP C 1 119 ? -33.782 19.540 -29.721 1.00 13.05 99 ASP C CA 1
ATOM 4064 C C . ASP C 1 119 ? -34.169 20.285 -28.448 1.00 11.78 99 ASP C C 1
ATOM 4065 O O . ASP C 1 119 ? -34.078 21.536 -28.373 1.00 12.89 99 ASP C O 1
ATOM 4070 N N . ASP C 1 120 ? -34.533 19.553 -27.410 1.00 8.01 100 ASP C N 1
ATOM 4071 C CA . ASP C 1 120 ? -35.122 20.224 -26.198 1.00 8.08 100 ASP C CA 1
ATOM 4072 C C . ASP C 1 120 ? -34.370 19.895 -24.928 1.00 7.95 100 ASP C C 1
ATOM 4073 O O . ASP C 1 120 ? -34.365 18.726 -24.513 1.00 8.94 100 ASP C O 1
ATOM 4078 N N . PRO C 1 121 ? -33.727 20.919 -24.293 1.00 5.83 101 PRO C N 1
ATOM 4079 C CA . PRO C 1 121 ? -32.927 20.700 -23.053 1.00 7.26 101 PRO C CA 1
ATOM 4080 C C . PRO C 1 121 ? -33.786 20.045 -21.991 1.00 6.70 101 PRO C C 1
ATOM 4081 O O . PRO C 1 121 ? -33.277 19.240 -21.198 1.00 6.56 101 PRO C O 1
ATOM 4085 N N . ALA C 1 122 ? -35.085 20.332 -21.964 1.00 6.60 102 ALA C N 1
ATOM 4086 C CA . ALA C 1 122 ? -35.885 19.672 -20.879 1.00 5.98 102 ALA C CA 1
ATOM 4087 C C . ALA C 1 122 ? -36.059 18.196 -21.163 1.00 6.68 102 ALA C C 1
ATOM 4088 O O . ALA C 1 122 ? -36.025 17.379 -20.253 1.00 7.14 102 ALA C O 1
ATOM 4090 N N . ASP C 1 123 ? -36.183 17.831 -22.447 1.00 5.51 103 ASP C N 1
ATOM 4091 C CA . ASP C 1 123 ? -36.335 16.424 -22.848 1.00 5.95 103 ASP C CA 1
ATOM 4092 C C . ASP C 1 123 ? -34.992 15.718 -22.451 1.00 8.32 103 ASP C C 1
ATOM 4093 O O . ASP C 1 123 ? -35.010 14.575 -21.958 1.00 7.94 103 ASP C O 1
ATOM 4098 N N . ALA C 1 124 ? -33.855 16.382 -22.733 1.00 6.70 104 ALA C N 1
ATOM 4099 C CA . ALA C 1 124 ? -32.532 15.812 -22.366 1.00 7.33 104 ALA C CA 1
ATOM 4100 C C . ALA C 1 124 ? -32.405 15.603 -20.865 1.00 8.84 104 ALA C C 1
ATOM 4101 O O . ALA C 1 124 ? -31.925 14.540 -20.405 1.00 7.22 104 ALA C O 1
ATOM 4103 N N . ARG C 1 125 ? -32.813 16.610 -20.090 1.00 6.51 105 ARG C N 1
ATOM 4104 C CA . ARG C 1 125 ? -32.771 16.463 -18.614 1.00 6.48 105 ARG C CA 1
ATOM 4105 C C . ARG C 1 125 ? -33.637 15.260 -18.126 1.00 5.57 105 ARG C C 1
ATOM 4106 O O . ARG C 1 125 ? -33.183 14.483 -17.288 1.00 5.28 105 ARG C O 1
ATOM 4114 N N . GLN C 1 126 ? -34.828 15.092 -18.690 1.00 6.11 106 GLN C N 1
ATOM 4115 C CA . GLN C 1 126 ? -35.743 13.992 -18.289 1.00 5.67 106 GLN C CA 1
ATOM 4116 C C . GLN C 1 126 ? -35.052 12.659 -18.615 1.00 6.43 106 GLN C C 1
ATOM 4117 O O . GLN C 1 126 ? -35.082 11.765 -17.836 1.00 5.30 106 GLN C O 1
ATOM 4123 N N . ALA C 1 127 ? -34.355 12.571 -19.742 1.00 3.46 107 ALA C N 1
ATOM 4124 C CA . ALA C 1 127 ? -33.699 11.309 -20.122 1.00 4.90 107 ALA C CA 1
ATOM 4125 C C . ALA C 1 127 ? -32.637 10.942 -19.140 1.00 4.58 107 ALA C C 1
ATOM 4126 O O . ALA C 1 127 ? -32.456 9.760 -18.766 1.00 6.26 107 ALA C O 1
ATOM 4128 N N . ILE C 1 128 ? -31.821 11.949 -18.802 1.00 6.14 108 ILE C N 1
ATOM 4129 C CA . ILE C 1 128 ? -30.740 11.777 -17.813 1.00 5.66 108 ILE C CA 1
ATOM 4130 C C . ILE C 1 128 ? -31.278 11.397 -16.425 1.00 6.15 108 ILE C C 1
ATOM 4131 O O . ILE C 1 128 ? -30.684 10.499 -15.717 1.00 5.02 108 ILE C O 1
ATOM 4136 N N . ARG C 1 129 ? -32.370 12.047 -16.008 1.00 4.77 109 ARG C N 1
ATOM 4137 C CA . ARG C 1 129 ? -32.954 11.714 -14.706 1.00 7.82 109 ARG C CA 1
ATOM 4138 C C . ARG C 1 129 ? -33.455 10.279 -14.716 1.00 7.52 109 ARG C C 1
ATOM 4139 O O . ARG C 1 129 ? -33.232 9.547 -13.755 1.00 7.55 109 ARG C O 1
ATOM 4147 N N . VAL C 1 130 ? -34.154 9.908 -15.776 1.00 7.35 110 VAL C N 1
ATOM 4148 C CA . VAL C 1 130 ? -34.635 8.518 -15.846 1.00 5.43 110 VAL C CA 1
ATOM 4149 C C . VAL C 1 130 ? -33.454 7.522 -15.829 1.00 5.76 110 VAL C C 1
ATOM 4150 O O . VAL C 1 130 ? -33.501 6.493 -15.118 1.00 6.30 110 VAL C O 1
ATOM 4154 N N . ALA C 1 131 ? -32.327 7.846 -16.507 1.00 4.60 111 ALA C N 1
ATOM 4155 C CA . ALA C 1 131 ? -31.196 6.932 -16.485 1.00 5.30 111 ALA C CA 1
ATOM 4156 C C . ALA C 1 131 ? -30.627 6.808 -15.085 1.00 7.19 111 ALA C C 1
ATOM 4157 O O . ALA C 1 131 ? -30.369 5.709 -14.612 1.00 6.60 111 ALA C O 1
ATOM 4159 N N . LEU C 1 132 ? -30.441 7.943 -14.438 1.00 6.88 112 LEU C N 1
ATOM 4160 C CA . LEU C 1 132 ? -29.900 7.936 -13.068 1.00 6.31 112 LEU C CA 1
ATOM 4161 C C . LEU C 1 132 ? -30.811 7.131 -12.163 1.00 7.57 112 LEU C C 1
ATOM 4162 O O . LEU C 1 132 ? -30.324 6.344 -11.345 1.00 7.60 112 LEU C O 1
ATOM 4167 N N A ASP C 1 133 ? -32.138 7.266 -12.343 0.53 8.05 113 ASP C N 1
ATOM 4168 N N B ASP C 1 133 ? -32.126 7.286 -12.351 0.47 7.63 113 ASP C N 1
ATOM 4169 C CA A ASP C 1 133 ? -33.120 6.594 -11.468 0.53 9.08 113 ASP C CA 1
ATOM 4170 C CA B ASP C 1 133 ? -33.109 6.619 -11.508 0.47 8.31 113 ASP C CA 1
ATOM 4171 C C A ASP C 1 133 ? -33.237 5.086 -11.792 0.53 8.95 113 ASP C C 1
ATOM 4172 C C B ASP C 1 133 ? -33.023 5.090 -11.679 0.47 8.27 113 ASP C C 1
ATOM 4173 O O A ASP C 1 133 ? -33.908 4.323 -11.066 0.53 9.99 113 ASP C O 1
ATOM 4174 O O B ASP C 1 133 ? -33.299 4.338 -10.731 0.47 7.27 113 ASP C O 1
ATOM 4183 N N . ASN C 1 134 ? -32.557 4.652 -12.857 1.00 8.35 114 ASN C N 1
ATOM 4184 C CA . ASN C 1 134 ? -32.508 3.208 -13.230 1.00 7.75 114 ASN C CA 1
ATOM 4185 C C . ASN C 1 134 ? -31.243 2.488 -12.825 1.00 6.55 114 ASN C C 1
ATOM 4186 O O . ASN C 1 134 ? -31.227 1.250 -12.908 1.00 6.92 114 ASN C O 1
ATOM 4191 N N . LEU C 1 135 ? -30.251 3.212 -12.266 1.00 7.69 115 LEU C N 1
ATOM 4192 C CA . LEU C 1 135 ? -28.965 2.552 -11.900 1.00 7.96 115 LEU C CA 1
ATOM 4193 C C . LEU C 1 135 ? -29.074 1.481 -10.850 1.00 8.47 115 LEU C C 1
ATOM 4194 O O . LEU C 1 135 ? -28.402 0.436 -10.973 1.00 7.71 115 LEU C O 1
ATOM 4199 N N . HIS C 1 136 ? -29.898 1.708 -9.806 1.00 7.79 116 HIS C N 1
ATOM 4200 C CA . HIS C 1 136 ? -30.085 0.675 -8.801 1.00 9.43 116 HIS C CA 1
ATOM 4201 C C . HIS C 1 136 ? -30.666 -0.603 -9.389 1.00 10.03 116 HIS C C 1
ATOM 4202 O O . HIS C 1 136 ? -30.341 -1.707 -8.898 1.00 12.80 116 HIS C O 1
ATOM 4209 N N . ARG C 1 137 ? -31.442 -0.496 -10.454 1.00 8.79 117 ARG C N 1
ATOM 4210 C CA . ARG C 1 137 ? -32.008 -1.686 -11.053 1.00 9.17 117 ARG C CA 1
ATOM 4211 C C . ARG C 1 137 ? -30.959 -2.363 -11.963 1.00 8.02 117 ARG C C 1
ATOM 4212 O O . ARG C 1 137 ? -30.752 -3.591 -11.901 1.00 7.06 117 ARG C O 1
ATOM 4220 N N . THR C 1 138 ? -30.317 -1.604 -12.846 1.00 7.19 118 THR C N 1
ATOM 4221 C CA . THR C 1 138 ? -29.397 -2.249 -13.784 1.00 5.94 118 THR C CA 1
ATOM 4222 C C . THR C 1 138 ? -28.064 -2.704 -13.235 1.00 7.65 118 THR C C 1
ATOM 4223 O O . THR C 1 138 ? -27.293 -3.379 -13.958 1.00 8.44 118 THR C O 1
ATOM 4227 N N . PHE C 1 139 ? -27.772 -2.346 -11.966 1.00 7.16 119 PHE C N 1
ATOM 4228 C CA . PHE C 1 139 ? -26.652 -2.968 -11.195 1.00 6.71 119 PHE C CA 1
ATOM 4229 C C . PHE C 1 139 ? -27.138 -4.181 -10.397 1.00 8.81 119 PHE C C 1
ATOM 4230 O O . PHE C 1 139 ? -26.367 -4.778 -9.611 1.00 8.63 119 PHE C O 1
ATOM 4238 N N . GLY C 1 140 ? -28.425 -4.505 -10.527 1.00 6.95 120 GLY C N 1
ATOM 4239 C CA . GLY C 1 140 ? -28.987 -5.661 -9.832 1.00 8.81 120 GLY C CA 1
ATOM 4240 C C . GLY C 1 140 ? -28.306 -6.998 -10.078 1.00 8.29 120 GLY C C 1
ATOM 4241 O O . GLY C 1 140 ? -28.268 -7.858 -9.178 1.00 10.63 120 GLY C O 1
ATOM 4242 N N . ASP C 1 141 ? -27.821 -7.215 -11.314 1.00 6.82 121 ASP C N 1
ATOM 4243 C CA . ASP C 1 141 ? -27.163 -8.453 -11.653 1.00 7.34 121 ASP C CA 1
ATOM 4244 C C . ASP C 1 141 ? -25.710 -8.189 -12.010 1.00 8.50 121 ASP C C 1
ATOM 4245 O O . ASP C 1 141 ? -25.169 -8.834 -12.874 1.00 7.84 121 ASP C O 1
ATOM 4250 N N . VAL C 1 142 ? -25.078 -7.292 -11.226 1.00 6.14 122 VAL C N 1
ATOM 4251 C CA . VAL C 1 142 ? -23.642 -7.105 -11.305 1.00 6.34 122 VAL C CA 1
ATOM 4252 C C . VAL C 1 142 ? -23.175 -7.733 -10.013 1.00 6.45 122 VAL C C 1
ATOM 4253 O O . VAL C 1 142 ? -23.636 -7.354 -8.962 1.00 9.54 122 VAL C O 1
ATOM 4257 N N . TYR C 1 143 ? -22.287 -8.726 -10.101 1.00 7.52 123 TYR C N 1
ATOM 4258 C CA . TYR C 1 143 ? -21.840 -9.515 -8.942 1.00 7.55 123 TYR C CA 1
ATOM 4259 C C . TYR C 1 143 ? -20.357 -9.356 -8.790 1.00 9.31 123 TYR C C 1
ATOM 4260 O O . TYR C 1 143 ? -19.603 -9.639 -9.707 1.00 9.61 123 TYR C O 1
ATOM 4269 N N . ASN C 1 144 ? -19.893 -8.840 -7.658 1.00 8.56 124 ASN C N 1
ATOM 4270 C CA . ASN C 1 144 ? -18.478 -8.517 -7.483 1.00 11.02 124 ASN C CA 1
ATOM 4271 C C . ASN C 1 144 ? -17.772 -9.431 -6.509 1.00 10.92 124 ASN C C 1
ATOM 4272 O O . ASN C 1 144 ? -18.351 -9.891 -5.547 1.00 11.55 124 ASN C O 1
ATOM 4277 N N . ALA C 1 145 ? -16.490 -9.679 -6.781 1.00 9.69 125 ALA C N 1
ATOM 4278 C CA . ALA C 1 145 ? -15.628 -10.414 -5.835 1.00 10.26 125 ALA C CA 1
ATOM 4279 C C . ALA C 1 145 ? -14.211 -9.844 -5.982 1.00 9.37 125 ALA C C 1
ATOM 4280 O O . ALA C 1 145 ? -13.907 -9.035 -6.920 1.00 9.25 125 ALA C O 1
ATOM 4282 N N . LYS C 1 146 ? -13.319 -10.297 -5.125 1.00 9.12 126 LYS C N 1
ATOM 4283 C CA . LYS C 1 146 ? -11.981 -9.774 -5.105 1.00 11.33 126 LYS C CA 1
ATOM 4284 C C . LYS C 1 146 ? -11.331 -10.152 -6.417 1.00 10.29 126 LYS C C 1
ATOM 4285 O O . LYS C 1 146 ? -10.539 -9.368 -6.945 1.00 9.55 126 LYS C O 1
ATOM 4291 N N . ALA C 1 147 ? -11.644 -11.364 -6.895 1.00 8.19 127 ALA C N 1
ATOM 4292 C CA . ALA C 1 147 ? -11.002 -11.880 -8.139 1.00 8.06 127 ALA C CA 1
ATOM 4293 C C . ALA C 1 147 ? -11.589 -11.363 -9.438 1.00 7.00 127 ALA C C 1
ATOM 4294 O O . ALA C 1 147 ? -10.933 -11.499 -10.498 1.00 6.23 127 ALA C O 1
ATOM 4296 N N . GLY C 1 148 ? -12.817 -10.840 -9.410 1.00 5.73 128 GLY C N 1
ATOM 4297 C CA . GLY C 1 148 ? -13.428 -10.519 -10.726 1.00 6.39 128 GLY C CA 1
ATOM 4298 C C . GLY C 1 148 ? -14.864 -10.129 -10.509 1.00 7.99 128 GLY C C 1
ATOM 4299 O O . GLY C 1 148 ? -15.253 -9.691 -9.413 1.00 7.94 128 GLY C O 1
ATOM 4300 N N . HIS C 1 149 ? -15.695 -10.306 -11.524 1.00 6.88 129 HIS C N 1
ATOM 4301 C CA . HIS C 1 149 ? -17.092 -9.868 -11.396 1.00 5.36 129 HIS C CA 1
ATOM 4302 C C . HIS C 1 149 ? -17.876 -10.479 -12.539 1.00 6.14 129 HIS C C 1
ATOM 4303 O O . HIS C 1 149 ? -17.278 -11.000 -13.460 1.00 5.77 129 HIS C O 1
ATOM 4310 N N . LEU C 1 150 ? -19.199 -10.507 -12.415 1.00 5.34 130 LEU C N 1
ATOM 4311 C CA . LEU C 1 150 ? -20.097 -10.955 -13.479 1.00 6.23 130 LEU C CA 1
ATOM 4312 C C . LEU C 1 150 ? -21.017 -9.810 -13.769 1.00 6.42 130 LEU C C 1
ATOM 4313 O O . LEU C 1 150 ? -21.299 -8.986 -12.870 1.00 7.96 130 LEU C O 1
ATOM 4318 N N . GLU C 1 151 ? -21.562 -9.763 -14.981 1.00 7.26 131 GLU C N 1
ATOM 4319 C CA . GLU C 1 151 ? -22.620 -8.771 -15.281 1.00 6.35 131 GLU C CA 1
ATOM 4320 C C . GLU C 1 151 ? -23.635 -9.432 -16.219 1.00 6.71 131 GLU C C 1
ATOM 4321 O O . GLU C 1 151 ? -23.221 -10.025 -17.261 1.00 6.56 131 GLU C O 1
ATOM 4327 N N . LEU C 1 152 ? -24.927 -9.375 -15.850 1.00 6.52 132 LEU C N 1
ATOM 4328 C CA . LEU C 1 152 ? -25.954 -9.817 -16.744 1.00 5.69 132 LEU C CA 1
ATOM 4329 C C . LEU C 1 152 ? -26.917 -8.652 -17.013 1.00 6.61 132 LEU C C 1
ATOM 4330 O O . LEU C 1 152 ? -27.128 -7.803 -16.111 1.00 6.49 132 LEU C O 1
ATOM 4335 N N . GLN C 1 153 ? -27.487 -8.627 -18.223 1.00 6.92 133 GLN C N 1
ATOM 4336 C CA . GLN C 1 153 ? -28.582 -7.650 -18.499 1.00 7.10 133 GLN C CA 1
ATOM 4337 C C . GLN C 1 153 ? -29.642 -8.350 -19.298 1.00 7.54 133 GLN C C 1
ATOM 4338 O O . GLN C 1 153 ? -29.327 -9.297 -20.042 1.00 6.78 133 GLN C O 1
ATOM 4344 N N . PHE C 1 154 ? -30.881 -7.852 -19.189 1.00 7.75 134 PHE C N 1
ATOM 4345 C CA . PHE C 1 154 ? -31.969 -8.366 -19.961 1.00 7.05 134 PHE C CA 1
ATOM 4346 C C . PHE C 1 154 ? -32.988 -7.284 -20.241 1.00 6.58 134 PHE C C 1
ATOM 4347 O O . PHE C 1 154 ? -33.308 -6.523 -19.318 1.00 9.83 134 PHE C O 1
ATOM 4355 N N . THR C 1 155 ? -33.543 -7.270 -21.464 1.00 7.32 135 THR C N 1
ATOM 4356 C CA . THR C 1 155 ? -34.739 -6.481 -21.754 1.00 7.55 135 THR C CA 1
ATOM 4357 C C . THR C 1 155 ? -35.521 -7.249 -22.787 1.00 6.81 135 THR C C 1
ATOM 4358 O O . THR C 1 155 ? -34.960 -7.912 -23.566 1.00 7.59 135 THR C O 1
ATOM 4362 N N . ALA C 1 156 ? -36.831 -7.134 -22.738 1.00 7.55 136 ALA C N 1
ATOM 4363 C CA . ALA C 1 156 ? -37.680 -7.785 -23.753 1.00 8.15 136 ALA C CA 1
ATOM 4364 C C . ALA C 1 156 ? -37.740 -6.907 -25.015 1.00 7.58 136 ALA C C 1
ATOM 4365 O O . ALA C 1 156 ? -38.164 -7.385 -26.080 1.00 7.99 136 ALA C O 1
ATOM 4367 N N . ARG C 1 157 ? -37.416 -5.601 -24.899 1.00 8.41 137 ARG C N 1
ATOM 4368 C CA . ARG C 1 157 ? -37.371 -4.741 -26.097 1.00 9.27 137 ARG C CA 1
ATOM 4369 C C . ARG C 1 157 ? -36.226 -3.743 -26.015 1.00 9.31 137 ARG C C 1
ATOM 4370 O O . ARG C 1 157 ? -36.359 -2.717 -25.357 1.00 8.80 137 ARG C O 1
ATOM 4378 N N . ALA C 1 158 ? -35.150 -3.985 -26.769 1.00 9.26 138 ALA C N 1
ATOM 4379 C CA . ALA C 1 158 ? -34.020 -3.031 -26.678 1.00 8.92 138 ALA C CA 1
ATOM 4380 C C . ALA C 1 158 ? -34.377 -1.742 -27.376 1.00 8.77 138 ALA C C 1
ATOM 4381 O O . ALA C 1 158 ? -35.121 -1.741 -28.420 1.00 10.05 138 ALA C O 1
ATOM 4383 N N . ALA C 1 159 ? -33.788 -0.646 -26.895 1.00 6.97 139 ALA C N 1
ATOM 4384 C CA . ALA C 1 159 ? -33.933 0.676 -27.574 1.00 7.54 139 ALA C CA 1
ATOM 4385 C C . ALA C 1 159 ? -32.576 1.178 -28.074 1.00 8.25 139 ALA C C 1
ATOM 4386 O O . ALA C 1 159 ? -31.645 0.374 -28.260 1.00 9.05 139 ALA C O 1
ATOM 4388 N N . GLY C 1 160 ? -32.464 2.462 -28.411 1.00 8.94 140 GLY C N 1
ATOM 4389 C CA . GLY C 1 160 ? -31.296 2.957 -29.158 1.00 9.91 140 GLY C CA 1
ATOM 4390 C C . GLY C 1 160 ? -29.940 2.930 -28.445 1.00 9.74 140 GLY C C 1
ATOM 4391 O O . GLY C 1 160 ? -28.876 2.889 -29.094 1.00 8.85 140 GLY C O 1
ATOM 4392 N N . ALA C 1 161 ? -29.947 2.988 -27.110 1.00 9.77 141 ALA C N 1
ATOM 4393 C CA . ALA C 1 161 ? -28.676 3.015 -26.393 1.00 8.50 141 ALA C CA 1
ATOM 4394 C C . ALA C 1 161 ? -28.142 1.579 -26.386 1.00 8.88 141 ALA C C 1
ATOM 4395 O O . ALA C 1 161 ? -26.966 1.375 -26.529 1.00 9.28 141 ALA C O 1
ATOM 4397 N N . ALA C 1 162 ? -29.035 0.589 -26.205 1.00 9.11 142 ALA C N 1
ATOM 4398 C CA . ALA C 1 162 ? -28.587 -0.781 -26.202 1.00 8.27 142 ALA C CA 1
ATOM 4399 C C . ALA C 1 162 ? -28.123 -1.118 -27.588 1.00 6.75 142 ALA C C 1
ATOM 4400 O O . ALA C 1 162 ? -27.199 -1.872 -27.746 1.00 6.72 142 ALA C O 1
ATOM 4402 N N . HIS C 1 163 ? -28.744 -0.517 -28.638 1.00 8.61 143 HIS C N 1
ATOM 4403 C CA . HIS C 1 163 ? -28.315 -0.790 -29.998 1.00 8.50 143 HIS C CA 1
ATOM 4404 C C . HIS C 1 163 ? -26.943 -0.213 -30.262 1.00 9.35 143 HIS C C 1
ATOM 4405 O O . HIS C 1 163 ? -26.036 -0.913 -30.699 1.00 9.08 143 HIS C O 1
ATOM 4412 N N . LEU C 1 164 ? -26.786 1.106 -30.014 1.00 7.77 144 LEU C N 1
ATOM 4413 C CA . LEU C 1 164 ? -25.517 1.720 -30.429 1.00 7.32 144 LEU C CA 1
ATOM 4414 C C . LEU C 1 164 ? -24.390 1.237 -29.511 1.00 9.41 144 LEU C C 1
ATOM 4415 O O . LEU C 1 164 ? -23.296 1.000 -29.955 1.00 11.03 144 LEU C O 1
ATOM 4420 N N . GLY C 1 165 ? -24.697 1.049 -28.245 1.00 8.09 145 GLY C N 1
ATOM 4421 C CA . GLY C 1 165 ? -23.704 0.696 -27.280 1.00 7.51 145 GLY C CA 1
ATOM 4422 C C . GLY C 1 165 ? -23.314 -0.764 -27.310 1.00 8.34 145 GLY C C 1
ATOM 4423 O O . GLY C 1 165 ? -22.120 -1.103 -27.173 1.00 10.29 145 GLY C O 1
ATOM 4424 N N . LEU C 1 166 ? -24.306 -1.655 -27.520 1.00 8.91 146 LEU C N 1
ATOM 4425 C CA . LEU C 1 166 ? -24.084 -3.130 -27.269 1.00 8.12 146 LEU C CA 1
ATOM 4426 C C . LEU C 1 166 ? -24.440 -3.969 -28.444 1.00 8.96 146 LEU C C 1
ATOM 4427 O O . LEU C 1 166 ? -24.211 -5.186 -28.454 1.00 11.87 146 LEU C O 1
ATOM 4432 N N . GLY C 1 167 ? -24.947 -3.326 -29.479 1.00 7.48 147 GLY C N 1
ATOM 4433 C CA . GLY C 1 167 ? -25.288 -4.005 -30.779 1.00 9.55 147 GLY C CA 1
ATOM 4434 C C . GLY C 1 167 ? -26.600 -4.743 -30.679 1.00 8.76 147 GLY C C 1
ATOM 4435 O O . GLY C 1 167 ? -26.901 -5.654 -31.442 1.00 9.39 147 GLY C O 1
ATOM 4436 N N . ALA C 1 168 ? -27.438 -4.333 -29.756 1.00 8.39 148 ALA C N 1
ATOM 4437 C CA . ALA C 1 168 ? -28.724 -4.959 -29.627 1.00 8.54 148 ALA C CA 1
ATOM 4438 C C . ALA C 1 168 ? -29.577 -4.673 -30.842 1.00 9.27 148 ALA C C 1
ATOM 4439 O O . ALA C 1 168 ? -29.404 -3.657 -31.530 1.00 11.26 148 ALA C O 1
ATOM 4441 N N . VAL C 1 169 ? -30.533 -5.556 -31.121 1.00 9.85 149 VAL C N 1
ATOM 4442 C CA . VAL C 1 169 ? -31.503 -5.281 -32.206 1.00 9.39 149 VAL C CA 1
ATOM 4443 C C . VAL C 1 169 ? -32.675 -4.498 -31.617 1.00 8.78 149 VAL C C 1
ATOM 4444 O O . VAL C 1 169 ? -33.347 -4.975 -30.689 1.00 8.78 149 VAL C O 1
ATOM 4448 N N . GLU C 1 170 ? -32.914 -3.303 -32.111 1.00 9.84 150 GLU C N 1
ATOM 4449 C CA . GLU C 1 170 ? -33.983 -2.474 -31.559 1.00 10.88 150 GLU C CA 1
ATOM 4450 C C . GLU C 1 170 ? -35.336 -3.176 -31.709 1.00 11.02 150 GLU C C 1
ATOM 4451 O O . GLU C 1 170 ? -35.635 -3.737 -32.768 1.00 11.93 150 GLU C O 1
ATOM 4457 N N . GLY C 1 171 ? -36.169 -3.077 -30.689 1.00 10.53 151 GLY C N 1
ATOM 4458 C CA . GLY C 1 171 ? -37.495 -3.649 -30.701 1.00 10.20 151 GLY C CA 1
ATOM 4459 C C . GLY C 1 171 ? -37.547 -5.144 -30.405 1.00 9.93 151 GLY C C 1
ATOM 4460 O O . GLY C 1 171 ? -38.623 -5.777 -30.496 1.00 11.42 151 GLY C O 1
ATOM 4461 N N . LYS C 1 172 ? -36.403 -5.733 -30.054 1.00 7.76 152 LYS C N 1
ATOM 4462 C CA . LYS C 1 172 ? -36.352 -7.200 -29.840 1.00 7.76 152 LYS C CA 1
ATOM 4463 C C . LYS C 1 172 ? -35.682 -7.464 -28.513 1.00 8.55 152 LYS C C 1
ATOM 4464 O O . LYS C 1 172 ? -35.005 -6.572 -28.006 1.00 8.30 152 LYS C O 1
ATOM 4470 N N . ALA C 1 173 ? -35.869 -8.691 -28.001 1.00 7.53 153 ALA C N 1
ATOM 4471 C CA . ALA C 1 173 ? -35.319 -8.999 -26.690 1.00 6.72 153 ALA C CA 1
ATOM 4472 C C . ALA C 1 173 ? -33.766 -9.013 -26.826 1.00 7.67 153 ALA C C 1
ATOM 4473 O O . ALA C 1 173 ? -33.196 -9.217 -27.893 1.00 9.31 153 ALA C O 1
ATOM 4475 N N . PHE C 1 174 ? -33.107 -8.831 -25.700 1.00 6.83 154 PHE C N 1
ATOM 4476 C CA . PHE C 1 174 ? -31.692 -8.640 -25.690 1.00 6.13 154 PHE C CA 1
ATOM 4477 C C . PHE C 1 174 ? -31.187 -9.177 -24.339 1.00 5.99 154 PHE C C 1
ATOM 4478 O O . PHE C 1 174 ? -31.719 -8.853 -23.242 1.00 7.05 154 PHE C O 1
ATOM 4486 N N . GLY C 1 175 ? -30.106 -9.963 -24.415 1.00 6.05 155 GLY C N 1
ATOM 4487 C CA . GLY C 1 175 ? -29.424 -10.431 -23.215 1.00 4.20 155 GLY C CA 1
ATOM 4488 C C . GLY C 1 175 ? -27.938 -10.140 -23.302 1.00 6.07 155 GLY C C 1
ATOM 4489 O O . GLY C 1 175 ? -27.351 -10.210 -24.364 1.00 7.55 155 GLY C O 1
ATOM 4490 N N A LEU C 1 176 ? -27.336 -9.861 -22.152 0.58 5.58 156 LEU C N 1
ATOM 4491 N N B LEU C 1 176 ? -27.333 -9.837 -22.153 0.42 5.82 156 LEU C N 1
ATOM 4492 C CA A LEU C 1 176 ? -25.893 -9.614 -22.076 0.58 5.69 156 LEU C CA 1
ATOM 4493 C CA B LEU C 1 176 ? -25.891 -9.541 -22.053 0.42 5.99 156 LEU C CA 1
ATOM 4494 C C A LEU C 1 176 ? -25.397 -10.552 -20.984 0.58 6.11 156 LEU C C 1
ATOM 4495 C C B LEU C 1 176 ? -25.354 -10.482 -20.963 0.42 6.23 156 LEU C C 1
ATOM 4496 O O A LEU C 1 176 ? -25.972 -10.586 -19.854 0.58 5.74 156 LEU C O 1
ATOM 4497 O O B LEU C 1 176 ? -25.897 -10.494 -19.832 0.42 5.87 156 LEU C O 1
ATOM 4506 N N . ILE C 1 177 ? -24.304 -11.253 -21.271 1.00 5.77 157 ILE C N 1
ATOM 4507 C CA . ILE C 1 177 ? -23.784 -12.293 -20.320 1.00 5.61 157 ILE C CA 1
ATOM 4508 C C . ILE C 1 177 ? -22.261 -12.139 -20.269 1.00 5.92 157 ILE C C 1
ATOM 4509 O O . ILE C 1 177 ? -21.581 -12.484 -21.219 1.00 5.89 157 ILE C O 1
ATOM 4514 N N . CYS C 1 178 ? -21.742 -11.623 -19.173 1.00 6.77 158 CYS C N 1
ATOM 4515 C CA . CYS C 1 178 ? -20.367 -11.182 -19.119 1.00 7.86 158 CYS C CA 1
ATOM 4516 C C . CYS C 1 178 ? -19.686 -11.736 -17.857 1.00 6.50 158 CYS C C 1
ATOM 4517 O O . CYS C 1 178 ? -20.275 -11.744 -16.752 1.00 7.69 158 CYS C O 1
ATOM 4520 N N . GLY C 1 179 ? -18.439 -12.186 -18.025 1.00 5.58 159 GLY C N 1
ATOM 4521 C CA . GLY C 1 179 ? -17.657 -12.657 -16.864 1.00 4.36 159 GLY C CA 1
ATOM 4522 C C . GLY C 1 179 ? -16.240 -12.152 -16.913 1.00 3.09 159 GLY C C 1
ATOM 4523 O O . GLY C 1 179 ? -15.662 -12.082 -18.036 1.00 4.77 159 GLY C O 1
ATOM 4524 N N . CYS C 1 180 ? -15.664 -11.926 -15.738 1.00 4.16 160 CYS C N 1
ATOM 4525 C CA . CYS C 1 180 ? -14.300 -11.439 -15.552 1.00 5.59 160 CYS C CA 1
ATOM 4526 C C . CYS C 1 180 ? -13.712 -12.228 -14.334 1.00 5.26 160 CYS C C 1
ATOM 4527 O O . CYS C 1 180 ? -14.329 -12.308 -13.287 1.00 8.08 160 CYS C O 1
ATOM 4530 N N . PRO C 1 181 ? -12.517 -12.793 -14.487 1.00 5.78 161 PRO C N 1
ATOM 4531 C CA . PRO C 1 181 ? -11.647 -12.724 -15.700 1.00 3.32 161 PRO C CA 1
ATOM 4532 C C . PRO C 1 181 ? -12.298 -13.438 -16.880 1.00 4.23 161 PRO C C 1
ATOM 4533 O O . PRO C 1 181 ? -13.146 -14.293 -16.678 1.00 4.19 161 PRO C O 1
ATOM 4537 N N . SER C 1 182 ? -11.895 -13.024 -18.104 1.00 4.17 162 SER C N 1
ATOM 4538 C CA . SER C 1 182 ? -12.677 -13.257 -19.318 1.00 4.81 162 SER C CA 1
ATOM 4539 C C . SER C 1 182 ? -13.017 -14.696 -19.711 1.00 4.14 162 SER C C 1
ATOM 4540 O O . SER C 1 182 ? -14.041 -14.945 -20.251 1.00 3.75 162 SER C O 1
ATOM 4543 N N . GLY C 1 183 ? -12.170 -15.657 -19.366 1.00 5.86 163 GLY C N 1
ATOM 4544 C CA . GLY C 1 183 ? -12.435 -17.057 -19.613 1.00 4.86 163 GLY C CA 1
ATOM 4545 C C . GLY C 1 183 ? -13.735 -17.496 -18.921 1.00 5.07 163 GLY C C 1
ATOM 4546 O O . GLY C 1 183 ? -14.457 -18.360 -19.480 1.00 6.33 163 GLY C O 1
ATOM 4547 N N . ILE C 1 184 ? -14.083 -16.906 -17.765 1.00 3.65 164 ILE C N 1
ATOM 4548 C CA . ILE C 1 184 ? -15.382 -17.261 -17.168 1.00 4.27 164 ILE C CA 1
ATOM 4549 C C . ILE C 1 184 ? -16.542 -16.874 -18.104 1.00 5.54 164 ILE C C 1
ATOM 4550 O O . ILE C 1 184 ? -17.491 -17.636 -18.244 1.00 5.71 164 ILE C O 1
ATOM 4555 N N . GLY C 1 185 ? -16.441 -15.700 -18.772 1.00 5.21 165 GLY C N 1
ATOM 4556 C CA . GLY C 1 185 ? -17.447 -15.317 -19.795 1.00 4.55 165 GLY C CA 1
ATOM 4557 C C . GLY C 1 185 ? -17.583 -16.291 -20.999 1.00 5.20 165 GLY C C 1
ATOM 4558 O O . GLY C 1 185 ? -18.703 -16.486 -21.477 1.00 5.36 165 GLY C O 1
ATOM 4559 N N . VAL C 1 186 ? -16.465 -16.902 -21.469 1.00 3.53 166 VAL C N 1
ATOM 4560 C CA . VAL C 1 186 ? -16.565 -17.882 -22.486 1.00 4.72 166 VAL C CA 1
ATOM 4561 C C . VAL C 1 186 ? -17.413 -19.058 -21.999 1.00 5.24 166 VAL C C 1
ATOM 4562 O O . VAL C 1 186 ? -18.302 -19.488 -22.748 1.00 5.21 166 VAL C O 1
ATOM 4566 N N . VAL C 1 187 ? -17.103 -19.575 -20.805 1.00 3.45 167 VAL C N 1
ATOM 4567 C CA . VAL C 1 187 ? -17.926 -20.692 -20.319 1.00 5.69 167 VAL C CA 1
ATOM 4568 C C . VAL C 1 187 ? -19.383 -20.238 -20.123 1.00 5.36 167 VAL C C 1
ATOM 4569 O O . VAL C 1 187 ? -20.314 -20.982 -20.479 1.00 6.58 167 VAL C O 1
ATOM 4573 N N . MET C 1 188 ? -19.609 -19.044 -19.531 1.00 4.46 168 MET C N 1
ATOM 4574 C CA . MET C 1 188 ? -20.987 -18.597 -19.315 1.00 6.35 168 MET C CA 1
ATOM 4575 C C . MET C 1 188 ? -21.733 -18.549 -20.664 1.00 7.01 168 MET C C 1
ATOM 4576 O O . MET C 1 188 ? -22.925 -18.876 -20.766 1.00 7.36 168 MET C O 1
ATOM 4581 N N . GLY C 1 189 ? -21.034 -18.119 -21.710 1.00 6.05 169 GLY C N 1
ATOM 4582 C CA . GLY C 1 189 ? -21.686 -17.954 -23.005 1.00 7.14 169 GLY C CA 1
ATOM 4583 C C . GLY C 1 189 ? -22.005 -19.341 -23.607 1.00 8.51 169 GLY C C 1
ATOM 4584 O O . GLY C 1 189 ? -23.042 -19.525 -24.256 1.00 7.44 169 GLY C O 1
ATOM 4585 N N . ASP C 1 190 ? -21.076 -20.263 -23.460 1.00 6.34 170 ASP C N 1
ATOM 4586 C CA . ASP C 1 190 ? -21.303 -21.639 -23.927 1.00 8.06 170 ASP C CA 1
ATOM 4587 C C . ASP C 1 190 ? -22.546 -22.201 -23.250 1.00 7.04 170 ASP C C 1
ATOM 4588 O O . ASP C 1 190 ? -23.452 -22.773 -23.899 1.00 8.16 170 ASP C O 1
ATOM 4593 N N . LYS C 1 191 ? -22.596 -22.079 -21.934 1.00 6.45 171 LYS C N 1
ATOM 4594 C CA . LYS C 1 191 ? -23.757 -22.631 -21.216 1.00 7.01 171 LYS C CA 1
ATOM 4595 C C . LYS C 1 191 ? -25.059 -21.983 -21.671 1.00 5.87 171 LYS C C 1
ATOM 4596 O O . LYS C 1 191 ? -26.083 -22.643 -21.859 1.00 6.42 171 LYS C O 1
ATOM 4602 N N . ALA C 1 192 ? -25.022 -20.672 -21.879 1.00 6.27 172 ALA C N 1
ATOM 4603 C CA . ALA C 1 192 ? -26.233 -19.903 -22.255 1.00 7.24 172 ALA C CA 1
ATOM 4604 C C . ALA C 1 192 ? -26.780 -20.396 -23.575 1.00 7.64 172 ALA C C 1
ATOM 4605 O O . ALA C 1 192 ? -27.992 -20.620 -23.710 1.00 8.10 172 ALA C O 1
ATOM 4607 N N . LEU C 1 193 ? -25.874 -20.607 -24.536 1.00 6.84 173 LEU C N 1
ATOM 4608 C CA . LEU C 1 193 ? -26.343 -21.004 -25.859 1.00 6.90 173 LEU C CA 1
ATOM 4609 C C . LEU C 1 193 ? -26.942 -22.386 -25.827 1.00 7.60 173 LEU C C 1
ATOM 4610 O O . LEU C 1 193 ? -27.767 -22.723 -26.678 1.00 10.50 173 LEU C O 1
ATOM 4615 N N . LYS C 1 194 ? -26.438 -23.231 -24.942 1.00 5.67 174 LYS C N 1
ATOM 4616 C CA . LYS C 1 194 ? -26.929 -24.621 -24.851 1.00 7.24 174 LYS C CA 1
ATOM 4617 C C . LYS C 1 194 ? -28.187 -24.728 -23.930 1.00 8.45 174 LYS C C 1
ATOM 4618 O O . LYS C 1 194 ? -28.713 -25.834 -23.733 1.00 7.72 174 LYS C O 1
ATOM 4624 N N . THR C 1 195 ? -28.721 -23.602 -23.469 1.00 8.37 175 THR C N 1
ATOM 4625 C CA . THR C 1 195 ? -29.844 -23.640 -22.539 1.00 8.90 175 THR C CA 1
ATOM 4626 C C . THR C 1 195 ? -31.194 -23.487 -23.313 1.00 9.76 175 THR C C 1
ATOM 4627 O O . THR C 1 195 ? -32.255 -24.031 -22.916 1.00 10.46 175 THR C O 1
ATOM 4631 N N . ALA C 1 196 ? -31.151 -22.686 -24.358 1.00 9.08 176 ALA C N 1
ATOM 4632 C CA . ALA C 1 196 ? -32.371 -22.384 -25.130 1.00 10.06 176 ALA C CA 1
ATOM 4633 C C . ALA C 1 196 ? -31.899 -21.925 -26.491 1.00 9.10 176 ALA C C 1
ATOM 4634 O O . ALA C 1 196 ? -30.713 -21.664 -26.643 1.00 10.94 176 ALA C O 1
ATOM 4636 N N . GLY C 1 197 ? -32.805 -21.871 -27.471 1.00 9.68 177 GLY C N 1
ATOM 4637 C CA . GLY C 1 197 ? -32.481 -21.584 -28.884 1.00 11.28 177 GLY C CA 1
ATOM 4638 C C . GLY C 1 197 ? -32.440 -20.060 -29.097 1.00 12.52 177 GLY C C 1
ATOM 4639 O O . GLY C 1 197 ? -33.453 -19.423 -29.386 1.00 16.57 177 GLY C O 1
ATOM 4640 N N . VAL C 1 198 ? -31.326 -19.436 -28.777 1.00 11.84 178 VAL C N 1
ATOM 4641 C CA . VAL C 1 198 ? -31.251 -17.976 -28.850 1.00 11.81 178 VAL C CA 1
ATOM 4642 C C . VAL C 1 198 ? -30.192 -17.694 -29.880 1.00 12.53 178 VAL C C 1
ATOM 4643 O O . VAL C 1 198 ? -29.387 -18.610 -30.263 1.00 14.61 178 VAL C O 1
ATOM 4647 N N . GLU C 1 199 ? -30.122 -16.442 -30.311 1.00 13.69 179 GLU C N 1
ATOM 4648 C CA . GLU C 1 199 ? -29.291 -16.100 -31.420 1.00 13.76 179 GLU C CA 1
ATOM 4649 C C . GLU C 1 199 ? -28.120 -15.229 -30.924 1.00 13.29 179 GLU C C 1
ATOM 4650 O O . GLU C 1 199 ? -28.351 -14.124 -30.422 1.00 13.17 179 GLU C O 1
ATOM 4656 N N . PRO C 1 200 ? -26.887 -15.677 -31.096 1.00 10.70 180 PRO C N 1
ATOM 4657 C CA . PRO C 1 200 ? -25.796 -14.801 -30.645 1.00 10.58 180 PRO C CA 1
ATOM 4658 C C . PRO C 1 200 ? -25.596 -13.606 -31.597 1.00 11.67 180 PRO C C 1
ATOM 4659 O O . PRO C 1 200 ? -25.810 -13.717 -32.781 1.00 12.57 180 PRO C O 1
ATOM 4663 N N . LEU C 1 201 ? -25.402 -12.431 -31.007 1.00 10.49 181 LEU C N 1
ATOM 4664 C CA . LEU C 1 201 ? -25.105 -11.217 -31.756 1.00 9.72 181 LEU C CA 1
ATOM 4665 C C . LEU C 1 201 ? -23.592 -11.036 -31.794 1.00 10.19 181 LEU C C 1
ATOM 4666 O O . LEU C 1 201 ? -23.008 -10.860 -32.817 1.00 12.71 181 LEU C O 1
ATOM 4671 N N . ASN C 1 202 ? -22.926 -11.067 -30.654 1.00 8.47 182 ASN C N 1
ATOM 4672 C CA . ASN C 1 202 ? -21.483 -10.908 -30.712 1.00 7.00 182 ASN C CA 1
ATOM 4673 C C . ASN C 1 202 ? -20.852 -11.569 -29.462 1.00 6.19 182 ASN C C 1
ATOM 4674 O O . ASN C 1 202 ? -21.565 -11.916 -28.520 1.00 7.00 182 ASN C O 1
ATOM 4679 N N . PHE C 1 203 ? -19.554 -11.841 -29.518 1.00 5.72 183 PHE C N 1
ATOM 4680 C CA . PHE C 1 203 ? -18.827 -12.195 -28.275 1.00 5.39 183 PHE C CA 1
ATOM 4681 C C . PHE C 1 203 ? -17.614 -11.288 -28.220 1.00 6.56 183 PHE C C 1
ATOM 4682 O O . PHE C 1 203 ? -16.763 -11.329 -29.109 1.00 7.69 183 PHE C O 1
ATOM 4690 N N . THR C 1 204 ? -17.518 -10.453 -27.221 1.00 5.96 184 THR C N 1
ATOM 4691 C CA . THR C 1 204 ? -16.376 -9.547 -27.130 1.00 6.37 184 THR C CA 1
ATOM 4692 C C . THR C 1 204 ? -15.421 -10.108 -26.067 1.00 7.10 184 THR C C 1
ATOM 4693 O O . THR C 1 204 ? -15.824 -10.827 -25.139 1.00 5.20 184 THR C O 1
ATOM 4697 N N . SER C 1 205 ? -14.158 -9.753 -26.193 1.00 4.74 185 SER C N 1
ATOM 4698 C CA . SER C 1 205 ? -13.110 -10.349 -25.379 1.00 5.64 185 SER C CA 1
ATOM 4699 C C . SER C 1 205 ? -11.954 -9.322 -25.250 1.00 4.11 185 SER C C 1
ATOM 4700 O O . SER C 1 205 ? -12.034 -8.209 -25.770 1.00 4.33 185 SER C O 1
ATOM 4703 N N . PRO C 1 206 ? -10.914 -9.649 -24.484 1.00 3.83 186 PRO C N 1
ATOM 4704 C CA . PRO C 1 206 ? -9.912 -8.642 -24.194 1.00 3.37 186 PRO C CA 1
ATOM 4705 C C . PRO C 1 206 ? -9.279 -8.043 -25.408 1.00 5.56 186 PRO C C 1
ATOM 4706 O O . PRO C 1 206 ? -9.059 -6.829 -25.389 1.00 5.71 186 PRO C O 1
ATOM 4710 N N . SER C 1 207 ? -9.060 -8.836 -26.462 1.00 6.47 187 SER C N 1
ATOM 4711 C CA . SER C 1 207 ? -8.336 -8.317 -27.649 1.00 6.80 187 SER C CA 1
ATOM 4712 C C . SER C 1 207 ? -9.312 -8.074 -28.794 1.00 6.83 187 SER C C 1
ATOM 4713 O O . SER C 1 207 ? -8.899 -7.715 -29.916 1.00 7.79 187 SER C O 1
ATOM 4716 N N . HIS C 1 208 ? -10.613 -8.205 -28.530 1.00 6.32 188 HIS C N 1
ATOM 4717 C CA . HIS C 1 208 ? -11.595 -7.997 -29.633 1.00 7.59 188 HIS C CA 1
ATOM 4718 C C . HIS C 1 208 ? -12.891 -7.403 -29.169 1.00 7.10 188 HIS C C 1
ATOM 4719 O O . HIS C 1 208 ? -13.719 -8.071 -28.467 1.00 8.90 188 HIS C O 1
ATOM 4726 N N . GLY C 1 209 ? -13.055 -6.110 -29.443 1.00 7.57 189 GLY C N 1
ATOM 4727 C CA . GLY C 1 209 ? -14.317 -5.461 -29.173 1.00 6.90 189 GLY C CA 1
ATOM 4728 C C . GLY C 1 209 ? -14.508 -4.934 -27.741 1.00 7.25 189 GLY C C 1
ATOM 4729 O O . GLY C 1 209 ? -15.641 -4.562 -27.316 1.00 7.51 189 GLY C O 1
ATOM 4730 N N . THR C 1 210 ? -13.408 -4.921 -26.976 1.00 6.72 190 THR C N 1
ATOM 4731 C CA . THR C 1 210 ? -13.427 -4.224 -25.679 1.00 5.91 190 THR C CA 1
ATOM 4732 C C . THR C 1 210 ? -12.251 -3.279 -25.581 1.00 6.35 190 THR C C 1
ATOM 4733 O O . THR C 1 210 ? -11.346 -3.320 -26.431 1.00 7.04 190 THR C O 1
ATOM 4737 N N . SER C 1 211 ? -12.181 -2.552 -24.477 1.00 5.99 191 SER C N 1
ATOM 4738 C CA . SER C 1 211 ? -11.065 -1.608 -24.328 1.00 6.33 191 SER C CA 1
ATOM 4739 C C . SER C 1 211 ? -9.935 -2.300 -23.561 1.00 4.81 191 SER C C 1
ATOM 4740 O O . SER C 1 211 ? -9.472 -1.818 -22.486 1.00 5.26 191 SER C O 1
ATOM 4743 N N . PHE C 1 212 ? -9.576 -3.493 -24.022 1.00 3.61 192 PHE C N 1
ATOM 4744 C CA . PHE C 1 212 ? -8.603 -4.345 -23.339 1.00 4.40 192 PHE C CA 1
ATOM 4745 C C . PHE C 1 212 ? -9.064 -4.591 -21.906 1.00 3.41 192 PHE C C 1
ATOM 4746 O O . PHE C 1 212 ? -8.294 -4.532 -20.924 1.00 5.91 192 PHE C O 1
ATOM 4754 N N . SER C 1 213 ? -10.355 -4.857 -21.782 1.00 4.75 193 SER C N 1
ATOM 4755 C CA . SER C 1 213 ? -10.924 -5.226 -20.508 1.00 4.45 193 SER C CA 1
ATOM 4756 C C . SER C 1 213 ? -10.602 -6.727 -20.221 1.00 6.19 193 SER C C 1
ATOM 4757 O O . SER C 1 213 ? -10.075 -7.430 -21.081 1.00 8.12 193 SER C O 1
ATOM 4760 N N . ASN C 1 214 ? -10.915 -7.188 -19.041 1.00 3.80 194 ASN C N 1
ATOM 4761 C CA . ASN C 1 214 ? -10.732 -8.621 -18.728 1.00 4.34 194 ASN C CA 1
ATOM 4762 C C . ASN C 1 214 ? -12.116 -9.279 -18.658 1.00 4.25 194 ASN C C 1
ATOM 4763 O O . ASN C 1 214 ? -12.461 -10.054 -17.706 1.00 5.28 194 ASN C O 1
ATOM 4768 N N . GLU C 1 215 ? -12.934 -8.939 -19.676 1.00 5.87 195 GLU C N 1
ATOM 4769 C CA . GLU C 1 215 ? -14.283 -9.472 -19.729 1.00 6.07 195 GLU C CA 1
ATOM 4770 C C . GLU C 1 215 ? -14.476 -10.292 -20.988 1.00 5.64 195 GLU C C 1
ATOM 4771 O O . GLU C 1 215 ? -13.908 -9.994 -22.072 1.00 6.77 195 GLU C O 1
ATOM 4777 N N . GLY C 1 216 ? -15.217 -11.393 -20.835 1.00 6.47 196 GLY C N 1
ATOM 4778 C CA . GLY C 1 216 ? -15.749 -12.186 -21.944 1.00 6.44 196 GLY C CA 1
ATOM 4779 C C . GLY C 1 216 ? -17.263 -11.980 -21.907 1.00 7.15 196 GLY C C 1
ATOM 4780 O O . GLY C 1 216 ? -17.904 -12.283 -20.884 1.00 7.07 196 GLY C O 1
ATOM 4781 N N . CYS C 1 217 ? -17.822 -11.419 -22.974 1.00 7.98 197 CYS C N 1
ATOM 4782 C CA . CYS C 1 217 ? -19.225 -10.993 -22.982 1.00 6.99 197 CYS C CA 1
ATOM 4783 C C . CYS C 1 217 ? -19.952 -11.517 -24.240 1.00 5.56 197 CYS C C 1
ATOM 4784 O O . CYS C 1 217 ? -19.626 -11.154 -25.415 1.00 5.00 197 CYS C O 1
ATOM 4787 N N . LEU C 1 218 ? -20.980 -12.346 -24.022 1.00 5.80 198 LEU C N 1
ATOM 4788 C CA . LEU C 1 218 ? -21.884 -12.779 -25.071 1.00 5.09 198 LEU C CA 1
ATOM 4789 C C . LEU C 1 218 ? -23.111 -11.920 -25.112 1.00 5.37 198 LEU C C 1
ATOM 4790 O O . LEU C 1 218 ? -23.747 -11.724 -24.095 1.00 6.94 198 LEU C O 1
ATOM 4795 N N . THR C 1 219 ? -23.506 -11.447 -26.288 1.00 6.03 199 THR C N 1
ATOM 4796 C CA . THR C 1 219 ? -24.791 -10.689 -26.444 1.00 5.63 199 THR C CA 1
ATOM 4797 C C . THR C 1 219 ? -25.709 -11.602 -27.311 1.00 5.87 199 THR C C 1
ATOM 4798 O O . THR C 1 219 ? -25.236 -12.259 -28.262 1.00 8.18 199 THR C O 1
ATOM 4802 N N . ILE C 1 220 ? -26.991 -11.624 -26.963 1.00 5.70 200 ILE C N 1
ATOM 4803 C CA . ILE C 1 220 ? -27.953 -12.505 -27.633 1.00 7.11 200 ILE C CA 1
ATOM 4804 C C . ILE C 1 220 ? -29.268 -11.796 -27.850 1.00 6.56 200 ILE C C 1
ATOM 4805 O O . ILE C 1 220 ? -29.589 -10.821 -27.188 1.00 4.57 200 ILE C O 1
ATOM 4810 N N . THR C 1 221 ? -30.028 -12.342 -28.799 1.00 8.78 201 THR C N 1
ATOM 4811 C CA . THR C 1 221 ? -31.410 -11.943 -29.030 1.00 9.65 201 THR C CA 1
ATOM 4812 C C . THR C 1 221 ? -32.182 -13.244 -29.273 1.00 9.86 201 THR C C 1
ATOM 4813 O O . THR C 1 221 ? -31.608 -14.317 -29.152 1.00 10.84 201 THR C O 1
ATOM 4817 N N . GLY C 1 222 ? -33.472 -13.123 -29.527 1.00 9.68 202 GLY C N 1
ATOM 4818 C CA . GLY C 1 222 ? -34.332 -14.294 -29.720 1.00 9.95 202 GLY C CA 1
ATOM 4819 C C . GLY C 1 222 ? -35.599 -14.002 -28.951 1.00 11.13 202 GLY C C 1
ATOM 4820 O O . GLY C 1 222 ? -35.817 -12.895 -28.492 1.00 9.85 202 GLY C O 1
ATOM 4821 N N . ASP C 1 223 ? -36.441 -14.994 -28.773 1.00 11.28 203 ASP C N 1
ATOM 4822 C CA . ASP C 1 223 ? -37.694 -14.738 -28.069 1.00 12.44 203 ASP C CA 1
ATOM 4823 C C . ASP C 1 223 ? -37.398 -14.355 -26.608 1.00 11.88 203 ASP C C 1
ATOM 4824 O O . ASP C 1 223 ? -36.502 -14.927 -25.981 1.00 11.30 203 ASP C O 1
ATOM 4829 N N . SER C 1 224 ? -38.188 -13.445 -26.048 1.00 10.99 204 SER C N 1
ATOM 4830 C CA . SER C 1 224 ? -37.851 -12.967 -24.723 1.00 8.42 204 SER C CA 1
ATOM 4831 C C . SER C 1 224 ? -37.719 -14.046 -23.630 1.00 10.53 204 SER C C 1
ATOM 4832 O O . SER C 1 224 ? -36.825 -13.951 -22.770 1.00 9.54 204 SER C O 1
ATOM 4835 N N . GLY C 1 225 ? -38.612 -15.050 -23.619 1.00 9.44 205 GLY C N 1
ATOM 4836 C CA . GLY C 1 225 ? -38.512 -16.087 -22.573 1.00 9.25 205 GLY C CA 1
ATOM 4837 C C . GLY C 1 225 ? -37.215 -16.899 -22.680 1.00 9.93 205 GLY C C 1
ATOM 4838 O O . GLY C 1 225 ? -36.525 -17.127 -21.658 1.00 12.25 205 GLY C O 1
ATOM 4839 N N . ALA C 1 226 ? -36.856 -17.274 -23.906 1.00 8.08 206 ALA C N 1
ATOM 4840 C CA . ALA C 1 226 ? -35.620 -18.042 -24.221 1.00 6.64 206 ALA C CA 1
ATOM 4841 C C . ALA C 1 226 ? -34.390 -17.218 -23.838 1.00 6.73 206 ALA C C 1
ATOM 4842 O O . ALA C 1 226 ? -33.409 -17.733 -23.295 1.00 7.64 206 ALA C O 1
ATOM 4844 N N . VAL C 1 227 ? -34.449 -15.931 -24.132 1.00 7.37 207 VAL C N 1
ATOM 4845 C CA . VAL C 1 227 ? -33.337 -15.016 -23.803 1.00 6.46 207 VAL C CA 1
ATOM 4846 C C . VAL C 1 227 ? -33.118 -14.954 -22.278 1.00 8.18 207 VAL C C 1
ATOM 4847 O O . VAL C 1 227 ? -31.975 -15.029 -21.829 1.00 6.98 207 VAL C O 1
ATOM 4851 N N . ARG C 1 228 ? -34.185 -14.807 -21.474 1.00 8.95 208 ARG C N 1
ATOM 4852 C CA . ARG C 1 228 ? -34.069 -14.755 -20.011 1.00 12.18 208 ARG C CA 1
ATOM 4853 C C . ARG C 1 228 ? -33.493 -16.109 -19.533 1.00 11.08 208 ARG C C 1
ATOM 4854 O O . ARG C 1 228 ? -32.649 -16.108 -18.635 1.00 10.45 208 ARG C O 1
ATOM 4862 N N . GLN C 1 229 ? -34.017 -17.219 -20.071 1.00 10.80 209 GLN C N 1
ATOM 4863 C CA . GLN C 1 229 ? -33.550 -18.571 -19.678 1.00 10.31 209 GLN C CA 1
ATOM 4864 C C . GLN C 1 229 ? -32.025 -18.593 -19.845 1.00 8.70 209 GLN C C 1
ATOM 4865 O O . GLN C 1 229 ? -31.291 -19.050 -18.920 1.00 9.70 209 GLN C O 1
ATOM 4871 N N . ALA C 1 230 ? -31.550 -18.128 -20.989 1.00 6.64 210 ALA C N 1
ATOM 4872 C CA . ALA C 1 230 ? -30.141 -18.206 -21.323 1.00 7.46 210 ALA C CA 1
ATOM 4873 C C . ALA C 1 230 ? -29.317 -17.306 -20.430 1.00 6.51 210 ALA C C 1
ATOM 4874 O O . ALA C 1 230 ? -28.242 -17.737 -19.980 1.00 7.08 210 ALA C O 1
ATOM 4876 N N . VAL C 1 231 ? -29.801 -16.096 -20.150 1.00 7.16 211 VAL C N 1
ATOM 4877 C CA . VAL C 1 231 ? -29.078 -15.160 -19.248 1.00 6.52 211 VAL C CA 1
ATOM 4878 C C . VAL C 1 231 ? -28.963 -15.752 -17.887 1.00 6.45 211 VAL C C 1
ATOM 4879 O O . VAL C 1 231 ? -27.885 -15.773 -17.282 1.00 6.31 211 VAL C O 1
ATOM 4883 N N . MET C 1 232 ? -30.064 -16.335 -17.406 1.00 6.68 212 MET C N 1
ATOM 4884 C CA . MET C 1 232 ? -30.073 -16.918 -16.061 1.00 8.38 212 MET C CA 1
ATOM 4885 C C . MET C 1 232 ? -29.096 -18.124 -15.950 1.00 6.48 212 MET C C 1
ATOM 4886 O O . MET C 1 232 ? -28.416 -18.271 -14.950 1.00 8.33 212 MET C O 1
ATOM 4891 N N . ALA C 1 233 ? -29.078 -18.948 -16.978 1.00 6.87 213 ALA C N 1
ATOM 4892 C CA . ALA C 1 233 ? -28.181 -20.103 -16.914 1.00 7.99 213 ALA C CA 1
ATOM 4893 C C . ALA C 1 233 ? -26.726 -19.604 -16.964 1.00 7.03 213 ALA C C 1
ATOM 4894 O O . ALA C 1 233 ? -25.832 -20.169 -16.274 1.00 6.51 213 ALA C O 1
ATOM 4896 N N . GLY C 1 234 ? -26.474 -18.564 -17.761 1.00 6.56 214 GLY C N 1
ATOM 4897 C CA . GLY C 1 234 ? -25.117 -17.954 -17.819 1.00 6.90 214 GLY C CA 1
ATOM 4898 C C . GLY C 1 234 ? -24.730 -17.445 -16.436 1.00 4.64 214 GLY C C 1
ATOM 4899 O O . GLY C 1 234 ? -23.577 -17.681 -15.989 1.00 4.94 214 GLY C O 1
ATOM 4900 N N . ARG C 1 235 ? -25.660 -16.752 -15.735 1.00 6.86 215 ARG C N 1
ATOM 4901 C CA . ARG C 1 235 ? -25.428 -16.269 -14.348 1.00 6.75 215 ARG C CA 1
ATOM 4902 C C . ARG C 1 235 ? -25.043 -17.392 -13.384 1.00 8.33 215 ARG C C 1
ATOM 4903 O O . ARG C 1 235 ? -24.073 -17.262 -12.601 1.00 6.55 215 ARG C O 1
ATOM 4911 N N . GLU C 1 236 ? -25.800 -18.480 -13.436 1.00 6.86 216 GLU C N 1
ATOM 4912 C CA . GLU C 1 236 ? -25.567 -19.575 -12.494 1.00 8.12 216 GLU C CA 1
ATOM 4913 C C . GLU C 1 236 ? -24.194 -20.173 -12.656 1.00 6.89 216 GLU C C 1
ATOM 4914 O O . GLU C 1 236 ? -23.456 -20.397 -11.651 1.00 7.55 216 GLU C O 1
ATOM 4920 N N . VAL C 1 237 ? -23.800 -20.427 -13.915 1.00 7.92 217 VAL C N 1
ATOM 4921 C CA . VAL C 1 237 ? -22.505 -21.060 -14.065 1.00 8.32 217 VAL C CA 1
ATOM 4922 C C . VAL C 1 237 ? -21.403 -20.047 -13.715 1.00 8.31 217 VAL C C 1
ATOM 4923 O O . VAL C 1 237 ? -20.375 -20.422 -13.187 1.00 5.30 217 VAL C O 1
ATOM 4927 N N . GLY C 1 238 ? -21.549 -18.777 -14.153 1.00 7.80 218 GLY C N 1
ATOM 4928 C CA . GLY C 1 238 ? -20.593 -17.727 -13.718 1.00 6.30 218 GLY C CA 1
ATOM 4929 C C . GLY C 1 238 ? -20.407 -17.608 -12.219 1.00 5.90 218 GLY C C 1
ATOM 4930 O O . GLY C 1 238 ? -19.267 -17.459 -11.750 1.00 6.99 218 GLY C O 1
ATOM 4931 N N . LEU C 1 239 ? -21.501 -17.616 -11.460 1.00 6.84 219 LEU C N 1
ATOM 4932 C CA . LEU C 1 239 ? -21.364 -17.525 -9.975 1.00 7.30 219 LEU C CA 1
ATOM 4933 C C . LEU C 1 239 ? -20.552 -18.719 -9.437 1.00 7.35 219 LEU C C 1
ATOM 4934 O O . LEU C 1 239 ? -19.662 -18.548 -8.563 1.00 8.60 219 LEU C O 1
ATOM 4939 N N . LYS C 1 240 ? -20.855 -19.922 -9.936 1.00 7.72 220 LYS C N 1
ATOM 4940 C CA . LYS C 1 240 ? -20.105 -21.061 -9.495 1.00 7.69 220 LYS C CA 1
ATOM 4941 C C . LYS C 1 240 ? -18.614 -20.971 -9.810 1.00 7.38 220 LYS C C 1
ATOM 4942 O O . LYS C 1 240 ? -17.777 -21.307 -8.931 1.00 9.41 220 LYS C O 1
ATOM 4948 N N . LEU C 1 241 ? -18.233 -20.550 -11.022 1.00 4.88 221 LEU C N 1
ATOM 4949 C CA . LEU C 1 241 ? -16.860 -20.466 -11.446 1.00 4.22 221 LEU C CA 1
ATOM 4950 C C . LEU C 1 241 ? -16.152 -19.348 -10.662 1.00 4.75 221 LEU C C 1
ATOM 4951 O O . LEU C 1 241 ? -15.101 -19.577 -10.136 1.00 5.44 221 LEU C O 1
ATOM 4956 N N . LEU C 1 242 ? -16.752 -18.147 -10.569 1.00 5.02 222 LEU C N 1
ATOM 4957 C CA . LEU C 1 242 ? -16.040 -17.048 -9.922 1.00 5.78 222 LEU C CA 1
ATOM 4958 C C . LEU C 1 242 ? -15.825 -17.377 -8.427 1.00 6.19 222 LEU C C 1
ATOM 4959 O O . LEU C 1 242 ? -14.768 -17.014 -7.861 1.00 6.89 222 LEU C O 1
ATOM 4964 N N A SER C 1 243 ? -16.775 -18.111 -7.833 0.54 6.55 223 SER C N 1
ATOM 4965 N N B SER C 1 243 ? -16.778 -18.100 -7.821 0.46 6.10 223 SER C N 1
ATOM 4966 C CA A SER C 1 243 ? -16.714 -18.489 -6.407 0.54 7.69 223 SER C CA 1
ATOM 4967 C CA B SER C 1 243 ? -16.688 -18.492 -6.398 0.46 6.66 223 SER C CA 1
ATOM 4968 C C A SER C 1 243 ? -15.608 -19.491 -6.085 0.54 7.75 223 SER C C 1
ATOM 4969 C C B SER C 1 243 ? -15.473 -19.337 -6.103 0.46 7.21 223 SER C C 1
ATOM 4970 O O A SER C 1 243 ? -15.342 -19.760 -4.914 0.54 6.26 223 SER C O 1
ATOM 4971 O O B SER C 1 243 ? -15.008 -19.356 -4.975 0.46 5.89 223 SER C O 1
ATOM 4976 N N . GLN C 1 244 ? -14.965 -20.033 -7.113 1.00 7.55 224 GLN C N 1
ATOM 4977 C CA . GLN C 1 244 ? -13.834 -20.978 -6.879 1.00 8.40 224 GLN C CA 1
ATOM 4978 C C . GLN C 1 244 ? -12.602 -20.230 -6.357 1.00 8.76 224 GLN C C 1
ATOM 4979 O O . GLN C 1 244 ? -11.701 -20.861 -5.733 1.00 10.41 224 GLN C O 1
ATOM 4985 N N . PHE C 1 245 ? -12.557 -18.907 -6.525 1.00 6.90 225 PHE C N 1
ATOM 4986 C CA . PHE C 1 245 ? -11.472 -18.145 -5.909 1.00 8.71 225 PHE C CA 1
ATOM 4987 C C . PHE C 1 245 ? -11.631 -18.006 -4.408 1.00 10.31 225 PHE C C 1
ATOM 4988 O O . PHE C 1 245 ? -10.742 -17.421 -3.761 1.00 11.53 225 PHE C O 1
ATOM 4996 N N . GLY C 1 246 ? -12.769 -18.448 -3.876 1.00 7.36 226 GLY C N 1
ATOM 4997 C CA . GLY C 1 246 ? -12.948 -18.424 -2.415 1.00 11.20 226 GLY C CA 1
ATOM 4998 C C . GLY C 1 246 ? -13.952 -17.431 -1.863 1.00 11.16 226 GLY C C 1
ATOM 4999 O O . GLY C 1 246 ? -14.278 -17.522 -0.691 1.00 13.46 226 GLY C O 1
ATOM 5000 N N . GLU C 1 247 ? -14.531 -16.570 -2.682 1.00 10.75 227 GLU C N 1
ATOM 5001 C CA . GLU C 1 247 ? -15.447 -15.578 -2.190 1.00 12.04 227 GLU C CA 1
ATOM 5002 C C . GLU C 1 247 ? -16.768 -15.673 -2.966 1.00 11.52 227 GLU C C 1
ATOM 5003 O O . GLU C 1 247 ? -16.776 -15.689 -4.189 1.00 10.54 227 GLU C O 1
ATOM 5009 N N . GLU C 1 248 ? -17.899 -15.716 -2.264 1.00 10.06 228 GLU C N 1
ATOM 5010 C CA . GLU C 1 248 ? -19.198 -15.627 -2.959 1.00 9.30 228 GLU C CA 1
ATOM 5011 C C . GLU C 1 248 ? -19.331 -14.219 -3.636 1.00 10.23 228 GLU C C 1
ATOM 5012 O O . GLU C 1 248 ? -19.209 -13.183 -2.939 1.00 10.65 228 GLU C O 1
ATOM 5018 N N . PRO C 1 249 ? -19.627 -14.177 -4.981 1.00 9.81 229 PRO C N 1
ATOM 5019 C CA . PRO C 1 249 ? -19.813 -12.893 -5.726 1.00 11.14 229 PRO C CA 1
ATOM 5020 C C . PRO C 1 249 ? -21.096 -12.239 -5.202 1.00 14.55 229 PRO C C 1
ATOM 5021 O O . PRO C 1 249 ? -22.076 -12.950 -4.936 1.00 15.75 229 PRO C O 1
ATOM 5025 N N . VAL C 1 250 ? -21.049 -10.935 -4.973 1.00 14.74 230 VAL C N 1
ATOM 5026 C CA . VAL C 1 250 ? -22.226 -10.308 -4.344 1.00 17.15 230 VAL C CA 1
ATOM 5027 C C . VAL C 1 250 ? -22.722 -9.155 -5.161 1.00 14.42 230 VAL C C 1
ATOM 5028 O O . VAL C 1 250 ? -21.897 -8.381 -5.740 1.00 14.64 230 VAL C O 1
ATOM 5032 N N . ASN C 1 251 ? -24.059 -9.059 -5.268 1.00 16.03 231 ASN C N 1
ATOM 5033 C CA . ASN C 1 251 ? -24.696 -7.840 -5.811 1.00 15.98 231 ASN C CA 1
ATOM 5034 C C . ASN C 1 251 ? -25.041 -6.874 -4.684 1.00 15.97 231 ASN C C 1
ATOM 5035 O O . ASN C 1 251 ? -25.392 -7.286 -3.576 1.00 15.68 231 ASN C O 1
ATOM 5040 N N . ASP C 1 252 ? -24.912 -5.582 -4.992 1.00 17.27 232 ASP C N 1
ATOM 5041 C CA . ASP C 1 252 ? -25.211 -4.555 -4.040 1.00 18.83 232 ASP C CA 1
ATOM 5042 C C . ASP C 1 252 ? -26.690 -4.124 -4.112 1.00 18.87 232 ASP C C 1
ATOM 5043 O O . ASP C 1 252 ? -27.131 -3.342 -3.298 1.00 17.50 232 ASP C O 1
ATOM 5048 N N . PHE C 1 253 ? -27.444 -4.644 -5.087 1.00 17.11 233 PHE C N 1
ATOM 5049 C CA . PHE C 1 253 ? -28.838 -4.275 -5.275 1.00 16.99 233 PHE C CA 1
ATOM 5050 C C . PHE C 1 253 ? -29.548 -5.540 -5.662 1.00 16.79 233 PHE C C 1
ATOM 5051 O O . PHE C 1 253 ? -28.899 -6.410 -6.289 1.00 16.92 233 PHE C O 1
ATOM 5059 N N . PRO C 1 254 ? -30.858 -5.662 -5.327 1.00 16.56 234 PRO C N 1
ATOM 5060 C CA . PRO C 1 254 ? -31.598 -6.893 -5.720 1.00 16.83 234 PRO C CA 1
ATOM 5061 C C . PRO C 1 254 ? -31.485 -7.177 -7.193 1.00 15.69 234 PRO C C 1
ATOM 5062 O O . PRO C 1 254 ? -31.535 -6.266 -8.002 1.00 16.00 234 PRO C O 1
ATOM 5066 N N . SER C 1 255 ? -31.330 -8.455 -7.505 1.00 15.47 235 SER C N 1
ATOM 5067 C CA . SER C 1 255 ? -31.410 -8.942 -8.847 1.00 15.91 235 SER C CA 1
ATOM 5068 C C . SER C 1 255 ? -32.715 -8.528 -9.482 1.00 16.84 235 SER C C 1
ATOM 5069 O O . SER C 1 255 ? -33.792 -8.607 -8.869 1.00 18.03 235 SER C O 1
ATOM 5072 N N . TYR C 1 256 ? -32.638 -8.106 -10.736 1.00 15.87 236 TYR C N 1
ATOM 5073 C CA . TYR C 1 256 ? -33.830 -7.786 -11.521 1.00 15.37 236 TYR C CA 1
ATOM 5074 C C . TYR C 1 256 ? -34.229 -8.852 -12.560 1.00 15.06 236 TYR C C 1
ATOM 5075 O O . TYR C 1 256 ? -35.351 -8.787 -13.141 1.00 14.50 236 TYR C O 1
ATOM 5084 N N A ILE C 1 257 ? -33.365 -9.837 -12.780 0.47 14.65 237 ILE C N 1
ATOM 5085 N N B ILE C 1 257 ? -33.314 -9.791 -12.808 0.53 12.85 237 ILE C N 1
ATOM 5086 C CA A ILE C 1 257 ? -33.696 -10.921 -13.693 0.47 14.85 237 ILE C CA 1
ATOM 5087 C CA B ILE C 1 257 ? -33.540 -10.857 -13.778 0.53 11.56 237 ILE C CA 1
ATOM 5088 C C A ILE C 1 257 ? -34.158 -12.168 -12.883 0.47 13.95 237 ILE C C 1
ATOM 5089 C C B ILE C 1 257 ? -33.952 -12.155 -13.013 0.53 10.52 237 ILE C C 1
ATOM 5090 O O A ILE C 1 257 ? -35.322 -12.593 -12.953 0.47 11.84 237 ILE C O 1
ATOM 5091 O O B ILE C 1 257 ? -33.123 -12.866 -12.457 0.53 6.40 237 ILE C O 1
#

InterPro domains:
  IPR000249 Bacterial microcompartment domain [PF00936] (153-223)
  IPR000249 Bacterial microcompartment domain [SM00877] (46-128)
  IPR000249 Bacterial microcompartment domain [SM00877] (152-229)
  IPR009193 Bacterial microcompartment shell protein, EutL/PduB type [PIRSF012290] (8-237)
  IPR030984 Bacterial microcompartment shell protein PduB [TIGR04501] (13-237)
  IPR037233 CcmK-like superfamily [G3DSA:3.30.70.1710] (23-118)
  IPR037233 CcmK-like superfamily [G3DSA:3.30.70.1710] (151-225)
  IPR037233 CcmK-like superfamily [SSF143414] (46-123)
  IPR037233 CcmK-like superfamily [SSF143414] (152-222)
  IPR044870 Bacterial microcompartment (BMC) circularly permuted domain [PS51931] (14-125)
  IPR044870 Bacterial microcompartment (BMC) circularly permuted domain [PS51931] (126-225)

Nearest PDB structures (foldseek):
  4i61-assembly1_C  TM=1.004E+00  e=2.411E-48  Limosilactobacillus reuteri SD2112
  3io0-assembly1_A  TM=9.611E-01  e=2.337E-25  Clostridium kluyveri DSM 555
  4tlh-assembly1_A  TM=8.137E-01  e=7.950E-12  Clostridium perfringens E str. JGS1987
  3i87-assembly1_A  TM=7.828E-01  e=4.485E-09  Escherichia coli K-12
  3dlv-assembly1_B  TM=5.077E-01  e=2.695E-01  Pyrococcus furiosus

Foldseek 3Di:
DQQWLDFDPLQRKTKGKDQADDPVVQVVDQWQDDARIKIKIWGQGDQQLLLVQLQVLVVVAVKAWTDKDWAQGPPPAQGTIIITMIHDNGRVSRSSSRVSSVVRSLALLQQWWDDPQHIKHKDKDQATDRSCCRRVVDDGGFIKMKTKIPQAVLSVVLQVQLVVQAPWAWDDWAALVGDHVNGSMTMIMTTDHRVSRLRSRVRSSVSRQVVVCVVPDRTHGPHHHPRD/DQQFQDFDPLQRKTKGKDLADDVVVQVVDQWQDDARIKIKIWGQADQQLLLVQLQQLVVVAVKAWTDKDWAQGNPPAQGTIIITMIHDNDRVSSSSSRVSSVVSSLALLQQWWDDPQWIKHKDWDQATDRSCCRRPVDDGGHIKMKTKIPQAVLSVVLQVQLCVQAPWAWRDWAALVGDHPNGSMTMIMTTDHRVSRVRSRVRSSVSSQVVVCVVPDRTHGPHHHPD/DQQFQDADPLQRKTKGKDLADDPVVQVVDQWQDDARIKIKIWGQDDQQLLLQQLQVLVVVAVKAWTDKDWAQGPPPAQGTIIITIIHDNGRVSSSSSRVSSVVRNLAQLQLWWDDPQHIWHKDKDQAGDRSCCVRVVDDGGGIKMKTKIPQAVLLVVLQVQLVVQAPWAWDDWAALVGDHPNGSMTMTMITDHRVSRVRSRVSSSVSRQVVVCVVPDRTDGPHHHPD

Organism: Limosilactobacillus reuteri (strain ATCC 55730 / SD2112) (NCBI:txid491077)